Protein 1YZH (pdb70)

Nearest PDB structures (foldseek):
  1yzh-assembly1_A  TM=1.005E+00  e=1.078E-45  Streptococcus pneumoniae
  7nzj-assembly3_E  TM=9.701E-01  e=1.504E-29  Bacillus subtilis subsp. subtilis str. 168
  3dxy-assembly1_A  TM=8.002E-01  e=3.811E-17  Escherichia coli K-12
  3dxz-assembly1_A  TM=8.153E-01  e=6.397E-17  Escherichia coli K-12
  8cti-assembly1_A  TM=8.098E-01  e=4.009E-13  Homo sapiens

Sequence (404 aa):
GATELLEANPQYVVLNPLEEAKAKWRDLFGNDNPIHVEVGSGKGAFVSGAKQNPDINYIGIDIQKSVLSYALDKVLEVGVPNIIKLLWVDGSDLTDYFEDGEIDRLYLNFSDPWPKKRHEKRRLTYKTFLDTFKRILPENGEIHFKTDNRGLFEYSLVSFSQYGKLNGVWLDLHASDFEGNVTEYEQKFSNKGQVIYRVEAEFRKGATELLEANPQYVVLNPLEAKAKWRDLFGNDNPIHVEVGSGKGAFVSGAKQNPDINYIGIDIQKSVLSYALDKVLEEVGVPNIKLLWVDGSDLTDYFEDGEIDRLYLNFSDPWPKKRHEKRRLTYKTFLDTFKRILPENGEIHFKTDNRGLFEYSLVSFSQYGKLNGVWLDLHASDFEGNVTEYEQKFSNKKGQVIYRVEAEF

CATH classification: 3.40.50.150

InterPro domains:
  IPR003358 tRNA (guanine-N-7) methyltransferase, Trmb type [PF02390] (38-206)
  IPR003358 tRNA (guanine-N-7) methyltransferase, Trmb type [PS51625] (1-211)
  IPR003358 tRNA (guanine-N-7) methyltransferase, Trmb type [PTHR23417] (23-207)
  IPR003358 tRNA (guanine-N-7) methyltransferase, Trmb type [TIGR00091] (26-209)
  IPR029063 S-adenosyl-L-methionine-dependent methyltransferase superfamily [G3DSA:3.40.50.150] (1-211)
  IPR029063 S-adenosyl-L-methionine-dependent methyltransferase superfamily [SSF53335] (8-207)
  IPR055361 tRNA (guanine-N(7)-)-methyltransferase TrmB, bacteria [MF_01057] (1-211)

Radius of gyration: 23.81 Å; Cα contacts (8 Å, |Δi|>4): 761; chains: 2; bounding box: 49×51×68 Å

Secondary structure (DSSP, 8-state):
-HHHHHHT-TTTEE--GGGTTTTHHHHHTS---EEEEES-TTSHHHH---S-TTSEEEEEES-HHHHHHHHHHHHHH--SSEEEEE--SS-GGGTS-TT--SEEEEES-----SGGGGGGSTTSHHHHHHHHHHSPTT-EEEEEES-HHHHHHHHHHHHHH--EEEEESSGGGS-------HHHHHTGGG----EEEEEE-/---HHHHHHT-TTTEE-SSTTTTT-HHHHHTS---EEEEES-TTSHHHH---S-TTSEEEEEES-HHHHHHHHHHHHHH--SSEEEEE--SS-GGGTS-TT--SEEEEES-----SGGGGGGSTTSHHHHHHHHHHS-TT-EEEEEES-HHHHHHHHHHHHHH--EEEEESSGGGS-------HHHHHHTTTT---EEEEEE-

Solvent-accessible surface area: 20440 Å² total

Organism: Streptococcus pneumoniae serotype 4 (strain ATCC BAA-334 / TIGR4) (NCBI:txid170187)

Structure (mmCIF, N/CA/C/O backbone):
data_1YZH
#
_entry.id   1YZH
#
_cell.length_a   165.613
_cell.length_b   41.253
_cell.length_c   78.658
_cell.angle_alpha   90.00
_cell.angle_beta   111.87
_cell.angle_gamma   90.00
#
_symmetry.space_group_name_H-M   'C 1 2 1'
#
loop_
_entity.id
_entity.type
_entity.pdbx_description
1 polymer 'tRNA (guanine-N(7)-)-methyltransferase'
2 non-polymer GLYCEROL
3 water water
#
loop_
_atom_site.group_PDB
_atom_site.id
_atom_site.type_symbol
_atom_site.label_atom_id
_atom_site.label_alt_id
_atom_site.label_comp_id
_atom_site.label_asym_id
_atom_site.label_entity_id
_atom_site.label_seq_id
_atom_site.pdbx_PDB_ins_code
_atom_site.Cartn_x
_atom_site.Cartn_y
_atom_site.Cartn_z
_atom_site.occupancy
_atom_site.B_iso_or_equiv
_atom_site.auth_seq_id
_atom_site.auth_comp_id
_atom_site.auth_asym_id
_atom_site.auth_atom_id
_atom_site.pdbx_PDB_model_num
ATOM 1 N N . GLY A 1 11 ? 4.261 26.533 30.539 1.00 55.87 8 GLY A N 1
ATOM 2 C CA . GLY A 1 11 ? 4.160 25.043 30.537 1.00 55.81 8 GLY A CA 1
ATOM 3 C C . GLY A 1 11 ? 5.003 24.411 29.443 1.00 55.64 8 GLY A C 1
ATOM 4 O O . GLY A 1 11 ? 4.468 23.917 28.452 1.00 55.86 8 GLY A O 1
ATOM 5 N N . ALA A 1 12 ? 6.324 24.433 29.627 1.00 55.47 9 ALA A N 1
ATOM 6 C CA . ALA A 1 12 ? 7.269 23.841 28.670 1.00 54.93 9 ALA A CA 1
ATOM 7 C C . ALA A 1 12 ? 7.056 22.332 28.552 1.00 54.73 9 ALA A C 1
ATOM 8 O O . ALA A 1 12 ? 6.868 21.808 27.453 1.00 54.54 9 ALA A O 1
ATOM 10 N N . THR A 1 13 ? 7.055 21.657 29.701 1.00 54.44 10 THR A N 1
ATOM 11 C CA . THR A 1 13 ? 6.883 20.206 29.792 1.00 54.11 10 THR A CA 1
ATOM 12 C C . THR A 1 13 ? 5.584 19.765 29.133 1.00 53.88 10 THR A C 1
ATOM 13 O O . THR A 1 13 ? 5.527 18.728 28.479 1.00 54.10 10 THR A O 1
ATOM 17 N N . GLU A 1 14 ? 4.549 20.578 29.290 1.00 53.49 11 GLU A N 1
ATOM 18 C CA . GLU A 1 14 ? 3.238 20.277 28.724 1.00 53.06 11 GLU A CA 1
ATOM 19 C C . GLU A 1 14 ? 3.285 20.258 27.194 1.00 51.20 11 GLU A C 1
ATOM 20 O O . GLU A 1 14 ? 2.863 19.277 26.574 1.00 51.07 11 GLU A O 1
ATOM 26 N N . LEU A 1 15 ? 3.806 21.334 26.602 1.00 49.34 12 LEU A N 1
ATOM 27 C CA . LEU A 1 15 ? 3.957 21.455 25.140 1.00 47.77 12 LEU A CA 1
ATOM 28 C C . LEU A 1 15 ? 4.771 20.311 24.494 1.00 46.13 12 LEU A C 1
ATOM 29 O O . LEU A 1 15 ? 4.466 19.856 23.385 1.00 45.34 12 LEU A O 1
ATOM 34 N N . LEU A 1 16 ? 5.813 19.879 25.198 1.00 44.64 13 LEU A N 1
ATOM 35 C CA . LEU A 1 16 ? 6.705 18.816 24.756 1.00 42.81 13 LEU A CA 1
ATOM 36 C C . LEU A 1 16 ? 5.968 17.481 24.732 1.00 42.52 13 LEU A C 1
ATOM 37 O O . LEU A 1 16 ? 6.048 16.719 23.761 1.00 41.55 13 LEU A O 1
ATOM 42 N N . GLU A 1 17 ? 5.238 17.219 25.814 1.00 42.09 14 GLU A N 1
ATOM 43 C CA . GLU A 1 17 ? 4.468 15.986 25.988 1.00 41.84 14 GLU A CA 1
ATOM 44 C C . GLU A 1 17 ? 3.335 15.844 24.983 1.00 40.10 14 GLU A C 1
ATOM 45 O O . GLU A 1 17 ? 3.013 14.731 24.571 1.00 40.48 14 GLU A O 1
ATOM 51 N N . ALA A 1 18 ? 2.754 16.963 24.568 1.00 39.16 15 ALA A N 1
ATOM 52 C CA . ALA A 1 18 ? 1.669 16.962 23.581 1.00 37.91 15 ALA A CA 1
ATOM 53 C C . ALA A 1 18 ? 2.169 16.723 22.167 1.00 37.44 15 ALA A C 1
ATOM 54 O O . ALA A 1 18 ? 1.366 16.558 21.229 1.00 37.29 15 ALA A O 1
ATOM 56 N N . ASN A 1 19 ? 3.494 16.696 22.015 1.00 36.14 16 ASN A N 1
ATOM 57 C CA . ASN A 1 19 ? 4.110 16.605 20.693 1.00 35.39 16 ASN A CA 1
ATOM 58 C C . ASN A 1 19 ? 5.094 15.440 20.529 1.00 34.44 16 ASN A C 1
ATOM 59 O O . ASN A 1 19 ? 6.264 15.667 20.192 1.00 34.05 16 ASN A O 1
ATOM 64 N N . PRO A 1 20 ? 4.611 14.181 20.719 1.00 33.63 17 PRO A N 1
ATOM 65 C CA . PRO A 1 20 ? 5.518 13.036 20.696 1.00 32.32 17 PRO A CA 1
ATOM 66 C C . PRO A 1 20 ? 5.975 12.664 19.273 1.00 31.07 17 PRO A C 1
ATOM 67 O O . PRO A 1 20 ? 6.921 11.903 19.126 1.00 30.78 17 PRO A O 1
ATOM 71 N N . GLN A 1 21 ? 5.319 13.191 18.241 1.00 30.40 18 GLN A N 1
ATOM 72 C CA . GLN A 1 21 ? 5.787 13.004 16.866 1.00 30.10 18 GLN A CA 1
ATOM 73 C C . GLN A 1 21 ? 7.174 13.657 16.637 1.00 29.78 18 GLN A C 1
ATOM 74 O O . GLN A 1 21 ? 7.909 13.274 15.732 1.00 29.55 18 GLN A O 1
ATOM 80 N N . TYR A 1 22 ? 7.506 14.643 17.467 1.00 30.45 19 TYR A N 1
ATOM 81 C CA . TYR A 1 22 ? 8.802 15.337 17.408 1.00 30.85 19 TYR A CA 1
ATOM 82 C C . TYR A 1 22 ? 9.702 15.121 18.622 1.00 31.28 19 TYR A C 1
ATOM 83 O O . TYR A 1 22 ? 10.922 14.918 18.472 1.00 31.05 19 TYR A O 1
ATOM 92 N N . VAL A 1 23 ? 9.121 15.163 19.822 1.00 31.17 20 VAL A N 1
ATOM 93 C CA . VAL A 1 23 ? 9.952 15.122 21.017 1.00 30.70 20 VAL A CA 1
ATOM 94 C C . VAL A 1 23 ? 9.978 13.841 21.823 1.00 31.34 20 VAL A C 1
ATOM 95 O O . VAL A 1 23 ? 8.948 13.194 22.093 1.00 30.27 20 VAL A O 1
ATOM 99 N N . VAL A 1 24 ? 11.209 13.455 22.131 1.00 31.38 21 VAL A N 1
ATOM 100 C CA . VAL A 1 24 ? 11.524 12.277 22.906 1.00 33.04 21 VAL A CA 1
ATOM 101 C C . VAL A 1 24 ? 11.937 12.749 24.301 1.00 34.48 21 VAL A C 1
ATOM 102 O O . VAL A 1 24 ? 12.751 13.667 24.440 1.00 33.71 21 VAL A O 1
ATOM 106 N N . LEU A 1 25 ? 11.363 12.118 25.323 1.00 36.20 22 LEU A N 1
ATOM 107 C CA . LEU A 1 25 ? 11.511 12.577 26.706 1.00 38.29 22 LEU A CA 1
ATOM 108 C C . LEU A 1 25 ? 12.187 11.573 27.629 1.00 39.44 22 LEU A C 1
ATOM 109 O O . LEU A 1 25 ? 12.809 11.949 28.608 1.00 40.01 22 LEU A O 1
ATOM 114 N N . ASN A 1 26 ? 12.075 10.294 27.323 1.00 41.10 23 ASN A N 1
ATOM 115 C CA . ASN A 1 26 ? 12.729 9.292 28.153 1.00 42.30 23 ASN A CA 1
ATOM 116 C C . ASN A 1 26 ? 13.578 8.352 27.329 1.00 41.93 23 ASN A C 1
ATOM 117 O O . ASN A 1 26 ? 13.157 7.936 26.253 1.00 42.04 23 ASN A O 1
ATOM 122 N N . PRO A 1 27 ? 14.781 8.026 27.836 1.00 41.40 24 PRO A N 1
ATOM 123 C CA . PRO A 1 27 ? 15.782 7.238 27.113 1.00 41.27 24 PRO A CA 1
ATOM 124 C C . PRO A 1 27 ? 15.331 5.814 26.803 1.00 41.42 24 PRO A C 1
ATOM 125 O O . PRO A 1 27 ? 15.829 5.190 25.852 1.00 41.04 24 PRO A O 1
ATOM 129 N N . LEU A 1 28 ? 14.392 5.300 27.593 1.00 41.04 25 LEU A N 1
ATOM 130 C CA . LEU A 1 28 ? 13.932 3.934 27.400 1.00 41.45 25 LEU A CA 1
ATOM 131 C C . LEU A 1 28 ? 13.232 3.773 26.040 1.00 40.98 25 LEU A C 1
ATOM 132 O O . LEU A 1 28 ? 13.301 2.724 25.423 1.00 40.96 25 LEU A O 1
ATOM 137 N N A GLU A 1 29 ? 12.598 4.848 25.592 0.50 41.05 26 GLU A N 1
ATOM 138 N N B GLU A 1 29 ? 12.591 4.829 25.552 0.50 40.81 26 GLU A N 1
ATOM 139 C CA A GLU A 1 29 ? 11.935 4.880 24.304 0.50 41.20 26 GLU A CA 1
ATOM 140 C CA B GLU A 1 29 ? 11.952 4.779 24.237 0.50 40.67 26 GLU A CA 1
ATOM 141 C C A GLU A 1 29 ? 12.801 5.583 23.253 0.50 40.78 26 GLU A C 1
ATOM 142 C C B GLU A 1 29 ? 12.910 5.153 23.098 0.50 40.48 26 GLU A C 1
ATOM 143 O O A GLU A 1 29 ? 12.277 6.116 22.269 0.50 41.13 26 GLU A O 1
ATOM 144 O O B GLU A 1 29 ? 12.550 5.073 21.918 0.50 40.63 26 GLU A O 1
ATOM 155 N N . ALA A 1 30 ? 14.122 5.567 23.460 1.00 40.14 27 ALA A N 1
ATOM 156 C CA . ALA A 1 30 ? 15.069 6.148 22.496 1.00 38.97 27 ALA A CA 1
ATOM 157 C C . ALA A 1 30 ? 16.236 5.214 22.155 1.00 37.57 27 ALA A C 1
ATOM 158 O O . ALA A 1 30 ? 16.449 4.873 20.984 1.00 36.91 27 ALA A O 1
ATOM 160 N N . LYS A 1 31 ? 16.988 4.819 23.175 1.00 36.15 28 LYS A N 1
ATOM 161 C CA . LYS A 1 31 ? 18.199 4.033 22.996 1.00 35.25 28 LYS A CA 1
ATOM 162 C C . LYS A 1 31 ? 17.937 2.778 22.153 1.00 35.03 28 LYS A C 1
ATOM 163 O O . LYS A 1 31 ? 17.000 2.035 22.431 1.00 35.54 28 LYS A O 1
ATOM 169 N N . ALA A 1 32 ? 18.747 2.575 21.114 1.00 33.88 29 ALA A N 1
ATOM 170 C CA . ALA A 1 32 ? 18.600 1.458 20.151 1.00 33.39 29 ALA A CA 1
ATOM 171 C C . ALA A 1 32 ? 17.336 1.532 19.265 1.00 32.98 29 ALA A C 1
ATOM 172 O O . ALA A 1 32 ? 17.110 0.661 18.419 1.00 33.28 29 ALA A O 1
ATOM 174 N N . LYS A 1 33 ? 16.539 2.580 19.440 1.00 31.97 30 LYS A N 1
ATOM 175 C CA . LYS A 1 33 ? 15.257 2.674 18.766 1.00 31.69 30 LYS A CA 1
ATOM 176 C C . LYS A 1 33 ? 15.178 3.826 17.766 1.00 30.26 30 LYS A C 1
ATOM 177 O O . LYS A 1 33 ? 14.140 4.031 17.159 1.00 29.65 30 LYS A O 1
ATOM 183 N N . TRP A 1 34 ? 16.275 4.566 17.578 1.00 28.74 31 TRP A N 1
ATOM 184 C CA . TRP A 1 34 ? 16.193 5.800 16.779 1.00 28.06 31 TRP A CA 1
ATOM 185 C C . TRP A 1 34 ? 15.822 5.576 15.323 1.00 28.42 31 TRP A C 1
ATOM 186 O O . TRP A 1 34 ? 14.993 6.297 14.809 1.00 28.49 31 TRP A O 1
ATOM 197 N N . ARG A 1 35 ? 16.380 4.557 14.669 1.00 29.29 32 ARG A N 1
ATOM 198 C CA . ARG A 1 35 ? 15.956 4.271 13.288 1.00 30.54 32 ARG A CA 1
ATOM 199 C C . ARG A 1 35 ? 14.473 3.918 13.169 1.00 30.39 32 ARG A C 1
ATOM 200 O O . ARG A 1 35 ? 13.791 4.395 12.255 1.00 30.89 32 ARG A O 1
ATOM 208 N N . ASP A 1 36 ? 13.968 3.090 14.083 1.00 30.75 33 ASP A N 1
ATOM 209 C CA . ASP A 1 36 ? 12.524 2.826 14.164 1.00 31.21 33 ASP A CA 1
ATOM 210 C C . ASP A 1 36 ? 11.720 4.125 14.328 1.00 31.14 33 ASP A C 1
ATOM 211 O O . ASP A 1 36 ? 10.682 4.325 13.679 1.00 30.72 33 ASP A O 1
ATOM 216 N N . LEU A 1 37 ? 12.212 5.015 15.189 1.00 30.98 34 LEU A N 1
ATOM 217 C CA . LEU A 1 37 ? 11.521 6.286 15.461 1.00 30.80 34 LEU A CA 1
ATOM 218 C C . LEU A 1 37 ? 11.414 7.191 14.226 1.00 30.38 34 LEU A C 1
ATOM 219 O O . LEU A 1 37 ? 10.358 7.768 13.970 1.00 30.31 34 LEU A O 1
ATOM 224 N N . PHE A 1 38 ? 12.496 7.308 13.459 1.00 29.41 35 PHE A N 1
ATOM 225 C CA . PHE A 1 38 ? 12.461 8.060 12.205 1.00 29.69 35 PHE A CA 1
ATOM 226 C C . PHE A 1 38 ? 11.795 7.280 11.058 1.00 30.47 35 PHE A C 1
ATOM 227 O O . PHE A 1 38 ? 11.288 7.884 10.107 1.00 30.79 35 PHE A O 1
ATOM 235 N N . GLY A 1 39 ? 11.846 5.950 11.128 1.00 31.26 36 GLY A N 1
ATOM 236 C CA . GLY A 1 39 ? 11.163 5.090 10.143 1.00 32.00 36 GLY A CA 1
ATOM 237 C C . GLY A 1 39 ? 11.990 4.768 8.911 1.00 32.62 36 GLY A C 1
ATOM 238 O O . GLY A 1 39 ? 11.460 4.307 7.896 1.00 33.36 36 GLY A O 1
ATOM 239 N N . ASN A 1 40 ? 13.296 5.016 8.981 1.00 32.33 37 ASN A N 1
ATOM 240 C CA . ASN A 1 40 ? 14.197 4.684 7.878 1.00 31.65 37 ASN A CA 1
ATOM 241 C C . ASN A 1 40 ? 15.620 4.605 8.386 1.00 31.91 37 ASN A C 1
ATOM 242 O O . ASN A 1 40 ? 15.895 4.958 9.549 1.00 30.63 37 ASN A O 1
ATOM 247 N N . ASP A 1 41 ? 16.515 4.147 7.511 1.00 31.69 38 ASP A N 1
ATOM 248 C CA . ASP A 1 41 ? 17.900 3.889 7.862 1.00 32.43 38 ASP A CA 1
ATOM 249 C C . ASP A 1 41 ? 18.825 5.036 7.427 1.00 31.12 38 ASP A C 1
ATOM 250 O O . ASP A 1 41 ? 20.020 4.832 7.255 1.00 30.66 38 ASP A O 1
ATOM 255 N N . ASN A 1 42 ? 18.276 6.232 7.228 1.00 29.63 39 ASN A N 1
ATOM 256 C CA . ASN A 1 42 ? 19.100 7.402 6.901 1.00 29.21 39 ASN A CA 1
ATOM 257 C C . ASN A 1 42 ? 20.092 7.719 8.021 1.00 27.88 39 ASN A C 1
ATOM 258 O O . ASN A 1 42 ? 19.828 7.385 9.165 1.00 27.69 39 ASN A O 1
ATOM 263 N N . PRO A 1 43 ? 21.260 8.317 7.692 1.00 27.14 40 PRO A N 1
ATOM 264 C CA . PRO A 1 43 ? 22.200 8.632 8.791 1.00 26.88 40 PRO A CA 1
ATOM 265 C C . PRO A 1 43 ? 21.571 9.571 9.826 1.00 26.23 40 PRO A C 1
ATOM 266 O O . PRO A 1 43 ? 20.732 10.427 9.478 1.00 26.49 40 PRO A O 1
ATOM 270 N N . ILE A 1 44 ? 21.968 9.393 11.078 1.00 25.06 41 ILE A N 1
ATOM 271 C CA . ILE A 1 44 ? 21.445 10.198 12.162 1.00 25.06 41 ILE A CA 1
ATOM 272 C C . ILE A 1 44 ? 22.550 11.128 12.649 1.00 24.43 41 ILE A C 1
ATOM 273 O O . ILE A 1 44 ? 23.599 10.651 13.105 1.00 24.35 41 ILE A O 1
ATOM 278 N N . HIS A 1 45 ? 22.284 12.436 12.578 1.00 22.71 42 HIS A N 1
ATOM 279 C CA . HIS A 1 45 ? 23.245 13.461 12.962 1.00 23.23 42 HIS A CA 1
ATOM 280 C C . HIS A 1 45 ? 22.639 14.240 14.123 1.00 22.77 42 HIS A C 1
ATOM 281 O O . HIS A 1 45 ? 21.500 14.682 14.075 1.00 22.36 42 HIS A O 1
ATOM 288 N N . VAL A 1 46 ? 23.425 14.404 15.167 1.00 22.97 43 VAL A N 1
ATOM 289 C CA . VAL A 1 46 ? 22.935 14.901 16.433 1.00 23.71 43 VAL A CA 1
ATOM 290 C C . VAL A 1 46 ? 23.657 16.226 16.737 1.00 24.19 43 VAL A C 1
ATOM 291 O O . VAL A 1 46 ? 24.867 16.343 16.509 1.00 24.38 43 VAL A O 1
ATOM 295 N N . GLU A 1 47 ? 22.923 17.204 17.252 1.00 23.93 44 GLU A N 1
ATOM 296 C CA . GLU A 1 47 ? 23.509 18.426 17.768 1.00 24.55 44 GLU A CA 1
ATOM 297 C C . GLU A 1 47 ? 23.280 18.471 19.268 1.00 24.58 44 GLU A C 1
ATOM 298 O O . GLU A 1 47 ? 22.132 18.368 19.736 1.00 24.01 44 GLU A O 1
ATOM 304 N N . VAL A 1 48 ? 24.362 18.590 20.026 1.00 24.74 45 VAL A N 1
ATOM 305 C CA . VAL A 1 48 ? 24.220 18.711 21.459 1.00 26.69 45 VAL A CA 1
ATOM 306 C C . VAL A 1 48 ? 24.233 20.151 21.936 1.00 26.96 45 VAL A C 1
ATOM 307 O O . VAL A 1 48 ? 25.167 20.924 21.660 1.00 27.45 45 VAL A O 1
ATOM 311 N N . GLY A 1 49 ? 23.129 20.514 22.580 1.00 27.75 46 GLY A N 1
ATOM 312 C CA . GLY A 1 49 ? 22.857 21.876 23.060 1.00 28.22 46 GLY A CA 1
ATOM 313 C C . GLY A 1 49 ? 22.289 22.626 21.885 1.00 29.07 46 GLY A C 1
ATOM 314 O O . GLY A 1 49 ? 22.944 23.488 21.324 1.00 28.78 46 GLY A O 1
ATOM 315 N N . SER A 1 50 ? 21.070 22.282 21.495 1.00 29.82 47 SER A N 1
ATOM 316 C CA . SER A 1 50 ? 20.516 22.791 20.260 1.00 30.97 47 SER A CA 1
ATOM 317 C C . SER A 1 50 ? 19.773 24.137 20.408 1.00 31.92 47 SER A C 1
ATOM 318 O O . SER A 1 50 ? 19.263 24.667 19.439 1.00 31.95 47 SER A O 1
ATOM 321 N N . GLY A 1 51 ? 19.736 24.700 21.613 1.00 32.98 48 GLY A N 1
ATOM 322 C CA . GLY A 1 51 ? 19.148 26.034 21.783 1.00 34.07 48 GLY A CA 1
ATOM 323 C C . GLY A 1 51 ? 17.730 26.062 21.235 1.00 34.72 48 GLY A C 1
ATOM 324 O O . GLY A 1 51 ? 16.947 25.143 21.490 1.00 35.11 48 GLY A O 1
ATOM 325 N N . LYS A 1 52 ? 17.418 27.084 20.445 1.00 34.58 49 LYS A N 1
ATOM 326 C CA . LYS A 1 52 ? 16.054 27.303 19.981 1.00 35.40 49 LYS A CA 1
ATOM 327 C C . LYS A 1 52 ? 15.783 26.702 18.596 1.00 34.59 49 LYS A C 1
ATOM 328 O O . LYS A 1 52 ? 14.818 27.078 17.918 1.00 34.89 49 LYS A O 1
ATOM 334 N N . GLY A 1 53 ? 16.645 25.773 18.187 1.00 33.65 50 GLY A N 1
ATOM 335 C CA . GLY A 1 53 ? 16.392 24.937 17.011 1.00 32.51 50 GLY A CA 1
ATOM 336 C C . GLY A 1 53 ? 16.667 25.471 15.618 1.00 31.04 50 GLY A C 1
ATOM 337 O O . GLY A 1 53 ? 16.356 24.785 14.624 1.00 30.81 50 GLY A O 1
ATOM 338 N N . ALA A 1 54 ? 17.240 26.673 15.501 1.00 29.92 51 ALA A N 1
ATOM 339 C CA . ALA A 1 54 ? 17.549 27.181 14.157 1.00 29.22 51 ALA A CA 1
ATOM 340 C C . ALA A 1 54 ? 18.500 26.244 13.420 1.00 28.91 51 ALA A C 1
ATOM 341 O O . A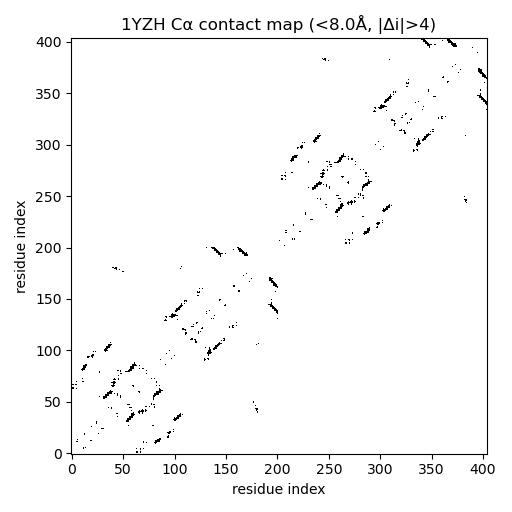LA A 1 54 ? 18.292 25.955 12.243 1.00 28.95 51 ALA A O 1
ATOM 343 N N . PHE A 1 55 ? 19.533 25.752 14.111 1.00 27.76 52 PHE A N 1
ATOM 344 C CA . PHE A 1 55 ? 20.520 24.887 13.445 1.00 26.94 52 PHE A CA 1
ATOM 345 C C . PHE A 1 55 ? 19.946 23.549 12.953 1.00 26.74 52 PHE A C 1
ATOM 346 O O . PHE A 1 55 ? 20.039 23.245 11.768 1.00 26.58 52 PHE A O 1
ATOM 354 N N . VAL A 1 56 ? 19.359 22.748 13.845 1.00 27.31 53 VAL A N 1
ATOM 355 C CA . VAL A 1 56 ? 18.760 21.477 13.391 1.00 28.32 53 VAL A CA 1
ATOM 356 C C . VAL A 1 56 ? 17.662 21.662 12.319 1.00 28.73 53 VAL A C 1
ATOM 357 O O . VAL A 1 56 ? 17.590 20.881 11.385 1.00 28.15 53 VAL A O 1
ATOM 361 N N . SER A 1 57 ? 16.856 22.724 12.430 1.00 29.88 54 SER A N 1
ATOM 362 C CA . SER A 1 57 ? 15.820 23.040 11.421 1.00 31.03 54 SER A CA 1
ATOM 363 C C . SER A 1 57 ? 16.389 23.348 10.052 1.00 31.07 54 SER A C 1
ATOM 364 O O . SER A 1 57 ? 15.930 22.813 9.029 1.00 31.85 54 SER A O 1
ATOM 367 N N . GLY A 1 58 ? 17.380 24.229 10.028 1.00 30.97 55 GLY A N 1
ATOM 368 C CA . GLY A 1 58 ? 18.040 24.617 8.789 1.00 30.04 55 GLY A CA 1
ATOM 369 C C . GLY A 1 58 ? 18.802 23.437 8.198 1.00 31.01 55 GLY A C 1
ATOM 370 O O . GLY A 1 58 ? 18.863 23.272 6.973 1.00 30.88 55 GLY A O 1
ATOM 379 N N . ALA A 1 60 ? 18.051 20.160 8.633 1.00 30.70 57 ALA A N 1
ATOM 380 C CA . ALA A 1 60 ? 17.045 19.218 8.130 1.00 32.01 57 ALA A CA 1
ATOM 381 C C . ALA A 1 60 ? 16.486 19.641 6.783 1.00 33.07 57 ALA A C 1
ATOM 382 O O . ALA A 1 60 ? 16.263 18.797 5.923 1.00 33.06 57 ALA A O 1
ATOM 384 N N . LYS A 1 61 ? 16.293 20.948 6.595 1.00 34.93 58 LYS A N 1
ATOM 385 C CA . LYS A 1 61 ? 15.871 21.499 5.309 1.00 36.81 58 LYS A CA 1
ATOM 386 C C . LYS A 1 61 ? 16.933 21.356 4.211 1.00 37.06 58 LYS A C 1
ATOM 387 O O . LYS A 1 61 ? 16.608 21.015 3.066 1.00 38.19 58 LYS A O 1
ATOM 393 N N . GLN A 1 62 ? 18.197 21.626 4.540 1.00 36.37 59 GLN A N 1
ATOM 394 C CA . GLN A 1 62 ? 19.278 21.532 3.565 1.00 35.80 59 GLN A CA 1
ATOM 395 C C . GLN A 1 62 ? 19.455 20.077 3.143 1.00 34.45 59 GLN A C 1
ATOM 396 O O . GLN A 1 62 ? 19.797 19.791 1.989 1.00 34.15 59 GLN A O 1
ATOM 402 N N . ASN A 1 63 ? 19.199 19.165 4.086 1.00 33.39 60 ASN A N 1
ATOM 403 C CA . ASN A 1 63 ? 19.574 17.750 3.950 1.00 32.24 60 ASN A CA 1
ATOM 404 C C . ASN A 1 63 ? 18.418 16.800 4.279 1.00 31.62 60 ASN A C 1
ATOM 405 O O . ASN A 1 63 ? 18.397 16.189 5.359 1.00 31.38 60 ASN A O 1
ATOM 410 N N . PRO A 1 64 ? 17.441 16.686 3.357 1.00 31.10 61 PRO A N 1
ATOM 411 C CA . PRO A 1 64 ? 16.263 15.853 3.600 1.00 30.87 61 PRO A CA 1
ATOM 412 C C . PRO A 1 64 ? 16.549 14.373 3.853 1.00 30.24 61 PRO A C 1
ATOM 413 O O . PRO A 1 64 ? 15.727 13.696 4.475 1.00 30.53 61 PRO A O 1
ATOM 417 N N . ASP A 1 65 ? 17.703 13.885 3.408 1.00 29.87 62 ASP A N 1
ATOM 418 C CA . ASP A 1 65 ? 18.045 12.464 3.554 1.00 29.75 62 ASP A CA 1
ATOM 419 C C . ASP A 1 65 ? 18.976 12.176 4.722 1.00 28.22 62 ASP A C 1
ATOM 420 O O . ASP A 1 65 ? 19.545 11.094 4.813 1.00 26.85 62 ASP A O 1
ATOM 425 N N . ILE A 1 66 ? 19.106 13.164 5.605 1.00 26.76 63 ILE A N 1
ATOM 426 C CA . ILE A 1 66 ? 19.744 13.005 6.913 1.00 25.77 63 ILE A CA 1
ATOM 427 C C . ILE A 1 66 ? 18.701 13.252 7.989 1.00 24.21 63 ILE A C 1
ATOM 428 O O . ILE A 1 66 ? 17.889 14.181 7.880 1.00 24.55 63 ILE A O 1
ATOM 433 N N . ASN A 1 67 ? 18.726 12.418 9.018 1.00 23.59 64 ASN A N 1
ATOM 434 C CA . ASN A 1 67 ? 17.856 12.573 10.184 1.00 24.14 64 ASN A CA 1
ATOM 435 C C . ASN A 1 67 ? 18.608 13.305 11.300 1.00 23.26 64 ASN A C 1
ATOM 436 O O . ASN A 1 67 ? 19.668 12.860 11.719 1.00 22.41 64 ASN A O 1
ATOM 441 N N . TYR A 1 68 ? 18.048 14.416 11.765 1.00 22.49 65 TYR A N 1
ATOM 442 C CA . TYR A 1 68 ? 18.662 15.229 12.819 1.00 22.92 65 TYR A CA 1
ATOM 443 C C . TYR A 1 68 ? 17.969 15.085 14.160 1.00 22.60 65 TYR A C 1
ATOM 444 O O . TYR A 1 68 ? 16.754 15.017 14.235 1.00 23.06 65 TYR A O 1
ATOM 453 N N . ILE A 1 69 ? 18.762 15.055 15.219 1.00 23.06 66 ILE A N 1
ATOM 454 C CA . ILE A 1 69 ? 18.243 15.126 16.585 1.00 22.49 66 ILE A CA 1
ATOM 455 C C . ILE A 1 69 ? 18.868 16.355 17.266 1.00 22.57 66 ILE A C 1
ATOM 456 O O . ILE A 1 69 ? 20.108 16.498 17.318 1.00 21.53 66 ILE A O 1
ATOM 461 N N . GLY A 1 70 ? 18.009 17.225 17.772 1.00 21.76 67 GLY A N 1
ATOM 462 C CA . GLY A 1 70 ? 18.432 18.388 18.557 1.00 23.14 67 GLY A CA 1
ATOM 463 C C . GLY A 1 70 ? 18.302 18.011 20.017 1.00 23.91 67 GLY A C 1
ATOM 464 O O . GLY A 1 70 ? 17.246 17.605 20.453 1.00 23.58 67 GLY A O 1
ATOM 465 N N . ILE A 1 71 ? 19.385 18.114 20.768 1.00 25.12 68 ILE A N 1
ATOM 466 C CA . ILE A 1 71 ? 19.383 17.688 22.163 1.00 27.27 68 ILE A CA 1
ATOM 467 C C . ILE A 1 71 ? 19.548 18.885 23.110 1.00 29.16 68 ILE A C 1
ATOM 468 O O . ILE A 1 71 ? 20.452 19.701 22.917 1.00 29.29 68 ILE A O 1
ATOM 473 N N . ASP A 1 72 ? 18.700 18.995 24.125 1.00 31.01 69 ASP A N 1
ATOM 474 C CA . ASP A 1 72 ? 18.946 19.990 25.177 1.00 33.85 69 ASP A CA 1
ATOM 475 C C . ASP A 1 72 ? 18.679 19.484 26.581 1.00 34.53 69 ASP A C 1
ATOM 476 O O . ASP A 1 72 ? 17.858 18.592 26.787 1.00 34.98 69 ASP A O 1
ATOM 481 N N . ILE A 1 73 ? 19.394 20.055 27.539 1.00 35.70 70 ILE A N 1
ATOM 482 C CA . ILE A 1 73 ? 19.223 19.712 28.950 1.00 36.81 70 ILE A CA 1
ATOM 483 C C . ILE A 1 73 ? 18.062 20.479 29.587 1.00 37.72 70 ILE A C 1
ATOM 484 O O . ILE A 1 73 ? 17.549 20.080 30.642 1.00 38.08 70 ILE A O 1
ATOM 489 N N . GLN A 1 74 ? 17.633 21.556 28.933 1.00 38.48 71 GLN A N 1
ATOM 490 C CA . GLN A 1 74 ? 16.536 22.394 29.438 1.00 40.18 71 GLN A CA 1
ATOM 491 C C . GLN A 1 74 ? 15.241 22.294 28.618 1.00 39.85 71 GLN A C 1
ATOM 492 O O . GLN A 1 74 ? 15.229 22.580 27.411 1.00 39.08 71 GLN A O 1
ATOM 498 N N . LYS A 1 75 ? 14.152 21.913 29.289 1.00 40.14 72 LYS A N 1
ATOM 499 C CA . LYS A 1 75 ? 12.842 21.758 28.646 1.00 40.58 72 LYS A CA 1
ATOM 500 C C . LYS A 1 75 ? 12.290 23.065 28.100 1.00 40.96 72 LYS A C 1
ATOM 501 O O . LYS A 1 75 ? 11.615 23.077 27.068 1.00 40.79 72 LYS A O 1
ATOM 507 N N . SER A 1 76 ? 12.561 24.156 28.814 1.00 41.91 73 SER A N 1
ATOM 508 C CA . SER A 1 76 ? 12.130 25.497 28.407 1.00 42.30 73 SER A CA 1
ATOM 509 C C . SER A 1 76 ? 12.622 25.835 27.009 1.00 42.22 73 SER A C 1
ATOM 510 O O . SER A 1 76 ? 11.827 26.158 26.125 1.00 42.33 73 SER A O 1
ATOM 513 N N . VAL A 1 77 ? 13.936 25.745 26.808 1.00 41.96 74 VAL A N 1
ATOM 514 C CA . VAL A 1 77 ? 14.529 26.118 25.529 1.00 41.37 74 VAL A CA 1
ATOM 515 C C . VAL A 1 77 ? 14.205 25.109 24.420 1.00 41.10 74 VAL A C 1
ATOM 516 O O . VAL A 1 77 ? 14.065 25.482 23.257 1.00 40.34 74 VAL A O 1
ATOM 520 N N . LEU A 1 78 ? 14.033 23.842 24.797 1.00 40.91 75 LEU A N 1
ATOM 521 C CA . LEU A 1 78 ? 13.573 22.836 23.846 1.00 40.86 75 LEU A CA 1
ATOM 522 C C . LEU A 1 78 ? 12.165 23.125 23.345 1.00 41.09 75 LEU A C 1
ATOM 523 O O . LEU A 1 78 ? 11.857 22.844 22.188 1.00 40.94 75 LEU A O 1
ATOM 528 N N . SER A 1 79 ? 11.315 23.698 24.204 1.00 41.20 76 SER A N 1
ATOM 529 C CA . SER A 1 79 ? 9.962 24.100 23.784 1.00 41.55 76 SER A CA 1
ATOM 530 C C . SER A 1 79 ? 9.968 25.185 22.706 1.00 41.49 76 SER A C 1
ATOM 531 O O . SER A 1 79 ? 9.089 25.197 21.841 1.00 40.70 76 SER A O 1
ATOM 534 N N . TYR A 1 80 ? 10.948 26.091 22.761 1.00 41.82 77 TYR A N 1
ATOM 535 C CA . TYR A 1 80 ? 11.126 27.101 21.704 1.00 42.56 77 TYR A CA 1
ATOM 536 C C . TYR A 1 80 ? 11.596 26.456 20.411 1.00 41.38 77 TYR A C 1
ATOM 537 O O . TYR A 1 80 ? 11.166 26.839 19.323 1.00 41.03 77 TYR A O 1
ATOM 546 N N . ALA A 1 81 ? 12.499 25.485 20.540 1.00 40.53 78 ALA A N 1
ATOM 547 C CA . ALA A 1 81 ? 12.943 24.703 19.387 1.00 39.47 78 ALA A CA 1
ATOM 548 C C . ALA A 1 81 ? 11.738 24.031 18.724 1.00 39.02 78 ALA A C 1
ATOM 549 O O . ALA A 1 81 ? 11.586 24.082 17.501 1.00 38.21 78 ALA A O 1
ATOM 551 N N . LEU A 1 82 ? 10.859 23.464 19.556 1.00 39.23 79 LEU A N 1
ATOM 552 C CA . LEU A 1 82 ? 9.609 22.835 19.106 1.00 39.08 79 LEU A CA 1
ATOM 553 C C . LEU A 1 82 ? 8.709 23.760 18.300 1.00 39.25 79 LEU A C 1
ATOM 554 O O . LEU A 1 82 ? 8.148 23.346 17.286 1.00 38.96 79 LEU A O 1
ATOM 559 N N . ASP A 1 83 ? 8.553 25.003 18.762 1.00 40.01 80 ASP A N 1
ATOM 560 C CA . ASP A 1 83 ? 7.768 25.998 18.025 1.00 40.61 80 ASP A CA 1
ATOM 561 C C . ASP A 1 83 ? 8.296 26.126 16.606 1.00 40.53 80 ASP A C 1
ATOM 562 O O . ASP A 1 83 ? 7.526 26.106 15.654 1.00 41.31 80 ASP A O 1
ATOM 567 N N . LYS A 1 84 ? 9.614 26.228 16.478 1.00 40.66 81 LYS A N 1
ATOM 568 C CA . LYS A 1 84 ? 10.291 26.296 15.176 1.00 41.16 81 LYS A CA 1
ATOM 569 C C . LYS A 1 84 ? 10.067 25.002 14.372 1.00 40.49 81 LYS A C 1
ATOM 570 O O . LYS A 1 84 ? 9.648 25.039 13.205 1.00 40.66 81 LYS A O 1
ATOM 576 N N . VAL A 1 85 ? 10.324 23.864 15.015 1.00 39.78 82 VAL A N 1
ATOM 577 C CA . VAL A 1 85 ? 10.154 22.563 14.382 1.00 39.21 82 VAL A CA 1
ATOM 578 C C . VAL A 1 85 ? 8.700 22.300 13.927 1.00 39.42 82 VAL A C 1
ATOM 579 O O . VAL A 1 85 ? 8.487 21.816 12.814 1.00 38.79 82 VAL A O 1
ATOM 583 N N . LEU A 1 86 ? 7.712 22.636 14.760 1.00 39.53 83 LEU A N 1
ATOM 584 C CA . LEU A 1 86 ? 6.298 22.501 14.354 1.00 40.32 83 LEU A CA 1
ATOM 585 C C . LEU A 1 86 ? 5.970 23.298 13.097 1.00 41.17 83 LEU A C 1
ATOM 586 O O . LEU A 1 86 ? 5.263 22.806 12.216 1.00 41.16 83 LEU A O 1
ATOM 591 N N . GLU A 1 87 ? 6.480 24.528 13.023 1.00 42.35 84 GLU A N 1
ATOM 592 C CA . GLU A 1 87 ? 6.263 25.399 11.864 1.00 43.23 84 GLU A CA 1
ATOM 593 C C . GLU A 1 87 ? 6.826 24.821 10.559 1.00 42.63 84 GLU A C 1
ATOM 594 O O . GLU A 1 87 ? 6.114 24.747 9.550 1.00 43.18 84 GLU A O 1
ATOM 600 N N . VAL A 1 88 ? 8.092 24.405 10.585 1.00 41.96 85 VAL A N 1
ATOM 601 C CA . VAL A 1 88 ? 8.739 23.795 9.399 1.00 40.97 85 VAL A CA 1
ATOM 602 C C . VAL A 1 88 ? 7.984 22.534 8.920 1.00 40.03 85 VAL A C 1
ATOM 603 O O . VAL A 1 88 ? 7.743 22.366 7.718 1.00 40.71 85 VAL A O 1
ATOM 607 N N . GLY A 1 89 ? 7.579 21.674 9.855 1.00 38.47 86 GLY A N 1
ATOM 608 C CA . GLY A 1 89 ? 6.766 20.507 9.518 1.00 36.24 86 GLY A CA 1
ATOM 609 C C . GLY A 1 89 ? 7.423 19.417 8.663 1.00 35.15 86 GLY A C 1
ATOM 610 O O . GLY A 1 89 ? 6.740 18.728 7.900 1.00 34.90 86 GLY A O 1
ATOM 611 N N . VAL A 1 90 ? 8.738 19.240 8.788 1.00 33.25 87 VAL A N 1
ATOM 612 C CA . VAL A 1 90 ? 9.425 18.202 8.020 1.00 31.75 87 VAL A CA 1
ATOM 613 C C . VAL A 1 90 ? 9.695 16.976 8.915 1.00 30.81 87 VAL A C 1
ATOM 614 O O . VAL A 1 90 ? 9.841 17.119 10.118 1.00 31.06 87 VAL A O 1
ATOM 618 N N . PRO A 1 91 ? 9.735 15.771 8.330 1.00 29.96 88 PRO A N 1
ATOM 619 C CA . PRO A 1 91 ? 9.820 14.581 9.178 1.00 29.38 88 PRO A CA 1
ATOM 620 C C . PRO A 1 91 ? 11.219 14.224 9.710 1.00 28.76 88 PRO A C 1
ATOM 621 O O . PRO A 1 91 ? 11.319 13.427 10.648 1.00 28.32 88 PRO A O 1
ATOM 625 N N . ASN A 1 92 ? 12.272 14.786 9.113 1.00 27.62 89 ASN A N 1
ATOM 626 C CA . ASN A 1 92 ? 13.646 14.351 9.404 1.00 27.10 89 ASN A CA 1
ATOM 627 C C . ASN A 1 92 ? 14.308 15.114 10.569 1.00 26.70 89 ASN A C 1
ATOM 628 O O . ASN A 1 92 ? 15.520 15.417 10.532 1.00 25.26 89 ASN A O 1
ATOM 633 N N A ILE A 1 93 ? 13.490 15.455 11.568 0.50 26.26 90 ILE A N 1
ATOM 634 N N B ILE A 1 93 ? 13.524 15.366 11.615 0.50 26.02 90 ILE A N 1
ATOM 635 C CA A ILE A 1 93 ? 13.952 16.064 12.815 0.50 26.44 90 ILE A CA 1
ATOM 636 C CA B ILE A 1 93 ? 14.016 16.071 12.792 0.50 25.91 90 ILE A CA 1
ATOM 637 C C A ILE A 1 93 ? 13.227 15.430 13.987 0.50 26.25 90 ILE A C 1
ATOM 638 C C B ILE A 1 93 ? 13.221 15.709 14.044 0.50 25.99 90 ILE A C 1
ATOM 639 O O A ILE A 1 93 ? 12.046 15.082 13.896 0.50 26.15 90 ILE A O 1
ATOM 640 O O B ILE A 1 93 ? 11.984 15.768 14.039 0.50 25.59 90 ILE A O 1
ATOM 649 N N . LYS A 1 94 ? 13.949 15.319 15.095 1.00 25.47 91 LYS A N 1
ATOM 650 C CA . LYS A 1 94 ? 13.381 15.034 16.405 1.00 25.62 91 LYS A CA 1
ATOM 651 C C . LYS A 1 94 ? 14.154 15.844 17.453 1.00 25.56 91 LYS A C 1
ATOM 652 O O . LYS A 1 94 ? 15.306 16.211 17.234 1.00 25.36 91 LYS A O 1
ATOM 658 N N . LEU A 1 95 ? 13.508 16.126 18.574 1.00 25.07 92 LEU A N 1
ATOM 659 C CA . LEU A 1 95 ? 14.120 16.889 19.659 1.00 25.15 92 LEU A CA 1
ATOM 660 C C . LEU A 1 95 ? 14.168 15.959 20.846 1.00 25.13 92 LEU A C 1
ATOM 661 O O . LEU A 1 95 ? 13.220 15.223 21.085 1.00 25.07 92 LEU A O 1
ATOM 666 N N . LEU A 1 96 ? 15.277 15.977 21.576 1.00 25.03 93 LEU A N 1
ATOM 667 C CA . LEU A 1 96 ? 15.464 15.099 22.710 1.00 25.72 93 LEU A CA 1
ATOM 668 C C . LEU A 1 96 ? 15.760 15.929 23.945 1.00 27.32 93 LEU A C 1
ATOM 669 O O . LEU A 1 96 ? 16.659 16.774 23.933 1.00 26.69 93 LEU A O 1
ATOM 674 N N . TRP A 1 97 ? 15.020 15.681 25.024 1.00 29.19 94 TRP A N 1
ATOM 675 C CA . TRP A 1 97 ? 15.369 16.282 26.298 1.00 30.85 94 TRP A CA 1
ATOM 676 C C . TRP A 1 97 ? 16.219 15.279 27.025 1.00 31.36 94 TRP A C 1
ATOM 677 O O . TRP A 1 97 ? 15.781 14.146 27.203 1.00 31.82 94 TRP A O 1
ATOM 688 N N . VAL A 1 98 ? 17.424 15.680 27.434 1.00 31.75 95 VAL A N 1
ATOM 689 C CA . VAL A 1 98 ? 18.300 14.819 28.252 1.00 33.07 95 VAL A CA 1
ATOM 690 C C . VAL A 1 98 ? 18.306 15.275 29.709 1.00 34.01 95 VAL A C 1
ATOM 691 O O . VAL A 1 98 ? 18.349 16.466 29.985 1.00 33.50 95 VAL A O 1
ATOM 695 N N . ASP A 1 99 ? 18.258 14.321 30.627 1.00 35.33 96 ASP A N 1
ATOM 696 C CA . ASP A 1 99 ? 17.986 14.626 32.033 1.00 36.98 96 ASP A CA 1
ATOM 697 C C . ASP A 1 99 ? 19.240 14.805 32.901 1.00 37.76 96 ASP A C 1
ATOM 698 O O . ASP A 1 99 ? 19.146 14.921 34.122 1.00 38.54 96 ASP A O 1
ATOM 703 N N . GLY A 1 100 ? 20.406 14.840 32.273 1.00 38.51 97 GLY A N 1
ATOM 704 C CA . GLY A 1 100 ? 21.654 15.037 33.010 1.00 39.30 97 GLY A CA 1
ATOM 705 C C . GLY A 1 100 ? 22.618 13.867 32.908 1.00 39.86 97 GLY A C 1
ATOM 706 O O . GLY A 1 100 ? 23.828 14.017 33.152 1.00 40.08 97 GLY A O 1
A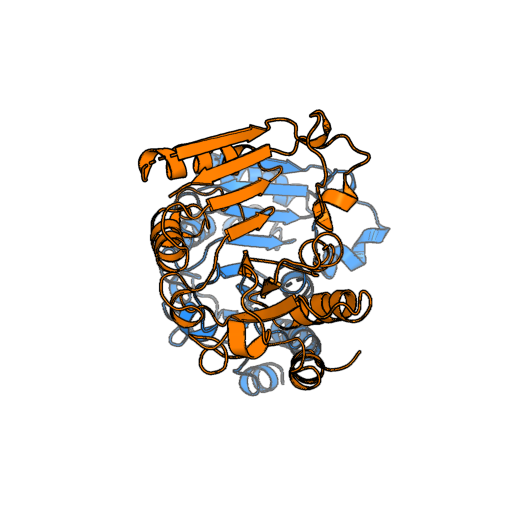TOM 707 N N . SER A 1 101 ? 22.095 12.697 32.547 1.00 39.89 98 SER A N 1
ATOM 708 C CA . SER A 1 101 ? 22.942 11.521 32.403 1.00 40.36 98 SER A CA 1
ATOM 709 C C . SER A 1 101 ? 23.826 11.619 31.157 1.00 39.75 98 SER A C 1
ATOM 710 O O . SER A 1 101 ? 23.612 12.482 30.287 1.00 39.50 98 SER A O 1
ATOM 713 N N . ASP A 1 102 ? 24.808 10.719 31.082 1.00 38.74 99 ASP A N 1
ATOM 714 C CA . ASP A 1 102 ? 25.617 10.561 29.887 1.00 38.03 99 ASP A CA 1
ATOM 715 C C . ASP A 1 102 ? 24.715 10.224 28.715 1.00 36.74 99 ASP A C 1
ATOM 716 O O . ASP A 1 102 ? 23.649 9.635 28.897 1.00 36.12 99 ASP A O 1
ATOM 721 N N . LEU A 1 103 ? 25.141 10.606 27.518 1.00 35.00 100 LEU A N 1
ATOM 722 C CA . LEU A 1 103 ? 24.365 10.342 26.317 1.00 34.37 100 LEU A CA 1
ATOM 723 C C . LEU A 1 103 ? 24.315 8.859 25.945 1.00 33.76 100 LEU A C 1
ATOM 724 O O . LEU A 1 103 ? 23.541 8.467 25.087 1.00 33.51 100 LEU A O 1
ATOM 729 N N . THR A 1 104 ? 25.172 8.055 26.568 1.00 33.31 101 THR A N 1
ATOM 730 C CA . THR A 1 104 ? 25.140 6.603 26.400 1.00 33.31 101 THR A CA 1
ATOM 731 C C . THR A 1 104 ? 23.836 6.011 26.963 1.00 32.91 101 THR A C 1
ATOM 732 O O . THR A 1 104 ? 23.486 4.873 26.643 1.00 33.30 101 THR A O 1
ATOM 736 N N . ASP A 1 105 ? 23.132 6.768 27.810 1.00 32.01 102 ASP A N 1
ATOM 737 C CA . ASP A 1 105 ? 21.783 6.370 28.256 1.00 31.70 102 ASP A CA 1
ATOM 738 C C . ASP A 1 105 ? 20.725 6.532 27.149 1.00 30.88 102 ASP A C 1
ATOM 739 O O . ASP A 1 105 ? 19.646 5.981 27.250 1.00 30.39 102 ASP A O 1
ATOM 744 N N . TYR A 1 106 ? 21.042 7.309 26.111 1.00 29.72 103 TYR A N 1
ATOM 745 C CA . TYR A 1 106 ? 20.081 7.687 25.066 1.00 28.88 103 TYR A CA 1
ATOM 746 C C . TYR A 1 106 ? 20.370 7.088 23.686 1.00 28.53 103 TYR A C 1
ATOM 747 O O . TYR A 1 106 ? 19.492 7.066 22.804 1.00 27.85 103 TYR A O 1
ATOM 756 N N . PHE A 1 107 ? 21.614 6.646 23.502 1.00 27.74 104 PHE A N 1
ATOM 757 C CA . PHE A 1 107 ? 22.102 6.115 22.233 1.00 27.30 104 PHE A CA 1
ATOM 758 C C . PHE A 1 107 ? 22.955 4.888 22.515 1.00 28.01 104 PHE A C 1
ATOM 759 O O . PHE A 1 107 ? 23.754 4.826 23.475 1.00 26.46 104 PHE A O 1
ATOM 767 N N . GLU A 1 108 ? 22.769 3.904 21.654 1.00 29.09 105 GLU A N 1
ATOM 768 C CA . GLU A 1 108 ? 23.598 2.722 21.645 1.00 30.96 105 GLU A CA 1
ATOM 769 C C . GLU A 1 108 ? 24.947 3.105 21.037 1.00 30.73 105 GLU A C 1
ATOM 770 O O . GLU A 1 108 ? 25.027 4.060 20.259 1.00 30.48 105 GLU A O 1
ATOM 776 N N . ASP A 1 109 ? 25.999 2.368 21.400 1.00 30.48 106 ASP A N 1
ATOM 777 C CA . ASP A 1 109 ? 27.277 2.466 20.712 1.00 30.75 106 ASP A CA 1
ATOM 778 C C . ASP A 1 109 ? 27.113 2.418 19.199 1.00 30.72 106 ASP A C 1
ATOM 779 O O . ASP A 1 109 ? 26.511 1.479 18.664 1.00 31.04 106 ASP A O 1
ATOM 784 N N . GLY A 1 110 ? 27.620 3.451 18.521 1.00 29.24 107 GLY A N 1
ATOM 785 C CA . GLY A 1 110 ? 27.551 3.531 17.062 1.00 28.87 107 GLY A CA 1
ATOM 786 C C . GLY A 1 110 ? 26.181 3.826 16.481 1.00 28.54 107 GLY A C 1
ATOM 787 O O . GLY A 1 110 ? 25.995 3.729 15.265 1.00 29.09 107 GLY A O 1
ATOM 788 N N . GLU A 1 111 ? 25.220 4.209 17.323 1.00 27.65 108 GLU A N 1
ATOM 789 C CA . GLU A 1 111 ? 23.847 4.416 16.835 1.00 27.71 108 GLU A CA 1
ATOM 790 C C . GLU A 1 111 ? 23.719 5.714 16.006 1.00 27.43 108 GLU A C 1
ATOM 791 O O . GLU A 1 111 ? 22.855 5.815 15.135 1.00 27.13 108 GLU A O 1
ATOM 797 N N . ILE A 1 112 ? 24.607 6.677 16.250 1.00 26.48 109 ILE A N 1
ATOM 798 C CA . ILE A 1 112 ? 24.588 7.925 15.467 1.00 26.29 109 ILE A CA 1
ATOM 799 C C . ILE A 1 112 ? 25.777 8.009 14.490 1.00 25.88 109 ILE A C 1
ATOM 800 O O . ILE A 1 112 ? 26.718 7.238 14.600 1.00 26.11 109 ILE A O 1
ATOM 805 N N . ASP A 1 113 ? 25.728 8.943 13.544 1.00 24.99 110 ASP A N 1
ATOM 806 C CA . ASP A 1 113 ? 26.731 8.981 12.486 1.00 25.18 110 ASP A CA 1
ATOM 807 C C . ASP A 1 113 ? 27.653 10.187 12.497 1.00 23.36 110 ASP A C 1
ATOM 808 O O . ASP A 1 113 ? 28.756 10.092 12.013 1.00 23.11 110 ASP A O 1
ATOM 813 N N . ARG A 1 114 ? 27.178 11.313 13.023 1.00 22.45 111 ARG A N 1
ATOM 814 C CA . ARG A 1 114 ? 28.005 12.516 13.175 1.00 22.12 111 ARG A CA 1
ATOM 815 C C . ARG A 1 114 ? 27.493 13.323 14.347 1.00 22.16 111 ARG A C 1
ATOM 816 O O . ARG A 1 114 ? 26.302 13.250 14.681 1.00 21.29 111 ARG A O 1
ATOM 824 N N . LEU A 1 115 ? 28.388 14.079 14.982 1.00 21.24 112 LEU A N 1
ATOM 825 C CA . LEU A 1 115 ? 27.985 14.932 16.080 1.00 22.13 112 LEU A CA 1
ATOM 826 C C . LEU A 1 115 ? 28.353 16.389 15.814 1.00 21.57 112 LEU A C 1
ATOM 827 O O . LEU A 1 115 ? 29.459 16.680 15.364 1.00 21.50 112 LEU A O 1
ATOM 832 N N . TYR A 1 116 ? 27.419 17.296 16.104 1.00 21.65 113 TYR A N 1
ATOM 833 C CA . TYR A 1 116 ? 27.636 18.731 15.987 1.00 21.64 113 TYR A CA 1
ATOM 834 C C . TYR A 1 116 ? 27.636 19.417 17.359 1.00 22.41 113 TYR A C 1
ATOM 835 O O . TYR A 1 116 ? 26.805 19.119 18.254 1.00 21.33 113 TYR A O 1
ATOM 844 N N . LEU A 1 117 ? 28.603 20.302 17.530 1.00 22.91 114 LEU A N 1
ATOM 845 C CA . LEU A 1 117 ? 28.664 21.160 18.696 1.00 24.16 114 LEU A CA 1
ATOM 846 C C . LEU A 1 117 ? 28.770 22.572 18.164 1.00 24.45 114 LEU A C 1
ATOM 847 O O . LEU A 1 117 ? 29.669 22.859 17.381 1.00 24.88 114 LEU A O 1
ATOM 852 N N . ASN A 1 118 ? 27.823 23.429 18.555 1.00 24.84 115 ASN A N 1
ATOM 853 C CA . ASN A 1 118 ? 27.774 24.828 18.136 1.00 25.28 115 ASN A CA 1
ATOM 854 C C . ASN A 1 118 ? 27.748 25.796 19.338 1.00 25.47 115 ASN A C 1
ATOM 855 O O . ASN A 1 118 ? 26.810 25.795 20.135 1.00 25.41 115 ASN A O 1
ATOM 860 N N . PHE A 1 119 ? 28.801 26.599 19.492 1.00 26.09 116 PHE A N 1
ATOM 861 C CA . PHE A 1 119 ? 28.817 27.692 20.487 1.00 25.64 116 PHE A CA 1
ATOM 862 C C . PHE A 1 119 ? 28.527 27.200 21.889 1.00 26.48 116 PHE A C 1
ATOM 863 O O . PHE A 1 119 ? 27.810 27.854 22.667 1.00 26.92 116 PHE A O 1
ATOM 871 N N . SER A 1 120 ? 29.113 26.056 22.211 1.00 26.97 117 SER A N 1
ATOM 872 C CA . SER A 1 120 ? 28.892 25.389 23.486 1.00 27.51 117 SER A CA 1
ATOM 873 C C . SER A 1 120 ? 29.407 26.287 24.620 1.00 28.49 117 SER A C 1
ATOM 874 O O . SER A 1 120 ? 30.231 27.176 24.381 1.00 27.78 117 SER A O 1
ATOM 877 N N . ASP A 1 121 ? 28.873 26.091 25.827 1.00 28.97 118 ASP A N 1
ATOM 878 C CA . ASP A 1 121 ? 29.263 26.884 26.985 1.00 29.80 118 ASP A CA 1
ATOM 879 C C . ASP A 1 121 ? 30.781 26.785 27.149 1.00 30.13 118 ASP A C 1
ATOM 880 O O . ASP A 1 121 ? 31.318 25.669 27.245 1.00 30.12 118 ASP A O 1
ATOM 885 N N . PRO A 1 122 ? 31.481 27.944 27.150 1.00 30.36 119 PRO A N 1
ATOM 886 C CA . PRO A 1 122 ? 32.943 27.970 27.253 1.00 30.72 119 PRO A CA 1
ATOM 887 C C . PRO A 1 122 ? 33.513 27.587 28.618 1.00 31.38 119 PRO A C 1
ATOM 888 O O . PRO A 1 122 ? 34.637 27.113 28.671 1.00 31.62 119 PRO A O 1
ATOM 892 N N . TRP A 1 123 ? 32.761 27.770 29.710 1.00 32.19 120 TRP A N 1
ATOM 893 C CA . TRP A 1 123 ? 33.272 27.487 31.065 1.00 33.07 120 TRP A CA 1
ATOM 894 C C . TRP A 1 123 ? 34.757 27.864 31.266 1.00 33.58 120 TRP A C 1
ATOM 895 O O . TRP A 1 123 ? 35.555 27.015 31.645 1.00 33.08 120 TRP A O 1
ATOM 906 N N . PRO A 1 124 ? 35.118 29.151 31.038 1.00 34.32 121 PRO A N 1
ATOM 907 C CA . PRO A 1 124 ? 36.504 29.638 31.012 1.00 35.32 121 PRO A CA 1
ATOM 908 C C . PRO A 1 124 ? 37.334 29.387 32.275 1.00 36.85 121 PRO A C 1
ATOM 909 O O . PRO A 1 124 ? 38.558 29.273 32.186 1.00 36.85 121 PRO A O 1
ATOM 913 N N . LYS A 1 125 ? 36.687 29.302 33.440 1.00 38.15 122 LYS A N 1
ATOM 914 C CA . LYS A 1 125 ? 37.425 29.113 34.696 1.00 39.19 122 LYS A CA 1
ATOM 915 C C . LYS A 1 125 ? 37.992 27.708 34.784 1.00 40.03 122 LYS A C 1
ATOM 916 O O . LYS A 1 125 ? 37.308 26.728 34.470 1.00 39.57 122 LYS A O 1
ATOM 922 N N . LYS A 1 126 ? 39.250 27.637 35.224 1.00 40.60 123 LYS A N 1
ATOM 923 C CA . LYS A 1 126 ? 40.057 26.428 35.185 1.00 41.32 123 LYS A CA 1
ATOM 924 C C . LYS A 1 126 ? 39.412 25.270 35.925 1.00 40.90 123 LYS A C 1
ATOM 925 O O . LYS A 1 126 ? 39.530 24.107 35.508 1.00 40.43 123 LYS A O 1
ATOM 931 N N . ARG A 1 127 ? 38.714 25.584 37.016 1.00 39.82 124 ARG A N 1
ATOM 932 C CA . ARG A 1 127 ? 38.092 24.550 37.832 1.00 39.28 124 ARG A CA 1
ATOM 933 C C . ARG A 1 127 ? 36.835 24.007 37.167 1.00 38.55 124 ARG A C 1
ATOM 934 O O . ARG A 1 127 ? 36.351 22.942 37.544 1.00 38.97 124 ARG A O 1
ATOM 942 N N . HIS A 1 128 ? 36.305 24.745 36.192 1.00 38.08 125 HIS A N 1
ATOM 943 C CA . HIS A 1 128 ? 35.144 24.280 35.395 1.00 37.59 125 HIS A CA 1
ATOM 944 C C . HIS A 1 128 ? 35.506 23.589 34.054 1.00 36.94 125 HIS A C 1
ATOM 945 O O . HIS A 1 128 ? 34.622 23.382 33.211 1.00 36.47 125 HIS A O 1
ATOM 952 N N . GLU A 1 129 ? 36.785 23.250 33.858 1.00 35.82 126 GLU A N 1
ATOM 953 C CA . GLU A 1 129 ? 37.214 22.502 32.668 1.00 35.78 126 GLU A CA 1
ATOM 954 C C . GLU A 1 129 ? 36.298 21.306 32.366 1.00 35.13 126 GLU A C 1
ATOM 955 O O . GLU A 1 129 ? 35.821 21.142 31.241 1.00 34.48 126 GLU A O 1
ATOM 961 N N . LYS A 1 130 ? 36.058 20.497 33.391 1.00 35.11 127 LYS A N 1
ATOM 962 C CA . LYS A 1 130 ? 35.245 19.279 33.311 1.00 35.58 127 LYS A CA 1
ATOM 963 C C . LYS A 1 130 ? 33.853 19.463 32.730 1.00 34.65 127 LYS A C 1
ATOM 964 O O . LYS A 1 130 ? 33.258 18.492 32.260 1.00 35.77 127 LYS A O 1
ATOM 970 N N . ARG A 1 131 ? 33.331 20.688 32.767 1.00 33.79 128 ARG A N 1
ATOM 971 C CA . ARG A 1 131 ? 31.992 20.980 32.251 1.00 32.78 128 ARG A CA 1
ATOM 972 C C . ARG A 1 131 ? 31.949 21.268 30.749 1.00 31.45 128 ARG A C 1
ATOM 973 O O . ARG A 1 131 ? 30.866 21.287 30.147 1.00 30.37 128 ARG A O 1
ATOM 981 N N . ARG A 1 132 ? 33.114 21.519 30.156 1.00 29.50 129 ARG A N 1
ATOM 982 C CA . ARG A 1 132 ? 33.195 21.821 28.726 1.00 28.33 129 A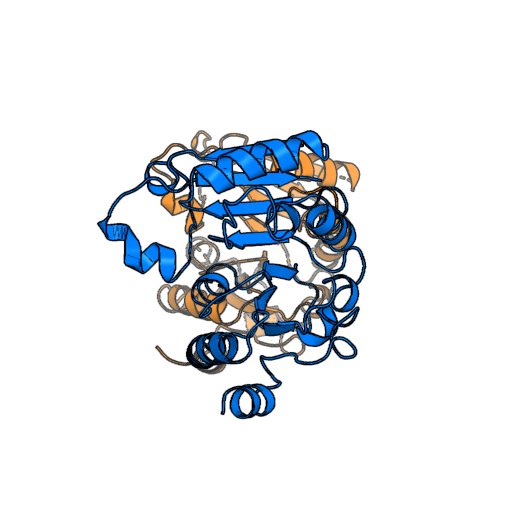RG A CA 1
ATOM 983 C C . ARG A 1 132 ? 32.839 20.563 27.941 1.00 27.25 129 ARG A C 1
ATOM 984 O O . ARG A 1 132 ? 33.323 19.492 28.255 1.00 26.73 129 ARG A O 1
ATOM 992 N N . LEU A 1 133 ? 31.995 20.698 26.922 1.00 26.88 130 LEU A N 1
ATOM 993 C CA . LEU A 1 133 ? 31.587 19.534 26.101 1.00 26.22 130 LEU A CA 1
ATOM 994 C C . LEU A 1 133 ? 32.741 18.882 25.317 1.00 25.98 130 LEU A C 1
ATOM 995 O O . LEU A 1 133 ? 32.596 17.761 24.799 1.00 26.18 130 LEU A O 1
ATOM 1000 N N . THR A 1 134 ? 33.885 19.574 25.261 1.00 25.19 131 THR A N 1
ATOM 1001 C CA . THR A 1 134 ? 35.072 19.095 24.545 1.00 24.54 131 THR A CA 1
ATOM 1002 C C . THR A 1 134 ? 36.124 18.489 25.494 1.00 25.47 131 THR A C 1
ATOM 1003 O O . THR A 1 134 ? 37.192 18.042 25.065 1.00 24.77 131 THR A O 1
ATOM 1007 N N . TYR A 1 135 ? 35.793 18.453 26.782 1.00 26.57 132 TYR A N 1
ATOM 1008 C CA . TYR A 1 135 ? 36.578 17.724 27.784 1.00 27.87 132 TYR A CA 1
ATOM 1009 C C . TYR A 1 135 ? 36.544 16.194 27.583 1.00 27.97 132 TYR A C 1
ATOM 1010 O O . TYR A 1 135 ? 35.538 15.631 27.151 1.00 28.17 132 TYR A O 1
ATOM 1019 N N . LYS A 1 136 ? 37.649 15.544 27.917 1.00 27.68 133 LYS A N 1
ATOM 1020 C CA . LYS A 1 136 ? 37.868 14.126 27.636 1.00 28.28 133 LYS A CA 1
ATOM 1021 C C . LYS A 1 136 ? 36.767 13.129 28.067 1.00 27.56 133 LYS A C 1
ATOM 1022 O O . LYS A 1 136 ? 36.581 12.129 27.419 1.00 26.23 133 LYS A O 1
ATOM 1028 N N . THR A 1 137 ? 36.069 13.385 29.171 1.00 27.44 134 THR A N 1
ATOM 1029 C CA . THR A 1 137 ? 34.988 12.479 29.587 1.00 27.57 134 THR A CA 1
ATOM 1030 C C . THR A 1 137 ? 33.776 12.565 28.642 1.00 27.21 134 THR A C 1
ATOM 1031 O O . THR A 1 137 ? 33.127 11.548 28.379 1.00 26.38 134 THR A O 1
ATOM 1035 N N . PHE A 1 138 ? 33.500 13.756 28.105 1.00 26.56 135 PHE A N 1
ATOM 1036 C CA . PHE A 1 138 ? 32.473 13.886 27.047 1.00 26.87 135 PHE A CA 1
ATOM 1037 C C . PHE A 1 138 ? 32.960 13.238 25.755 1.00 26.28 135 PHE A C 1
ATOM 1038 O O . PHE A 1 138 ? 32.204 12.536 25.072 1.00 27.39 135 PHE A O 1
ATOM 1046 N N . LEU A 1 139 ? 34.230 13.454 25.432 1.00 25.80 136 LEU A N 1
ATOM 1047 C CA . LEU A 1 139 ? 34.864 12.757 24.309 1.00 24.42 136 LEU A CA 1
ATOM 1048 C C . LEU A 1 139 ? 34.737 11.234 24.395 1.00 24.56 136 LEU A C 1
ATOM 1049 O O . LEU A 1 139 ? 34.468 10.602 23.378 1.00 23.23 136 LEU A O 1
ATOM 1054 N N . ASP A 1 140 ? 34.934 10.656 25.589 1.00 24.49 137 ASP A N 1
ATOM 1055 C CA . ASP A 1 140 ? 34.703 9.215 25.806 1.00 25.69 137 ASP A CA 1
ATOM 1056 C C . ASP A 1 140 ? 33.301 8.794 25.372 1.00 25.42 137 ASP A C 1
ATOM 1057 O O . ASP A 1 140 ? 33.121 7.722 24.751 1.00 25.07 137 ASP A O 1
ATOM 1062 N N . THR A 1 141 ? 32.319 9.618 25.743 1.00 25.75 138 THR A N 1
ATOM 1063 C CA . THR A 1 141 ? 30.898 9.353 25.475 1.00 25.95 138 THR A CA 1
ATOM 1064 C C . THR A 1 141 ? 30.624 9.476 23.988 1.00 25.56 138 THR A C 1
ATOM 1065 O O . THR A 1 141 ? 29.987 8.590 23.399 1.00 24.60 138 THR A O 1
ATOM 1069 N N . PHE A 1 142 ? 31.116 10.565 23.393 1.00 24.02 139 PHE A N 1
ATOM 1070 C CA . PHE A 1 142 ? 30.933 10.786 21.966 1.00 23.50 139 PHE A CA 1
ATOM 1071 C C . PHE A 1 142 ? 31.604 9.681 21.124 1.00 23.82 139 PHE A C 1
ATOM 1072 O O . PHE A 1 142 ? 31.025 9.237 20.133 1.00 23.83 139 PHE A O 1
ATOM 1080 N N . LYS A 1 143 ? 32.806 9.249 21.518 1.00 22.99 140 LYS A N 1
ATOM 1081 C CA . LYS A 1 143 ? 33.511 8.177 20.806 1.00 24.12 140 LYS A CA 1
ATOM 1082 C C . LYS A 1 143 ? 32.690 6.897 20.786 1.00 23.57 140 LYS A C 1
ATOM 1083 O O . LYS A 1 143 ? 32.625 6.229 19.759 1.00 24.20 140 LYS A O 1
ATOM 1089 N N . ARG A 1 144 ? 32.065 6.566 21.917 1.00 24.08 141 ARG A N 1
ATOM 1090 C CA . ARG A 1 144 ? 31.198 5.376 22.026 1.00 24.71 141 ARG A CA 1
ATOM 1091 C C . ARG A 1 144 ? 29.968 5.435 21.135 1.00 24.27 141 ARG A C 1
ATOM 1092 O O . ARG A 1 144 ? 29.646 4.443 20.462 1.00 25.21 141 ARG A O 1
ATOM 1100 N N . ILE A 1 145 ? 29.277 6.581 21.117 1.00 23.72 142 ILE A N 1
ATOM 1101 C CA . ILE A 1 145 ? 27.978 6.654 20.422 1.00 23.54 142 ILE A CA 1
ATOM 1102 C C . ILE A 1 145 ? 28.095 6.808 18.912 1.00 23.70 142 ILE A C 1
ATOM 1103 O O . ILE A 1 145 ? 27.202 6.390 18.189 1.00 23.55 142 ILE A O 1
ATOM 1108 N N . LEU A 1 146 ? 29.209 7.404 18.472 1.00 23.21 143 LEU A N 1
ATOM 1109 C CA . LEU A 1 146 ? 29.595 7.529 17.073 1.00 23.19 143 LEU A CA 1
ATOM 1110 C C . LEU A 1 146 ? 30.184 6.209 16.531 1.00 23.38 143 LEU A C 1
ATOM 1111 O O . LEU A 1 146 ? 30.619 5.358 17.307 1.00 22.65 143 LEU A O 1
ATOM 1116 N N . PRO A 1 147 ? 30.212 6.035 15.196 1.00 23.81 144 PRO A N 1
ATOM 1117 C CA . PRO A 1 147 ? 30.887 4.839 14.658 1.00 24.66 144 PRO A CA 1
ATOM 1118 C C . PRO A 1 147 ? 32.401 4.968 14.756 1.00 25.08 144 PRO A C 1
ATOM 1119 O O . PRO A 1 147 ? 32.921 6.039 15.101 1.00 24.18 144 PRO A O 1
ATOM 1123 N N . GLU A 1 148 ? 33.108 3.888 14.425 1.00 25.31 145 GLU A N 1
ATOM 1124 C CA . GLU A 1 148 ? 34.535 3.988 14.137 1.00 26.65 145 GLU A CA 1
ATOM 1125 C C . GLU A 1 148 ? 34.776 5.088 13.104 1.00 25.74 145 GLU A C 1
ATOM 1126 O O . GLU A 1 148 ? 34.047 5.192 12.106 1.00 24.74 145 GLU A O 1
ATOM 1132 N N . ASN A 1 149 ? 35.806 5.893 13.351 1.00 25.40 146 ASN A N 1
ATOM 1133 C CA . ASN A 1 149 ? 36.173 7.031 12.490 1.00 26.93 146 ASN A CA 1
ATOM 1134 C C . ASN A 1 149 ? 35.105 8.133 12.422 1.00 26.40 146 ASN A C 1
ATOM 1135 O O . ASN A 1 149 ? 35.061 8.918 11.455 1.00 27.26 146 ASN A O 1
ATOM 1140 N N . GLY A 1 150 ? 34.247 8.177 13.447 1.00 25.61 147 GLY A N 1
ATOM 1141 C CA . GLY A 1 150 ? 33.109 9.130 13.507 1.00 24.43 147 GLY A CA 1
ATOM 1142 C C . GLY A 1 150 ? 33.679 10.503 13.813 1.00 24.32 147 GLY A C 1
ATOM 1143 O O . GLY A 1 150 ? 34.781 10.589 14.341 1.00 23.31 147 GLY A O 1
ATOM 1144 N N . GLU A 1 151 ? 32.939 11.564 13.487 1.00 23.01 148 GLU A N 1
ATOM 1145 C CA . GLU A 1 151 ? 33.476 12.919 13.540 1.00 23.54 148 GLU A CA 1
ATOM 1146 C C . GLU A 1 151 ? 32.620 13.859 14.377 1.00 22.02 148 GLU A C 1
ATOM 1147 O O . GLU A 1 151 ? 31.392 13.711 14.450 1.00 21.74 148 GLU A O 1
ATOM 1153 N N . ILE A 1 152 ? 33.295 14.833 14.972 1.00 20.90 149 ILE A N 1
ATOM 1154 C CA . ILE A 1 152 ? 32.689 15.938 15.675 1.00 20.70 149 ILE A CA 1
ATOM 1155 C C . ILE A 1 152 ? 32.957 17.162 14.806 1.00 21.48 149 ILE A C 1
ATOM 1156 O O . ILE A 1 152 ? 34.122 17.447 14.463 1.00 20.79 149 ILE A O 1
ATOM 1161 N N . HIS A 1 153 ? 31.883 17.867 14.443 1.00 20.76 150 HIS A N 1
ATOM 1162 C CA . HIS A 1 153 ? 31.996 19.125 13.718 1.00 21.86 150 HIS A CA 1
ATOM 1163 C C . HIS A 1 153 ? 31.603 20.233 14.702 1.00 22.08 150 HIS A C 1
ATOM 1164 O O . HIS A 1 153 ? 30.468 20.296 15.186 1.00 22.85 150 HIS A O 1
ATOM 1171 N N . PHE A 1 154 ? 32.568 21.081 15.017 1.00 22.97 151 PHE A N 1
ATOM 1172 C CA . PHE A 1 154 ? 32.459 22.032 16.132 1.00 22.85 151 PHE A CA 1
ATOM 1173 C C . PHE A 1 154 ? 32.723 23.446 15.635 1.00 23.18 151 PHE A C 1
ATOM 1174 O O . PHE A 1 154 ? 33.752 23.700 15.026 1.00 22.69 151 PHE A O 1
ATOM 1182 N N . LYS A 1 155 ? 31.789 24.357 15.892 1.00 23.16 152 LYS A N 1
ATOM 1183 C CA . LYS A 1 155 ? 32.024 25.767 15.601 1.00 24.05 152 LYS A CA 1
ATOM 1184 C C . LYS A 1 155 ? 31.697 26.676 16.812 1.00 23.62 152 LYS A C 1
ATOM 1185 O O . LYS A 1 155 ? 30.844 26.357 17.636 1.00 23.35 152 LYS A O 1
ATOM 1191 N N . THR A 1 156 ? 32.472 27.744 16.958 1.00 24.38 153 THR A N 1
ATOM 1192 C CA . THR A 1 156 ? 32.301 28.729 18.044 1.00 25.75 153 THR A CA 1
ATOM 1193 C C . THR A 1 156 ? 33.007 30.036 17.687 1.00 26.46 153 THR A C 1
ATOM 1194 O O . THR A 1 156 ? 33.901 30.043 16.850 1.00 25.43 153 THR A O 1
ATOM 1198 N N . ASP A 1 157 ? 32.553 31.133 18.293 1.00 27.73 154 ASP A N 1
ATOM 1199 C CA . ASP A 1 157 ? 33.268 32.408 18.224 1.00 28.87 154 ASP A CA 1
ATOM 1200 C C . ASP A 1 157 ? 34.153 32.584 19.474 1.00 28.64 154 ASP A C 1
ATOM 1201 O O . ASP A 1 157 ? 34.847 33.588 19.607 1.00 29.29 154 ASP A O 1
ATOM 1206 N N . ASN A 1 158 ? 34.080 31.651 20.422 1.00 27.75 155 ASN A N 1
ATOM 1207 C CA . ASN A 1 158 ? 34.852 31.780 21.658 1.00 27.45 155 ASN A CA 1
ATOM 1208 C C . ASN A 1 158 ? 36.293 31.309 21.450 1.00 26.96 155 ASN A C 1
ATOM 1209 O O . ASN A 1 158 ? 36.563 30.111 21.388 1.00 26.02 155 ASN A O 1
ATOM 1214 N N . ARG A 1 159 ? 37.220 32.258 21.343 1.00 26.01 156 ARG A N 1
ATOM 1215 C CA . ARG A 1 159 ? 38.606 31.911 21.078 1.00 26.12 156 ARG A CA 1
ATOM 1216 C C . ARG A 1 159 ? 39.189 30.972 22.123 1.00 25.38 156 ARG A C 1
ATOM 1217 O O . ARG A 1 159 ? 39.803 29.971 21.792 1.00 24.92 156 ARG A O 1
ATOM 1225 N N . GLY A 1 160 ? 39.017 31.316 23.392 1.00 25.43 157 GLY A N 1
ATOM 1226 C CA . GLY A 1 160 ? 39.533 30.502 24.492 1.00 24.95 157 GLY A CA 1
ATOM 1227 C C . GLY A 1 160 ? 39.014 29.076 24.441 1.00 24.80 157 GLY A C 1
ATOM 1228 O O . GLY A 1 160 ? 39.784 28.133 24.615 1.00 25.17 157 GLY A O 1
ATOM 1229 N N . LEU A 1 161 ? 37.710 28.906 24.200 1.00 24.27 158 LEU A N 1
ATOM 1230 C CA . LEU A 1 161 ? 37.140 27.561 24.106 1.00 22.87 158 LEU A CA 1
ATOM 1231 C C . LEU A 1 161 ? 37.718 26.769 22.922 1.00 23.35 158 LEU A C 1
ATOM 1232 O O . LEU A 1 161 ? 37.980 25.578 23.032 1.00 23.15 158 LEU A O 1
ATOM 1237 N N . PHE A 1 162 ? 37.854 27.430 21.781 1.00 23.79 159 PHE A N 1
ATOM 1238 C CA . PHE A 1 162 ? 38.331 26.782 20.572 1.00 24.11 159 PHE A CA 1
ATOM 1239 C C . PHE A 1 162 ? 39.801 26.365 20.731 1.00 24.68 159 PHE A C 1
ATOM 1240 O O . PHE A 1 162 ? 40.160 25.242 20.389 1.00 23.91 159 PHE A O 1
ATOM 1248 N N . GLU A 1 163 ? 40.626 27.253 21.300 1.00 24.49 160 GLU A N 1
ATOM 1249 C CA . GLU A 1 163 ? 42.011 26.928 21.641 1.00 24.93 160 GLU A CA 1
ATOM 1250 C C . GLU A 1 163 ? 42.088 25.718 22.560 1.00 24.74 160 GLU A C 1
ATOM 1251 O O . GLU A 1 163 ? 42.871 24.801 22.331 1.00 25.37 160 GLU A O 1
ATOM 1257 N N . TYR A 1 164 ? 41.281 25.728 23.611 1.00 24.69 161 TYR A N 1
ATOM 1258 C CA . TYR A 1 164 ? 41.212 24.591 24.515 1.00 24.41 161 TYR A CA 1
ATOM 1259 C C . TYR A 1 164 ? 40.798 23.298 23.794 1.00 24.18 161 TYR A C 1
ATOM 1260 O O . TYR A 1 164 ? 41.406 22.238 24.009 1.00 23.25 161 TYR A O 1
ATOM 1269 N N . SER A 1 165 ? 39.754 23.390 22.959 1.00 24.04 162 SER A N 1
ATOM 1270 C CA . SER A 1 165 ? 39.162 22.195 22.327 1.00 23.80 162 SER A CA 1
ATOM 1271 C C . SER A 1 165 ? 40.090 21.563 21.294 1.00 23.31 162 SER A C 1
ATOM 1272 O O . SER A 1 165 ? 40.124 20.334 21.170 1.00 23.72 162 SER A O 1
ATOM 1275 N N . LEU A 1 166 ? 40.830 22.388 20.553 1.00 21.99 163 LEU A N 1
ATOM 1276 C CA . LEU A 1 166 ? 41.845 21.856 19.635 1.00 23.11 163 LEU A CA 1
ATOM 1277 C C . LEU A 1 166 ? 42.874 21.017 20.380 1.00 22.21 163 LEU A C 1
ATOM 1278 O O . LEU A 1 166 ? 43.202 19.909 19.947 1.00 21.81 163 LEU A O 1
ATOM 1283 N N . VAL A 1 167 ? 43.369 21.534 21.501 1.00 21.47 164 VAL A N 1
ATOM 1284 C CA . VAL A 1 167 ? 44.335 20.797 22.339 1.00 21.87 164 VAL A CA 1
ATOM 1285 C C . VAL A 1 167 ? 43.712 19.545 22.980 1.00 22.14 164 VAL A C 1
ATOM 1286 O O . VAL A 1 167 ? 44.321 18.479 22.972 1.00 22.36 164 VAL A O 1
ATOM 1290 N N . SER A 1 168 ? 42.511 19.692 23.551 1.00 23.18 165 SER A N 1
ATOM 1291 C CA . SER A 1 168 ? 41.764 18.561 24.128 1.00 24.13 165 SER A CA 1
ATOM 1292 C C . SER A 1 168 ? 41.552 17.424 23.108 1.00 23.74 165 SER A C 1
ATOM 1293 O O . SER A 1 168 ? 41.885 16.256 23.394 1.00 24.77 165 SER A O 1
ATOM 1296 N N . PHE A 1 169 ? 41.026 17.769 21.923 1.00 22.93 166 PHE A N 1
ATOM 1297 C CA . PHE A 1 169 ? 40.841 16.807 20.816 1.00 22.75 166 PHE A CA 1
ATOM 1298 C C . PHE A 1 169 ? 42.150 16.091 20.479 1.00 22.37 166 PHE A C 1
ATOM 1299 O O . PHE A 1 169 ? 42.212 14.855 20.408 1.00 22.05 166 PHE A O 1
ATOM 1307 N N . SER A 1 170 ? 43.196 16.881 20.264 1.00 22.56 167 SER A N 1
ATOM 1308 C CA . SER A 1 170 ? 44.483 16.338 19.874 1.00 22.96 167 SER A CA 1
ATOM 1309 C C . SER A 1 170 ? 45.085 15.420 20.951 1.00 23.76 167 SER A C 1
ATOM 1310 O O . SER A 1 170 ? 45.505 14.290 20.651 1.00 23.36 167 SER A O 1
ATOM 1313 N N . GLN A 1 171 ? 45.106 15.899 22.199 1.00 24.68 168 GLN A N 1
ATOM 1314 C CA . GLN A 1 171 ? 45.649 15.137 23.331 1.00 25.53 168 GLN A CA 1
ATOM 1315 C C . GLN A 1 171 ? 44.885 13.821 23.544 1.00 25.90 168 GLN A C 1
ATOM 1316 O O . GLN A 1 171 ? 45.451 12.824 23.981 1.00 25.69 168 GLN A O 1
ATOM 1322 N N . TYR A 1 172 ? 43.599 13.833 23.211 1.00 25.35 169 TYR A N 1
ATOM 1323 C CA . TYR A 1 172 ? 42.745 12.654 23.334 1.00 25.12 169 TYR A CA 1
ATOM 1324 C C . TYR A 1 172 ? 43.139 11.595 22.320 1.00 24.83 169 TYR A C 1
ATOM 1325 O O . TYR A 1 172 ? 42.866 10.419 22.529 1.00 25.58 169 TYR A O 1
ATOM 1334 N N . GLY A 1 173 ? 43.778 12.014 21.235 1.00 23.95 170 GLY A N 1
ATOM 1335 C CA . GLY A 1 173 ? 44.138 11.102 20.151 1.00 23.76 170 GLY A CA 1
ATOM 1336 C C . GLY A 1 173 ? 43.279 11.251 18.899 1.00 24.27 170 GLY A C 1
ATOM 1337 O O . GLY A 1 173 ? 43.397 10.436 17.994 1.00 23.22 170 GLY A O 1
ATOM 1346 N N . LYS A 1 175 ? 42.116 13.040 15.320 1.00 25.78 172 LYS A N 1
ATOM 1347 C CA . LYS A 1 175 ? 42.811 13.703 14.211 1.00 26.62 172 LYS A CA 1
ATOM 1348 C C . LYS A 1 175 ? 41.991 14.913 13.759 1.00 26.22 172 LYS A C 1
ATOM 1349 O O . LYS A 1 175 ? 40.766 14.864 13.712 1.00 26.49 172 LYS A O 1
ATOM 1355 N N . LEU A 1 176 ? 42.676 16.001 13.460 1.00 25.41 173 LEU A N 1
ATOM 1356 C CA . LEU A 1 176 ? 42.029 17.212 12.967 1.00 25.19 173 LEU A CA 1
ATOM 1357 C C . LEU A 1 176 ? 42.055 17.092 11.465 1.00 23.82 173 LEU A C 1
ATOM 1358 O O . LEU A 1 176 ? 43.137 17.024 10.887 1.00 24.02 173 LEU A O 1
ATOM 1363 N N . ASN A 1 177 ? 40.884 17.023 10.838 1.00 23.25 174 ASN A N 1
ATOM 1364 C CA . ASN A 1 177 ? 40.784 16.891 9.378 1.00 22.72 174 ASN A CA 1
ATOM 1365 C C . ASN A 1 177 ? 40.672 18.232 8.672 1.00 22.44 174 ASN A C 1
ATOM 1366 O O . ASN A 1 177 ? 41.086 18.357 7.525 1.00 20.83 174 ASN A O 1
ATOM 1371 N N . GLY A 1 178 ? 40.085 19.220 9.348 1.00 21.30 175 GLY A N 1
ATOM 1372 C CA . GLY A 1 178 ? 39.996 20.558 8.769 1.00 21.24 175 GLY A CA 1
ATOM 1373 C C . GLY A 1 178 ? 39.863 21.569 9.877 1.00 21.37 175 GLY A C 1
ATOM 1374 O O . GLY A 1 178 ? 39.222 21.292 10.904 1.00 21.42 175 GLY A O 1
ATOM 1375 N N . VAL A 1 179 ? 40.477 22.732 9.682 1.00 21.17 176 VAL A N 1
ATOM 1376 C CA . VAL A 1 179 ? 40.439 23.818 10.648 1.00 21.47 176 VAL A CA 1
ATOM 1377 C C . VAL A 1 179 ? 40.170 25.116 9.883 1.00 22.23 176 VAL A C 1
ATOM 1378 O O . VAL A 1 179 ? 40.861 25.408 8.899 1.00 21.27 176 VAL A O 1
ATOM 1382 N N . TRP A 1 180 ? 39.148 25.854 10.336 1.00 22.57 177 TRP A N 1
ATOM 1383 C CA . TRP A 1 180 ? 38.725 27.140 9.779 1.00 23.13 177 TRP A CA 1
ATOM 1384 C C . TRP A 1 180 ? 38.927 28.188 10.867 1.00 22.92 177 TRP A C 1
ATOM 1385 O O . TRP A 1 180 ? 38.402 28.051 11.953 1.00 23.19 177 TRP A O 1
ATOM 1396 N N . LEU A 1 181 ? 39.700 29.230 10.595 1.00 23.50 178 LEU A N 1
ATOM 1397 C CA . LEU A 1 181 ? 39.974 30.232 11.621 1.00 24.01 178 LEU A CA 1
ATOM 1398 C C . LEU A 1 181 ? 39.286 31.555 11.297 1.00 25.43 178 LEU A C 1
ATOM 1399 O O . LEU A 1 181 ? 39.435 32.523 12.030 1.00 26.29 178 LEU A O 1
ATOM 1404 N N . ASP A 1 182 ? 38.554 31.584 10.185 1.00 26.83 179 ASP A N 1
ATOM 1405 C CA . ASP A 1 182 ? 37.639 32.690 9.854 1.00 28.44 179 ASP A CA 1
ATOM 1406 C C . ASP A 1 182 ? 36.578 32.093 8.939 1.00 29.12 179 ASP A C 1
ATOM 1407 O O . ASP A 1 182 ? 36.685 32.205 7.711 1.00 28.53 179 ASP A O 1
ATOM 1412 N N . LEU A 1 183 ? 35.579 31.422 9.530 1.00 29.27 180 LEU A N 1
ATOM 1413 C CA . LEU A 1 183 ? 34.652 30.608 8.726 1.00 30.90 180 LEU A CA 1
ATOM 1414 C C . LEU A 1 183 ? 33.929 31.429 7.677 1.00 32.52 180 LEU A C 1
ATOM 1415 O O . LEU A 1 183 ? 33.859 31.023 6.516 1.00 33.10 180 LEU A O 1
ATOM 1420 N N . HIS A 1 184 ? 33.377 32.574 8.090 1.00 35.05 181 HIS A N 1
ATOM 1421 C CA . HIS A 1 184 ? 32.541 33.372 7.176 1.00 37.09 181 HIS A CA 1
ATOM 1422 C C . HIS A 1 184 ? 33.364 33.945 6.030 1.00 37.80 181 HIS A C 1
ATOM 1423 O O . HIS A 1 184 ? 32.824 34.264 4.976 1.00 38.49 181 HIS A O 1
ATOM 1430 N N . ALA A 1 185 ? 34.676 34.049 6.220 1.00 38.38 182 ALA A N 1
ATOM 1431 C CA . ALA A 1 185 ? 35.545 34.556 5.159 1.00 38.92 182 ALA A CA 1
ATOM 1432 C C . ALA A 1 185 ? 36.058 33.458 4.219 1.00 39.09 182 ALA A C 1
ATOM 1433 O O . ALA A 1 185 ? 36.726 33.743 3.227 1.00 40.10 182 ALA A O 1
ATOM 1435 N N . SER A 1 186 ? 35.756 32.202 4.530 1.00 38.92 183 SER A N 1
ATOM 1436 C CA . SER A 1 186 ? 36.279 31.060 3.764 1.00 37.88 183 SER A CA 1
ATOM 1437 C C . SER A 1 186 ? 35.322 30.674 2.642 1.00 38.69 183 SER A C 1
ATOM 1438 O O . SER A 1 186 ? 34.221 31.205 2.557 1.00 37.92 183 SER A O 1
ATOM 1441 N N . ASP A 1 187 ? 35.731 29.724 1.807 1.00 40.04 184 ASP A N 1
ATOM 1442 C CA . ASP A 1 187 ? 34.857 29.180 0.759 1.00 41.55 184 ASP A CA 1
ATOM 1443 C C . ASP A 1 187 ? 33.953 28.023 1.247 1.00 41.53 184 ASP A C 1
ATOM 1444 O O . ASP A 1 187 ? 33.390 27.279 0.434 1.00 41.64 184 ASP A O 1
ATOM 1449 N N . PHE A 1 188 ? 33.822 27.864 2.567 1.00 41.70 185 PHE A N 1
ATOM 1450 C CA . PHE A 1 188 ? 32.998 26.794 3.123 1.00 41.60 185 PHE A CA 1
ATOM 1451 C C . PHE A 1 188 ? 31.553 26.989 2.667 1.00 42.05 185 PHE A C 1
ATOM 1452 O O . PHE A 1 188 ? 31.030 28.099 2.719 1.00 41.84 185 PHE A O 1
ATOM 1460 N N . GLU A 1 189 ? 30.912 25.922 2.212 1.00 42.37 186 GLU A N 1
ATOM 1461 C CA . GLU A 1 189 ? 29.498 26.048 1.843 1.00 43.53 186 GLU A CA 1
ATOM 1462 C C . GLU A 1 189 ? 28.542 25.189 2.656 1.00 42.75 186 GLU A C 1
ATOM 1463 O O . GLU A 1 189 ? 28.911 24.124 3.159 1.00 42.66 186 GLU A O 1
ATOM 1469 N N . GLY A 1 190 ? 27.311 25.680 2.780 1.00 42.25 187 GLY A N 1
ATOM 1470 C CA . GLY A 1 190 ? 26.260 24.953 3.474 1.00 41.68 187 GLY A CA 1
ATOM 1471 C C . GLY A 1 190 ? 26.136 25.306 4.947 1.00 41.13 187 GLY A C 1
ATOM 1472 O O . GLY A 1 190 ? 25.368 24.669 5.676 1.00 41.10 187 GLY A O 1
ATOM 1473 N N . ASN A 1 191 ? 26.868 26.325 5.392 1.00 40.25 188 ASN A N 1
ATOM 1474 C CA . ASN A 1 191 ? 26.815 26.713 6.799 1.00 39.45 188 ASN A CA 1
ATOM 1475 C C . ASN A 1 191 ? 25.407 27.171 7.180 1.00 39.09 188 ASN A C 1
ATOM 1476 O O . ASN A 1 191 ? 24.817 28.021 6.501 1.00 39.25 188 ASN A O 1
ATOM 1481 N N . VAL A 1 192 ? 24.875 26.587 8.255 1.00 37.55 189 VAL A N 1
ATOM 1482 C CA . VAL A 1 192 ? 23.596 26.988 8.814 1.00 36.64 189 VAL A CA 1
ATOM 1483 C C . VAL A 1 192 ? 23.897 27.652 10.142 1.00 37.41 189 VAL A C 1
ATOM 1484 O O . VAL A 1 192 ? 24.519 27.048 11.024 1.00 35.96 189 VAL A O 1
ATOM 1496 N N . THR A 1 194 ? 23.307 29.372 13.853 1.00 38.85 191 THR A N 1
ATOM 1497 C CA . THR A 1 194 ? 22.475 29.248 15.049 1.00 38.00 191 THR A CA 1
ATOM 1498 C C . THR A 1 194 ? 21.841 30.627 15.325 1.00 38.52 191 THR A C 1
ATOM 1499 O O . THR A 1 194 ? 22.180 31.604 14.644 1.00 37.78 191 THR A O 1
ATOM 1503 N N . GLU A 1 195 ? 20.946 30.703 16.314 1.00 38.72 192 GLU A N 1
ATOM 1504 C CA . GLU A 1 195 ? 20.350 31.993 16.707 1.00 39.95 192 GLU A CA 1
ATOM 1505 C C . GLU A 1 195 ? 21.449 32.919 17.201 1.00 40.09 192 GLU A C 1
ATOM 1506 O O . GLU A 1 195 ? 21.527 34.068 16.773 1.00 40.74 192 GLU A O 1
ATOM 1512 N N . TYR A 1 196 ? 22.309 32.408 18.084 1.00 40.28 193 TYR A N 1
ATOM 1513 C CA . TYR A 1 196 ? 23.442 33.185 18.583 1.00 40.40 193 TYR A CA 1
ATOM 1514 C C . TYR A 1 196 ? 24.271 33.750 17.428 1.00 40.36 193 TYR A C 1
ATOM 1515 O O . TYR A 1 196 ? 24.653 34.930 17.439 1.00 39.93 193 TYR A O 1
ATOM 1524 N N . GLU A 1 197 ? 24.549 32.892 16.451 1.00 40.18 194 GLU A N 1
ATOM 1525 C CA . GLU A 1 197 ? 25.378 33.220 15.301 1.00 40.15 194 GLU A CA 1
ATOM 1526 C C . GLU A 1 197 ? 24.731 34.310 14.452 1.00 41.40 194 GLU A C 1
ATOM 1527 O O . GLU A 1 197 ? 25.422 35.219 13.970 1.00 41.49 194 GLU A O 1
ATOM 1533 N N . GLN A 1 198 ? 23.412 34.228 14.292 1.00 42.55 195 GLN A N 1
ATOM 1534 C CA . GLN A 1 198 ? 22.627 35.261 13.602 1.00 44.00 195 GLN A CA 1
ATOM 1535 C C . GLN A 1 198 ? 22.715 36.595 14.332 1.00 44.11 195 GLN A C 1
ATOM 1536 O O . GLN A 1 198 ? 23.243 37.574 13.788 1.00 44.26 195 GLN A O 1
ATOM 1542 N N . LYS A 1 199 ? 22.199 36.602 15.565 1.00 44.08 196 LYS A N 1
ATOM 1543 C CA . LYS A 1 199 ? 22.261 37.741 16.484 1.00 44.05 196 LYS A CA 1
ATOM 1544 C C . LYS A 1 199 ? 23.567 38.527 16.355 1.00 43.55 196 LYS A C 1
ATOM 1545 O O . LYS A 1 199 ? 23.550 39.760 16.289 1.00 44.20 196 LYS A O 1
ATOM 1551 N N . PHE A 1 200 ? 24.689 37.820 16.287 1.00 42.40 197 PHE A N 1
ATOM 1552 C CA . PHE A 1 200 ? 25.983 38.480 16.255 1.00 41.50 197 PHE A CA 1
ATOM 1553 C C . PHE A 1 200 ? 26.661 38.582 14.901 1.00 40.53 197 PHE A C 1
ATOM 1554 O O . PHE A 1 200 ? 27.811 39.010 14.828 1.00 40.26 197 PHE A O 1
ATOM 1562 N N . SER A 1 201 ? 25.952 38.234 13.826 1.00 40.01 198 SER A N 1
ATOM 1563 C CA . SER A 1 201 ? 26.554 38.268 12.480 1.00 40.00 198 SER A CA 1
ATOM 1564 C C . SER A 1 201 ? 27.045 39.653 12.132 1.00 38.54 198 SER A C 1
ATOM 1565 O O . SER A 1 201 ? 28.105 39.797 11.520 1.00 37.79 198 SER A O 1
ATOM 1568 N N . ASN A 1 202 ? 26.270 40.660 12.538 1.00 37.74 199 ASN A N 1
ATOM 1569 C CA . ASN A 1 202 ? 26.618 42.073 12.280 1.00 37.00 199 ASN A CA 1
ATOM 1570 C C . ASN A 1 202 ? 27.909 42.517 12.949 1.00 35.80 199 ASN A C 1
ATOM 1571 O O . ASN A 1 202 ? 28.567 43.420 12.463 1.00 35.75 199 ASN A O 1
ATOM 1576 N N . LYS A 1 203 ? 28.255 41.896 14.076 1.00 34.88 200 LYS A N 1
ATOM 1577 C CA . LYS A 1 203 ? 29.486 42.230 14.805 1.00 34.22 200 LYS A CA 1
ATOM 1578 C C . LYS A 1 203 ? 30.721 41.924 13.949 1.00 34.51 200 LYS A C 1
ATOM 1579 O O . LYS A 1 203 ? 31.709 42.655 13.989 1.00 33.36 200 LYS A O 1
ATOM 1585 N N . GLY A 1 204 ? 30.658 40.833 13.184 1.00 34.84 201 GLY A N 1
ATOM 1586 C CA . GLY A 1 204 ? 31.737 40.467 12.250 1.00 35.12 201 GLY A CA 1
ATOM 1587 C C . GLY A 1 204 ? 32.989 39.874 12.893 1.00 34.77 201 GLY A C 1
ATOM 1588 O O . GLY A 1 204 ? 34.066 39.934 12.303 1.00 34.83 201 GLY A O 1
ATOM 1589 N N . GLN A 1 205 ? 32.862 39.344 14.110 1.00 34.22 202 GLN A N 1
ATOM 1590 C CA . GLN A 1 205 ? 33.979 38.673 14.798 1.00 34.73 202 GLN A CA 1
ATOM 1591 C C . GLN A 1 205 ? 34.184 37.296 14.168 1.00 33.48 202 GLN A C 1
ATOM 1592 O O . GLN A 1 205 ? 33.224 36.725 13.642 1.00 33.62 202 GLN A O 1
ATOM 1598 N N . VAL A 1 206 ? 35.411 36.766 14.174 1.00 31.70 203 VAL A N 1
ATOM 1599 C CA . VAL A 1 206 ? 35.662 35.544 13.394 1.00 30.05 203 VAL A CA 1
ATOM 1600 C C . VAL A 1 206 ? 34.931 34.376 14.046 1.00 29.18 203 VAL A C 1
ATOM 1601 O O . VAL A 1 206 ? 34.754 34.341 15.282 1.00 28.26 203 VAL A O 1
ATOM 1605 N N . ILE A 1 207 ? 34.487 33.448 13.208 1.00 27.66 204 ILE A N 1
ATOM 1606 C CA . ILE A 1 207 ? 33.916 32.203 13.690 1.00 26.61 204 ILE A CA 1
ATOM 1607 C C . ILE A 1 207 ? 34.954 31.109 13.396 1.00 25.89 204 ILE A C 1
ATOM 1608 O O . ILE A 1 207 ? 35.476 31.030 12.302 1.00 25.59 204 ILE A O 1
ATOM 1613 N N . TYR A 1 208 ? 35.232 30.282 14.393 1.00 25.22 205 TYR A N 1
ATOM 1614 C CA . TYR A 1 208 ? 36.174 29.163 14.288 1.00 24.06 205 TYR A CA 1
ATOM 1615 C C . TYR A 1 208 ? 35.387 27.897 14.037 1.00 23.33 205 TYR A C 1
ATOM 1616 O O . TYR A 1 208 ? 34.286 27.742 14.546 1.00 22.89 205 TYR A O 1
ATOM 1625 N N . ARG A 1 209 ? 35.983 26.976 13.288 1.00 22.92 206 ARG A N 1
ATOM 1626 C CA . ARG A 1 209 ? 35.362 25.679 13.015 1.00 22.41 206 ARG A CA 1
ATOM 1627 C C . ARG A 1 209 ? 36.415 24.572 12.878 1.00 21.38 206 ARG A C 1
ATOM 1628 O O . ARG A 1 209 ? 37.522 24.815 12.382 1.00 20.61 206 ARG A O 1
ATOM 1636 N N . VAL A 1 210 ? 36.081 23.363 13.344 1.00 21.01 207 VAL A N 1
ATOM 1637 C CA . VAL A 1 210 ? 36.971 22.220 13.164 1.00 20.20 207 VAL A CA 1
ATOM 1638 C C . VAL A 1 210 ? 36.134 20.965 12.903 1.00 20.71 207 VAL A C 1
ATOM 1639 O O . VAL A 1 210 ? 35.033 20.801 13.458 1.00 20.30 207 VAL A O 1
ATOM 1643 N N . GLU A 1 211 ? 36.662 20.092 12.053 1.00 20.47 208 GLU A N 1
ATOM 1644 C CA . GLU A 1 211 ? 36.151 18.737 11.922 1.00 20.68 208 GLU A CA 1
ATOM 1645 C C . GLU A 1 211 ? 37.220 17.823 12.506 1.00 20.71 208 GLU A C 1
ATOM 1646 O O . GLU A 1 211 ? 38.353 17.798 12.013 1.00 20.94 208 GLU A O 1
ATOM 1652 N N . ALA A 1 212 ? 36.884 17.115 13.579 1.00 20.14 209 ALA A N 1
ATOM 1653 C CA . ALA A 1 212 ? 37.835 16.202 14.232 1.00 21.20 209 ALA A CA 1
ATOM 1654 C C . ALA A 1 212 ? 37.279 14.772 14.194 1.00 21.59 209 ALA A C 1
ATOM 1655 O O . ALA A 1 212 ? 36.061 14.573 14.248 1.00 21.32 209 ALA A O 1
ATOM 1657 N N . GLU A 1 213 ? 38.175 13.794 14.127 1.00 21.88 210 GLU A N 1
ATOM 1658 C CA . GLU A 1 213 ? 37.794 12.395 13.906 1.00 23.76 210 GLU A CA 1
ATOM 1659 C C . GLU A 1 213 ? 38.388 11.486 14.984 1.00 24.04 210 GLU A C 1
ATOM 1660 O O . GLU A 1 213 ? 39.570 11.619 15.311 1.00 23.46 210 GLU A O 1
ATOM 1666 N N . PHE A 1 214 ? 37.575 10.559 15.512 1.00 24.36 211 PHE A N 1
ATOM 1667 C CA . PHE A 1 214 ? 38.050 9.593 16.506 1.00 25.25 211 PHE A CA 1
ATOM 1668 C C . PHE A 1 214 ? 38.888 8.526 15.819 1.00 27.06 211 PHE A C 1
ATOM 1669 O O . PHE A 1 214 ? 38.719 8.312 14.618 1.00 27.65 211 PHE A O 1
ATOM 1678 N N . ARG B 1 9 ? 2.818 26.446 -5.514 1.00 59.70 6 ARG B N 1
ATOM 1679 C CA . ARG B 1 9 ? 2.779 26.604 -4.031 1.00 59.42 6 ARG B CA 1
ATOM 1680 C C . ARG B 1 9 ? 2.085 25.419 -3.342 1.00 58.62 6 ARG B C 1
ATOM 1681 O O . ARG B 1 9 ? 2.323 25.170 -2.152 1.00 58.66 6 ARG B O 1
ATOM 1689 N N . LYS B 1 10 ? 1.244 24.699 -4.096 1.00 57.07 7 LYS B N 1
ATOM 1690 C CA . LYS B 1 10 ? 0.466 23.559 -3.579 1.00 55.74 7 LYS B CA 1
ATOM 1691 C C . LYS B 1 10 ? 1.295 22.422 -2.949 1.00 54.29 7 LYS B C 1
ATOM 1692 O O . LYS B 1 10 ? 2.528 22.360 -3.109 1.00 54.50 7 LYS B O 1
ATOM 1698 N N . GLY B 1 11 ? 0.608 21.539 -2.224 1.00 52.07 8 GLY B N 1
ATOM 1699 C CA . GLY B 1 11 ? 1.254 20.402 -1.586 1.00 49.46 8 GLY B CA 1
ATOM 1700 C C . GLY B 1 11 ? 1.924 19.504 -2.611 1.00 47.77 8 GLY B C 1
ATOM 1701 O O . GLY B 1 11 ? 1.387 19.271 -3.693 1.00 47.08 8 GLY B 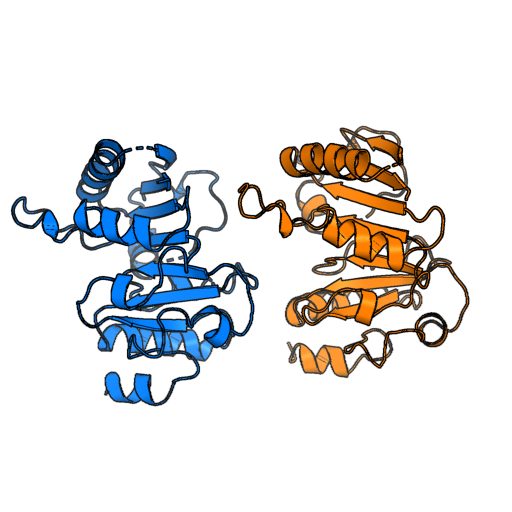O 1
ATOM 1702 N N . ALA B 1 12 ? 3.114 19.022 -2.265 1.00 46.22 9 ALA B N 1
ATOM 1703 C CA . ALA B 1 12 ? 3.859 18.099 -3.107 1.00 44.78 9 ALA B CA 1
ATOM 1704 C C . ALA B 1 12 ? 2.995 16.922 -3.565 1.00 43.77 9 ALA B C 1
ATOM 1705 O O . ALA B 1 12 ? 2.873 16.686 -4.772 1.00 43.36 9 ALA B O 1
ATOM 1707 N N . THR B 1 13 ? 2.394 16.196 -2.612 1.00 42.48 10 THR B N 1
ATOM 1708 C CA . THR B 1 13 ? 1.551 15.026 -2.935 1.00 41.50 10 THR B CA 1
ATOM 1709 C C . THR B 1 13 ? 0.402 15.433 -3.856 1.00 40.75 10 THR B C 1
ATOM 1710 O O . THR B 1 13 ? 0.115 14.761 -4.848 1.00 40.11 10 THR B O 1
ATOM 1714 N N . GLU B 1 14 ? -0.214 16.567 -3.531 1.00 40.22 11 GLU B N 1
ATOM 1715 C CA . GLU B 1 14 ? -1.357 17.092 -4.269 1.00 40.18 11 GLU B CA 1
ATOM 1716 C C . GLU B 1 14 ? -1.014 17.367 -5.727 1.00 39.13 11 GLU B C 1
ATOM 1717 O O . GLU B 1 14 ? -1.748 16.952 -6.613 1.00 39.15 11 GLU B O 1
ATOM 1723 N N . LEU B 1 15 ? 0.108 18.050 -5.970 1.00 38.65 12 LEU B N 1
ATOM 1724 C CA . LEU B 1 15 ? 0.572 18.301 -7.342 1.00 37.66 12 LEU B CA 1
ATOM 1725 C C . LEU B 1 15 ? 0.885 16.985 -8.070 1.00 37.00 12 LEU B C 1
ATOM 1726 O O . LEU B 1 15 ? 0.471 16.776 -9.226 1.00 36.65 12 LEU B O 1
ATOM 1731 N N . LEU B 1 16 ? 1.591 16.096 -7.373 1.00 36.09 13 LEU B N 1
ATOM 1732 C CA . LEU B 1 16 ? 1.937 14.771 -7.888 1.00 35.64 13 LEU B CA 1
ATOM 1733 C C . LEU B 1 16 ? 0.692 13.955 -8.275 1.00 35.37 13 LEU B C 1
ATOM 1734 O O . LEU B 1 16 ? 0.537 13.548 -9.436 1.00 34.42 13 LEU B O 1
ATOM 1739 N N . GLU B 1 17 ? -0.205 13.745 -7.312 1.00 35.25 14 GLU B N 1
ATOM 1740 C CA . GLU B 1 17 ? -1.487 13.068 -7.575 1.00 35.78 14 GLU B CA 1
ATOM 1741 C C . GLU B 1 17 ? -2.328 13.702 -8.678 1.00 34.99 14 GLU B C 1
ATOM 1742 O O . GLU B 1 17 ? -3.013 12.982 -9.403 1.00 34.79 14 GLU B O 1
ATOM 1748 N N . ALA B 1 18 ? -2.274 15.031 -8.815 1.00 34.11 15 ALA B N 1
ATOM 1749 C CA . ALA B 1 18 ? -3.074 15.731 -9.819 1.00 34.22 15 ALA B CA 1
ATOM 1750 C C . ALA B 1 18 ? -2.541 15.558 -11.249 1.00 34.37 15 ALA B C 1
ATOM 1751 O O . ALA B 1 18 ? -3.151 16.024 -12.222 1.00 33.93 15 ALA B O 1
ATOM 1753 N N . ASN B 1 19 ? -1.392 14.889 -11.376 1.00 34.22 16 ASN B N 1
ATOM 1754 C CA . ASN B 1 19 ? -0.729 14.744 -12.669 1.00 34.30 16 ASN B CA 1
ATOM 1755 C C . ASN B 1 19 ? -0.368 13.300 -13.001 1.00 34.83 16 ASN B C 1
ATOM 1756 O O . ASN B 1 19 ? 0.806 13.006 -13.307 1.00 34.61 16 ASN B O 1
ATOM 1761 N N . PRO B 1 20 ? -1.374 12.388 -12.945 1.00 35.35 17 PRO B N 1
ATOM 1762 C CA . PRO B 1 20 ? -1.109 10.966 -13.165 1.00 34.90 17 PRO B CA 1
ATOM 1763 C C . PRO B 1 20 ? -0.675 10.644 -14.588 1.00 34.89 17 PRO B C 1
ATOM 1764 O O . PRO B 1 20 ? -0.197 9.536 -14.838 1.00 34.94 17 PRO B O 1
ATOM 1768 N N . GLN B 1 21 ? -0.856 11.593 -15.509 1.00 34.35 18 GLN B N 1
ATOM 1769 C CA . GLN B 1 21 ? -0.419 11.422 -16.898 1.00 34.30 18 GLN B CA 1
ATOM 1770 C C . GLN B 1 21 ? 1.117 11.439 -17.012 1.00 34.20 18 GLN B C 1
ATOM 1771 O O . GLN B 1 21 ? 1.668 11.062 -18.049 1.00 33.60 18 GLN B O 1
ATOM 1777 N N . TYR B 1 22 ? 1.774 11.893 -15.943 1.00 34.01 19 TYR B N 1
ATOM 1778 C CA . TYR B 1 22 ? 3.239 11.934 -15.857 1.00 34.18 19 TYR B CA 1
ATOM 1779 C C . TYR B 1 22 ? 3.802 11.212 -14.655 1.00 34.07 19 TYR B C 1
ATOM 1780 O O . TYR B 1 22 ? 4.873 10.617 -14.760 1.00 34.47 19 TYR B O 1
ATOM 1789 N N . VAL B 1 23 ? 3.140 11.290 -13.504 1.00 34.19 20 VAL B N 1
ATOM 1790 C CA . VAL B 1 23 ? 3.747 10.725 -12.294 1.00 34.26 20 VAL B CA 1
ATOM 1791 C C . VAL B 1 23 ? 3.083 9.451 -11.775 1.00 34.93 20 VAL B C 1
ATOM 1792 O O . VAL B 1 23 ? 1.855 9.365 -11.661 1.00 34.78 20 VAL B O 1
ATOM 1796 N N . VAL B 1 24 ? 3.932 8.455 -11.509 1.00 35.43 21 VAL B N 1
ATOM 1797 C CA . VAL B 1 24 ? 3.570 7.171 -10.918 1.00 35.78 21 VAL B CA 1
ATOM 1798 C C . VAL B 1 24 ? 4.008 7.174 -9.452 1.00 37.10 21 VAL B C 1
ATOM 1799 O O . VAL B 1 24 ? 5.172 7.481 -9.130 1.00 36.65 21 VAL B O 1
ATOM 1803 N N . LEU B 1 25 ? 3.087 6.834 -8.558 1.00 38.12 22 LEU B N 1
ATOM 1804 C CA . LEU B 1 25 ? 3.343 7.009 -7.135 1.00 39.89 22 LEU B CA 1
ATOM 1805 C C . LEU B 1 25 ? 3.414 5.731 -6.297 1.00 40.85 22 LEU B C 1
ATOM 1806 O O . LEU B 1 25 ? 3.562 5.790 -5.081 1.00 40.75 22 LEU B O 1
ATOM 1811 N N . ASN B 1 26 ? 3.333 4.573 -6.944 1.00 42.11 23 ASN B N 1
ATOM 1812 C CA . ASN B 1 26 ? 3.368 3.306 -6.223 1.00 43.27 23 ASN B CA 1
ATOM 1813 C C . ASN B 1 26 ? 3.798 2.161 -7.132 1.00 43.93 23 ASN B C 1
ATOM 1814 O O . ASN B 1 26 ? 3.647 2.268 -8.352 1.00 44.09 23 ASN B O 1
ATOM 1819 N N . PRO B 1 27 ? 4.296 1.052 -6.539 1.00 44.65 24 PRO B N 1
ATOM 1820 C CA . PRO B 1 27 ? 4.815 -0.096 -7.308 1.00 45.05 24 PRO B CA 1
ATOM 1821 C C . PRO B 1 27 ? 3.752 -0.815 -8.145 1.00 45.74 24 PRO B C 1
ATOM 1822 O O . PRO B 1 27 ? 4.036 -1.186 -9.288 1.00 45.63 24 PRO B O 1
ATOM 1826 N N . LEU B 1 28 ? 2.549 -0.999 -7.586 1.00 46.58 25 LEU B N 1
ATOM 1827 C CA . LEU B 1 28 ? 1.419 -1.639 -8.295 1.00 47.20 25 LEU B CA 1
ATOM 1828 C C . LEU B 1 28 ? 1.196 -1.082 -9.691 1.00 47.32 25 LEU B C 1
ATOM 1829 O O . LEU B 1 28 ? 1.166 -1.837 -10.669 1.00 47.57 25 LEU B O 1
ATOM 1834 N N . GLU B 1 29 ? 1.033 0.241 -9.764 1.00 47.98 26 GLU B N 1
ATOM 1835 C CA . GLU B 1 29 ? 0.879 0.969 -11.031 1.00 48.32 26 GLU B CA 1
ATOM 1836 C C . GLU B 1 29 ? 2.097 0.893 -11.959 1.00 47.64 26 GLU B C 1
ATOM 1837 O O . GLU B 1 29 ? 2.022 1.290 -13.126 1.00 48.13 26 GLU B O 1
ATOM 1843 N N . ALA B 1 30 ? 3.215 0.395 -11.442 1.00 46.33 27 ALA B N 1
ATOM 1844 C CA . ALA B 1 30 ? 4.485 0.466 -12.166 1.00 45.03 27 ALA B CA 1
ATOM 1845 C C . ALA B 1 30 ? 4.882 -0.877 -12.811 1.00 44.02 27 ALA B C 1
ATOM 1846 O O . ALA B 1 30 ? 4.980 -0.972 -14.044 1.00 42.84 27 ALA B O 1
ATOM 1848 N N . LYS B 1 31 ? 5.084 -1.894 -11.967 1.00 42.87 28 LYS B N 1
ATOM 1849 C CA . LYS B 1 31 ? 5.708 -3.162 -12.372 1.00 42.86 28 LYS B CA 1
ATOM 1850 C C . LYS B 1 31 ? 4.937 -3.937 -13.452 1.00 43.53 28 LYS B C 1
ATOM 1851 O O . LYS B 1 31 ? 3.737 -4.213 -13.307 1.00 43.59 28 LYS B O 1
ATOM 1857 N N . ALA B 1 32 ? 5.652 -4.280 -14.526 1.00 44.02 29 ALA B N 1
ATOM 1858 C CA . ALA B 1 32 ? 5.117 -5.014 -15.686 1.00 44.27 29 ALA B CA 1
ATOM 1859 C C . ALA B 1 32 ? 4.141 -4.207 -16.549 1.00 44.48 29 ALA B C 1
ATOM 1860 O O . ALA B 1 32 ? 3.578 -4.735 -17.505 1.00 44.94 29 ALA B O 1
ATOM 1862 N N . LYS B 1 33 ? 3.968 -2.926 -16.238 1.00 44.52 30 LYS B N 1
ATOM 1863 C CA . LYS B 1 33 ? 2.956 -2.107 -16.913 1.00 44.59 30 LYS B CA 1
ATOM 1864 C C . LYS B 1 33 ? 3.527 -0.928 -17.692 1.00 43.81 30 LYS B C 1
ATOM 1865 O O . LYS B 1 33 ? 2.766 -0.114 -18.228 1.00 43.81 30 LYS B O 1
ATOM 1871 N N . TRP B 1 34 ? 4.851 -0.816 -17.758 1.00 42.67 31 TRP B N 1
ATOM 1872 C CA . TRP B 1 34 ? 5.457 0.433 -18.234 1.00 41.79 31 TRP B CA 1
ATOM 1873 C C . TRP B 1 34 ? 5.209 0.775 -19.694 1.00 42.06 31 TRP B C 1
ATOM 1874 O O . TRP B 1 34 ? 4.874 1.916 -19.996 1.00 42.02 31 TRP B O 1
ATOM 1885 N N . ARG B 1 35 ? 5.345 -0.182 -20.602 1.00 43.17 32 ARG B N 1
ATOM 1886 C CA . ARG B 1 35 ? 4.996 0.142 -21.990 1.00 44.92 32 ARG B CA 1
ATOM 1887 C C . ARG B 1 35 ? 3.495 0.463 -22.200 1.00 45.05 32 ARG B C 1
ATOM 1888 O O . ARG B 1 35 ? 3.143 1.272 -23.060 1.00 44.96 32 ARG B O 1
ATOM 1896 N N . ASP B 1 36 ? 2.630 -0.137 -21.387 1.00 45.50 33 ASP B N 1
ATOM 1897 C CA . ASP B 1 36 ? 1.222 0.269 -21.368 1.00 46.06 33 ASP B CA 1
ATOM 1898 C C . ASP B 1 36 ? 1.039 1.701 -20.901 1.00 45.95 33 ASP B C 1
ATOM 1899 O O . ASP B 1 36 ? 0.202 2.409 -21.455 1.00 46.06 33 ASP B O 1
ATOM 1904 N N . LEU B 1 37 ? 1.807 2.133 -19.893 1.00 45.63 34 LEU B N 1
ATOM 1905 C CA . LEU B 1 37 ? 1.725 3.529 -19.431 1.00 45.06 34 LEU B CA 1
ATOM 1906 C C . LEU B 1 37 ? 2.209 4.472 -20.522 1.00 44.85 34 LEU B C 1
ATOM 1907 O O . LEU B 1 37 ? 1.602 5.519 -20.764 1.00 44.34 34 LEU B O 1
ATOM 1912 N N . PHE B 1 38 ? 3.287 4.081 -21.194 1.00 44.59 35 PHE B N 1
ATOM 1913 C CA . PHE B 1 38 ? 3.822 4.865 -22.302 1.00 44.73 35 PHE B CA 1
ATOM 1914 C C . PHE B 1 38 ? 2.984 4.700 -23.582 1.00 45.92 35 PHE B C 1
ATOM 1915 O O . PHE B 1 38 ? 2.923 5.619 -24.418 1.00 46.30 35 PHE B O 1
ATOM 1923 N N . GLY B 1 39 ? 2.341 3.543 -23.727 1.00 46.41 36 GLY B N 1
ATOM 1924 C CA . GLY B 1 39 ? 1.476 3.271 -24.878 1.00 47.99 36 GLY B CA 1
ATOM 1925 C C . GLY B 1 39 ? 2.208 3.001 -26.185 1.00 48.73 36 GLY B C 1
ATOM 1926 O O . GLY B 1 39 ? 1.644 3.199 -27.269 1.00 49.06 36 GLY B O 1
ATOM 1927 N N . ASN B 1 40 ? 3.470 2.574 -26.082 1.00 49.13 37 ASN B N 1
ATOM 1928 C CA . ASN B 1 40 ? 4.263 2.137 -27.238 1.00 49.20 37 ASN B CA 1
ATOM 1929 C C . ASN B 1 40 ? 5.420 1.236 -26.813 1.00 49.18 37 ASN B C 1
ATOM 1930 O O . ASN B 1 40 ? 5.630 1.019 -25.618 1.00 49.49 37 ASN B O 1
ATOM 1935 N N . ASP B 1 41 ? 6.176 0.718 -27.781 1.00 49.06 38 ASP B N 1
ATOM 1936 C CA . ASP B 1 41 ? 7.230 -0.256 -27.471 1.00 48.78 38 ASP B CA 1
ATOM 1937 C C . ASP B 1 41 ? 8.648 0.331 -27.554 1.00 47.19 38 ASP B C 1
ATOM 1938 O O . ASP B 1 41 ? 9.624 -0.404 -27.639 1.00 47.08 38 ASP B O 1
ATOM 1943 N N . ASN B 1 42 ? 8.752 1.659 -27.533 1.00 45.77 39 ASN B N 1
ATOM 1944 C CA . ASN B 1 42 ? 10.048 2.341 -27.538 1.00 43.99 39 ASN B CA 1
ATOM 1945 C C . ASN B 1 42 ? 10.920 1.937 -26.347 1.00 42.55 39 ASN B C 1
ATOM 1946 O O . ASN B 1 42 ? 10.397 1.538 -25.305 1.00 42.44 39 ASN B O 1
ATOM 1951 N N . PRO B 1 43 ? 12.258 1.997 -26.511 1.00 41.21 40 PRO B N 1
ATOM 1952 C CA . PRO B 1 43 ? 13.119 1.658 -25.380 1.00 39.73 40 PRO B CA 1
ATOM 1953 C C . PRO B 1 43 ? 12.842 2.540 -24.156 1.00 38.03 40 PRO B C 1
ATOM 1954 O O . PRO B 1 43 ? 12.551 3.717 -24.298 1.00 38.12 40 PRO B O 1
ATOM 1958 N N . ILE B 1 44 ? 12.903 1.949 -22.967 1.00 36.35 41 ILE B N 1
ATOM 1959 C CA . ILE B 1 44 ? 12.710 2.692 -21.727 1.00 34.62 41 ILE B CA 1
ATOM 1960 C C . ILE B 1 44 ? 14.057 2.904 -21.019 1.00 33.65 41 ILE B C 1
ATOM 1961 O O . ILE B 1 44 ? 14.716 1.943 -20.604 1.00 32.82 41 ILE B O 1
ATOM 1966 N N . HIS B 1 45 ? 14.447 4.169 -20.892 1.00 32.56 42 HIS B N 1
ATOM 1967 C CA . HIS B 1 45 ? 15.688 4.546 -20.223 1.00 31.89 42 HIS B CA 1
ATOM 1968 C C . HIS B 1 45 ? 15.361 5.232 -18.899 1.00 31.76 42 HIS B C 1
ATOM 1969 O O . HIS B 1 45 ? 14.537 6.162 -18.844 1.00 31.34 42 HIS B O 1
ATOM 1976 N N . VAL B 1 46 ? 16.005 4.764 -17.839 1.00 30.89 43 VAL B N 1
ATOM 1977 C CA . VAL B 1 46 ? 15.650 5.146 -16.480 1.00 30.83 43 VAL B CA 1
ATOM 1978 C C . VAL B 1 46 ? 16.813 5.914 -15.819 1.00 30.75 43 VAL B C 1
ATOM 1979 O O . VAL B 1 46 ? 17.972 5.498 -15.927 1.00 30.49 43 VAL B O 1
ATOM 1983 N N . GLU B 1 47 ? 16.519 7.052 -15.183 1.00 29.52 44 GLU B N 1
ATOM 1984 C CA . GLU B 1 47 ? 17.526 7.732 -14.383 1.00 28.47 44 GLU B CA 1
ATOM 1985 C C . GLU B 1 47 ? 17.185 7.535 -12.917 1.00 28.56 44 GLU B C 1
ATOM 1986 O O . GLU B 1 47 ? 16.062 7.830 -12.487 1.00 27.55 44 GLU B O 1
ATOM 1992 N N . VAL B 1 48 ? 18.129 7.013 -12.145 1.00 27.53 45 VAL B N 1
ATOM 1993 C CA . VAL B 1 48 ? 17.899 6.933 -10.710 1.00 28.29 45 VAL B CA 1
ATOM 1994 C C . VAL B 1 48 ? 18.535 8.072 -9.946 1.00 28.06 45 VAL B C 1
ATOM 1995 O O . VAL B 1 48 ? 19.741 8.343 -10.063 1.00 29.00 45 VAL B O 1
ATOM 1999 N N . GLY B 1 49 ? 17.670 8.803 -9.246 1.00 27.60 46 GLY B N 1
ATOM 2000 C CA . GLY B 1 49 ? 18.033 10.034 -8.542 1.00 27.51 46 GLY B CA 1
ATOM 2001 C C . GLY B 1 49 ? 17.945 11.232 -9.476 1.00 27.91 46 GLY B C 1
ATOM 2002 O O . GLY B 1 49 ? 18.953 11.891 -9.753 1.00 27.80 46 GLY B O 1
ATOM 2003 N N . SER B 1 50 ? 16.749 11.538 -9.969 1.00 26.95 47 SER B N 1
ATOM 2004 C CA . SER B 1 50 ? 16.623 12.609 -10.962 1.00 27.23 47 SER B CA 1
ATOM 2005 C C . SER B 1 50 ? 16.650 14.026 -10.391 1.00 27.17 47 SER B C 1
ATOM 2006 O O . SER B 1 50 ? 16.778 14.991 -11.144 1.00 27.25 47 SER B O 1
ATOM 2009 N N . GLY B 1 51 ? 16.511 14.170 -9.079 1.00 27.78 48 GLY B N 1
ATOM 2010 C CA . GLY B 1 51 ? 16.408 15.500 -8.492 1.00 28.97 48 GLY B CA 1
ATOM 2011 C C . GLY B 1 51 ? 15.338 16.352 -9.173 1.00 30.14 48 GLY B C 1
ATOM 2012 O O . GLY B 1 51 ? 14.233 15.869 -9.453 1.00 30.42 48 GLY B O 1
ATOM 2013 N N . LYS B 1 52 ? 15.670 17.612 -9.468 1.00 31.10 49 LYS B N 1
ATOM 2014 C CA . LYS B 1 52 ? 14.702 18.550 -10.041 1.00 31.93 49 LYS B CA 1
ATOM 2015 C C . LYS B 1 52 ? 14.389 18.355 -11.525 1.00 31.79 49 LYS B C 1
ATOM 2016 O O . LYS B 1 52 ? 13.643 19.147 -12.102 1.00 32.60 49 LYS B O 1
ATOM 2022 N N . GLY B 1 53 ? 14.961 17.324 -12.153 1.00 31.96 50 GLY B N 1
ATOM 2023 C CA . GLY B 1 53 ? 14.495 16.882 -13.465 1.00 30.71 50 GLY B CA 1
ATOM 2024 C C . GLY B 1 53 ? 15.086 17.494 -14.728 1.00 31.54 50 GLY B C 1
ATOM 2025 O O . GLY B 1 53 ? 14.657 17.138 -15.834 1.00 31.74 50 GLY B O 1
ATOM 2026 N N . ALA B 1 54 ? 16.068 18.392 -14.603 1.00 31.16 51 ALA B N 1
ATOM 2027 C CA . ALA B 1 54 ? 16.705 18.964 -15.801 1.00 31.03 51 ALA B CA 1
ATOM 2028 C C . ALA B 1 54 ? 17.208 17.877 -16.757 1.00 31.16 51 ALA B C 1
ATOM 2029 O O . ALA B 1 54 ? 16.956 17.948 -17.964 1.00 31.20 51 ALA B O 1
ATOM 2031 N N . PHE B 1 55 ? 17.879 16.853 -16.216 1.00 31.10 52 PHE B N 1
ATOM 2032 C CA . PHE B 1 55 ? 18.450 15.800 -17.063 1.00 30.55 52 PHE B CA 1
ATOM 2033 C C . PHE B 1 55 ? 17.393 14.991 -17.800 1.00 30.73 52 PHE B C 1
ATOM 2034 O O . PHE B 1 55 ? 17.477 14.854 -19.034 1.00 31.01 52 PHE B O 1
ATOM 2042 N N . VAL B 1 56 ? 16.424 14.435 -17.069 1.00 30.22 53 VAL B N 1
ATOM 2043 C CA . VAL B 1 56 ? 15.444 13.557 -17.712 1.00 30.97 53 VAL B CA 1
ATOM 2044 C C . VAL B 1 56 ? 14.577 14.318 -18.673 1.00 30.88 53 VAL B C 1
ATOM 2045 O O . VAL B 1 56 ? 14.294 13.820 -19.749 1.00 30.80 53 VAL B O 1
ATOM 2049 N N . SER B 1 57 ? 14.147 15.514 -18.266 1.00 32.39 54 SER B N 1
ATOM 2050 C CA . SER B 1 57 ? 13.264 16.337 -19.110 1.00 33.25 54 SER B CA 1
ATOM 2051 C C . SER B 1 57 ? 13.985 16.769 -20.391 1.00 33.89 54 SER B C 1
ATOM 2052 O O . SER B 1 57 ? 13.396 16.723 -21.474 1.00 35.00 54 SER B O 1
ATOM 2055 N N . GLY B 1 58 ? 15.269 17.115 -20.271 1.00 34.47 55 GLY B N 1
ATOM 2056 C CA . GLY B 1 58 ? 16.128 17.423 -21.436 1.00 34.59 55 GLY B CA 1
ATOM 2057 C C . GLY B 1 58 ? 16.389 16.261 -22.381 1.00 35.10 55 GLY B C 1
ATOM 2058 O O . GLY B 1 58 ? 16.431 16.433 -23.596 1.00 34.87 55 GLY B O 1
ATOM 2067 N N . ALA B 1 60 ? 14.429 13.618 -22.770 1.00 38.29 57 ALA B N 1
ATOM 2068 C CA . ALA B 1 60 ? 13.151 13.301 -23.404 1.00 39.23 57 ALA B CA 1
ATOM 2069 C C . ALA B 1 60 ? 12.895 14.226 -24.596 1.00 40.33 57 ALA B C 1
ATOM 2070 O O . ALA B 1 60 ? 12.485 13.760 -25.668 1.00 40.83 57 ALA B O 1
ATOM 2072 N N . LYS B 1 61 ? 13.183 15.515 -24.427 1.00 41.56 58 LYS B N 1
ATOM 2073 C CA . LYS B 1 61 ? 13.080 16.486 -25.524 1.00 43.25 58 LYS B CA 1
ATOM 2074 C C . LYS B 1 61 ? 14.058 16.161 -26.672 1.00 43.76 58 LYS B C 1
ATOM 2075 O O . LYS B 1 61 ? 13.663 16.091 -27.844 1.00 43.67 58 LYS B O 1
ATOM 2081 N N . GLN B 1 62 ? 15.323 15.931 -26.324 1.00 43.75 59 GLN B N 1
ATOM 2082 C CA . GLN B 1 62 ? 16.352 15.578 -27.291 1.00 44.40 59 GLN B CA 1
ATOM 2083 C C . GLN B 1 62 ? 16.020 14.277 -28.026 1.00 43.98 59 GLN B C 1
ATOM 2084 O O . GLN B 1 62 ? 16.319 14.140 -29.216 1.00 44.65 59 GLN B O 1
ATOM 2090 N N . ASN B 1 63 ? 15.396 13.329 -27.329 1.00 43.77 60 ASN B N 1
ATOM 2091 C CA . ASN B 1 63 ? 15.242 11.957 -27.845 1.00 43.48 60 ASN B CA 1
ATOM 2092 C C . ASN B 1 63 ? 13.797 11.450 -27.845 1.00 43.67 60 ASN B C 1
ATOM 2093 O O . ASN B 1 63 ? 13.428 10.616 -27.007 1.00 43.41 60 ASN B O 1
ATOM 2098 N N . PRO B 1 64 ? 12.985 11.917 -28.822 1.00 43.99 61 PRO B N 1
ATOM 2099 C CA . PRO B 1 64 ? 11.541 11.679 -28.801 1.00 43.89 61 PRO B CA 1
ATOM 2100 C C . PRO B 1 64 ? 11.178 10.207 -28.912 1.00 43.69 61 PRO B C 1
ATOM 2101 O O . PRO B 1 64 ? 10.112 9.812 -28.452 1.00 44.00 61 PRO B O 1
ATOM 2105 N N . ASP B 1 65 ? 12.057 9.401 -29.501 1.00 43.32 62 ASP B N 1
ATOM 2106 C CA . ASP B 1 65 ? 11.779 7.972 -29.663 1.00 43.15 62 ASP B CA 1
ATOM 2107 C C . ASP B 1 65 ? 12.347 7.109 -28.532 1.00 41.86 62 ASP B C 1
ATOM 2108 O O . ASP B 1 65 ? 12.401 5.883 -28.648 1.00 42.33 62 ASP B O 1
ATOM 2113 N N . ILE B 1 66 ? 12.768 7.748 -27.442 1.00 40.10 63 ILE B N 1
ATOM 2114 C CA . ILE B 1 66 ? 13.089 7.021 -26.213 1.00 38.07 63 ILE B CA 1
ATOM 2115 C C . ILE B 1 66 ? 12.107 7.420 -25.116 1.00 37.06 63 ILE B C 1
ATOM 2116 O O . ILE B 1 66 ? 11.819 8.602 -24.928 1.00 37.59 63 ILE B O 1
ATOM 2121 N N . ASN B 1 67 ? 11.607 6.443 -24.380 1.00 35.97 64 ASN B N 1
ATOM 2122 C CA . ASN B 1 67 ? 10.784 6.738 -23.214 1.00 35.44 64 ASN B CA 1
ATOM 2123 C C . ASN B 1 67 ? 11.615 6.848 -21.920 1.00 35.24 64 ASN B C 1
ATOM 2124 O O . ASN B 1 67 ? 12.286 5.899 -21.530 1.00 35.47 64 ASN B O 1
ATOM 2129 N N . TYR B 1 68 ? 11.565 7.994 -21.256 1.00 34.17 65 TYR B N 1
ATOM 2130 C CA . TYR B 1 68 ? 12.338 8.177 -20.024 1.00 33.22 65 TYR B CA 1
ATOM 2131 C C . TYR B 1 68 ? 11.508 8.086 -18.763 1.00 32.39 65 TYR B C 1
ATOM 2132 O O . TYR B 1 68 ? 10.356 8.513 -18.735 1.00 32.09 65 TYR B O 1
ATOM 2141 N N . ILE B 1 69 ? 12.102 7.518 -17.718 1.00 31.03 66 ILE B N 1
ATOM 2142 C CA . ILE B 1 69 ? 11.537 7.567 -16.380 1.00 29.59 66 ILE B CA 1
ATOM 2143 C C . ILE B 1 69 ? 12.554 8.219 -15.445 1.00 29.54 66 ILE B C 1
ATOM 2144 O O . ILE B 1 69 ? 13.695 7.767 -15.343 1.00 28.17 66 ILE B O 1
ATOM 2149 N N . GLY B 1 70 ? 12.145 9.279 -14.760 1.00 29.03 67 GLY B N 1
ATOM 2150 C CA . GLY B 1 70 ? 12.970 9.858 -13.711 1.00 28.73 67 GLY B CA 1
ATOM 2151 C C . GLY B 1 70 ? 12.516 9.352 -12.360 1.00 29.63 67 GLY B C 1
ATOM 2152 O O . GLY B 1 70 ? 11.307 9.299 -12.092 1.00 29.51 67 GLY B O 1
ATOM 2153 N N . ILE B 1 71 ? 13.469 8.990 -11.498 1.00 28.97 68 ILE B N 1
ATOM 2154 C CA . ILE B 1 71 ? 13.147 8.427 -10.183 1.00 29.70 68 ILE B CA 1
ATOM 2155 C C . ILE B 1 71 ? 13.698 9.303 -9.051 1.00 30.87 68 ILE B C 1
ATOM 2156 O O . ILE B 1 71 ? 14.885 9.622 -9.056 1.00 30.26 68 ILE B O 1
ATOM 2161 N N . ASP B 1 72 ? 12.849 9.702 -8.100 1.00 31.60 69 ASP B N 1
ATOM 2162 C CA . ASP B 1 72 ? 13.322 10.379 -6.873 1.00 33.26 69 ASP B CA 1
ATOM 2163 C C . ASP B 1 72 ? 12.783 9.641 -5.654 1.00 33.76 69 ASP B C 1
ATOM 2164 O O . ASP B 1 72 ? 11.729 9.006 -5.737 1.00 33.81 69 ASP B O 1
ATOM 2169 N N . ILE B 1 73 ? 13.488 9.771 -4.529 1.00 34.44 70 ILE B N 1
ATOM 2170 C CA . ILE B 1 73 ? 13.026 9.262 -3.229 1.00 35.84 70 ILE B CA 1
ATOM 2171 C C . ILE B 1 73 ? 12.225 10.299 -2.423 1.00 35.97 70 ILE B C 1
ATOM 2172 O O . ILE B 1 73 ? 11.508 9.943 -1.500 1.00 36.77 70 ILE B O 1
ATOM 2177 N N . GLN B 1 74 ? 12.364 11.578 -2.753 1.00 36.35 71 GLN B N 1
ATOM 2178 C CA . GLN B 1 74 ? 11.609 12.619 -2.063 1.00 37.13 71 GLN B CA 1
ATOM 2179 C C . GLN B 1 74 ? 10.522 13.178 -2.994 1.00 36.84 71 GLN B C 1
ATOM 2180 O O . GLN B 1 74 ? 10.818 13.583 -4.123 1.00 36.50 71 GLN B O 1
ATOM 2186 N N . LYS B 1 75 ? 9.279 13.169 -2.514 1.00 36.32 72 LYS B N 1
ATOM 2187 C CA . LYS B 1 75 ? 8.128 13.711 -3.227 1.00 37.20 72 LYS B CA 1
ATOM 2188 C C . LYS B 1 75 ? 8.243 15.207 -3.511 1.00 37.20 72 LYS B C 1
ATOM 2189 O O . LYS B 1 75 ? 7.829 15.681 -4.571 1.00 36.94 72 LYS B O 1
ATOM 2195 N N . SER B 1 76 ? 8.790 15.947 -2.554 1.00 38.03 73 SER B N 1
ATOM 2196 C CA . SER B 1 76 ? 8.950 17.393 -2.702 1.00 39.29 73 SER B CA 1
ATOM 2197 C C . SER B 1 76 ? 9.867 17.694 -3.871 1.00 38.98 73 SER B C 1
ATOM 2198 O O . SER B 1 76 ? 9.560 18.541 -4.714 1.00 39.58 73 S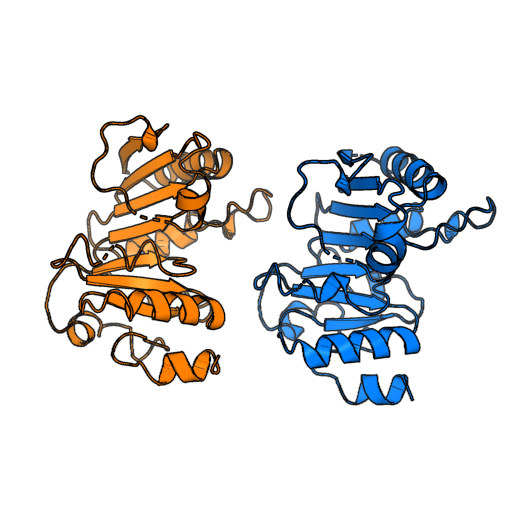ER B O 1
ATOM 2201 N N . VAL B 1 77 ? 10.976 16.969 -3.930 1.00 38.64 74 VAL B N 1
ATOM 2202 C CA . VAL B 1 77 ? 11.934 17.117 -5.014 1.00 38.60 74 VAL B CA 1
ATOM 2203 C C . VAL B 1 77 ? 11.310 16.715 -6.362 1.00 38.20 74 VAL B C 1
ATOM 2204 O O . VAL B 1 77 ? 11.468 17.415 -7.351 1.00 37.66 74 VAL B O 1
ATOM 2208 N N . LEU B 1 78 ? 10.587 15.597 -6.376 1.00 38.27 75 LEU B N 1
ATOM 2209 C CA . LEU B 1 78 ? 9.911 15.105 -7.585 1.00 38.14 75 LEU B CA 1
ATOM 2210 C C . LEU B 1 78 ? 8.848 16.089 -8.099 1.00 38.32 75 LEU B C 1
ATOM 2211 O O . LEU B 1 78 ? 8.564 16.178 -9.307 1.00 38.17 75 LEU B O 1
ATOM 2216 N N . SER B 1 79 ? 8.279 16.834 -7.163 1.00 38.04 76 SER B N 1
ATOM 2217 C CA . SER B 1 79 ? 7.333 17.910 -7.454 1.00 38.34 76 SER B CA 1
ATOM 2218 C C . SER B 1 79 ? 7.957 19.019 -8.308 1.00 37.87 76 SER B C 1
ATOM 2219 O O . SER B 1 79 ? 7.306 19.556 -9.217 1.00 37.62 76 SER B O 1
ATOM 2222 N N . TYR B 1 80 ? 9.215 19.362 -8.012 1.00 37.57 77 TYR B N 1
ATOM 2223 C CA . TYR B 1 80 ? 9.962 20.323 -8.817 1.00 37.46 77 TYR B CA 1
ATOM 2224 C C . TYR B 1 80 ? 10.323 19.765 -10.195 1.00 36.49 77 TYR B C 1
ATOM 2225 O O . TYR B 1 80 ? 10.315 20.491 -11.190 1.00 35.60 77 TYR B O 1
ATOM 2234 N N . ALA B 1 81 ? 10.613 18.465 -10.249 1.00 35.50 78 ALA B N 1
ATOM 2235 C CA . ALA B 1 81 ? 10.842 17.790 -11.520 1.00 34.84 78 ALA B CA 1
ATOM 2236 C C . ALA B 1 81 ? 9.596 17.828 -12.398 1.00 34.69 78 ALA B C 1
ATOM 2237 O O . ALA B 1 81 ? 9.697 17.919 -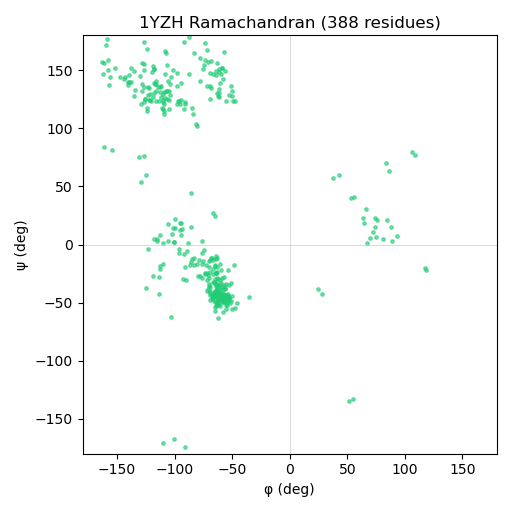13.623 1.00 34.51 78 ALA B O 1
ATOM 2239 N N . LEU B 1 82 ? 8.420 17.727 -11.769 1.00 35.00 79 LEU B N 1
ATOM 2240 C CA . LEU B 1 82 ? 7.158 17.805 -12.497 1.00 35.09 79 LEU B CA 1
ATOM 2241 C C . LEU B 1 82 ? 6.987 19.171 -13.156 1.00 35.33 79 LEU B C 1
ATOM 2242 O O . LEU B 1 82 ? 6.475 19.264 -14.271 1.00 34.82 79 LEU B O 1
ATOM 2247 N N . ASP B 1 83 ? 7.434 20.226 -12.482 1.00 36.47 80 ASP B N 1
ATOM 2248 C CA . ASP B 1 83 ? 7.400 21.573 -13.078 1.00 37.67 80 ASP B CA 1
ATOM 2249 C C . ASP B 1 83 ? 8.134 21.596 -14.428 1.00 37.42 80 ASP B C 1
ATOM 2250 O O . ASP B 1 83 ? 7.592 22.056 -15.446 1.00 36.93 80 ASP B O 1
ATOM 2255 N N . LYS B 1 84 ? 9.355 21.063 -14.442 1.00 37.56 81 LYS B N 1
ATOM 2256 C CA . LYS B 1 84 ? 10.166 21.010 -15.671 1.00 37.84 81 LYS B CA 1
ATOM 2257 C C . LYS B 1 84 ? 9.510 20.124 -16.733 1.00 37.89 81 LYS B C 1
ATOM 2258 O O . LYS B 1 84 ? 9.484 20.467 -17.918 1.00 37.76 81 LYS B O 1
ATOM 2264 N N . VAL B 1 85 ? 8.980 18.981 -16.302 1.00 37.99 82 VAL B N 1
ATOM 2265 C CA . VAL B 1 85 ? 8.302 18.061 -17.210 1.00 38.16 82 VAL B CA 1
ATOM 2266 C C . VAL B 1 85 ? 7.070 18.735 -17.863 1.00 38.61 82 VAL B C 1
ATOM 2267 O O . VAL B 1 85 ? 6.829 18.589 -19.058 1.00 38.30 82 VAL B O 1
ATOM 2271 N N . LEU B 1 86 ? 6.306 19.479 -17.073 1.00 39.68 83 LEU B N 1
ATOM 2272 C CA . LEU B 1 86 ? 5.140 20.209 -17.596 1.00 40.47 83 LEU B CA 1
ATOM 2273 C C . LEU B 1 86 ? 5.534 21.344 -18.546 1.00 41.58 83 LEU B C 1
ATOM 2274 O O . LEU B 1 86 ? 4.874 21.564 -19.563 1.00 41.75 83 LEU B O 1
ATOM 2279 N N A GLU B 1 87 ? 6.604 22.058 -18.210 0.50 42.08 84 GLU B N 1
ATOM 2280 N N B GLU B 1 87 ? 6.614 22.045 -18.211 0.50 42.11 84 GLU B N 1
ATOM 2281 C CA A GLU B 1 87 ? 7.123 23.120 -19.069 0.50 42.92 84 GLU B CA 1
ATOM 2282 C CA B GLU B 1 87 ? 7.148 23.120 -19.050 0.50 43.05 84 GLU B CA 1
ATOM 2283 C C A GLU B 1 87 ? 7.498 22.567 -20.447 0.50 43.18 84 GLU B C 1
ATOM 2284 C C B GLU B 1 87 ? 7.598 22.628 -20.429 0.50 43.22 84 GLU B C 1
ATOM 2285 O O A GLU B 1 87 ? 7.101 23.120 -21.474 0.50 43.56 84 GLU B O 1
ATOM 2286 O O B GLU B 1 87 ? 7.353 23.287 -21.439 0.50 43.68 84 GLU B O 1
ATOM 2297 N N . VAL B 1 88 ? 8.250 21.468 -20.458 1.00 43.38 85 VAL B N 1
ATOM 2298 C CA . VAL B 1 88 ? 8.693 20.836 -21.700 1.00 43.10 85 VAL B CA 1
ATOM 2299 C C . VAL B 1 88 ? 7.501 20.290 -22.503 1.00 43.21 85 VAL B C 1
ATOM 2300 O O . VAL B 1 88 ? 7.432 20.475 -23.712 1.00 43.33 85 VAL B O 1
ATOM 2304 N N . GLY B 1 89 ? 6.567 19.620 -21.825 1.00 42.99 86 GLY B N 1
ATOM 2305 C CA . GLY B 1 89 ? 5.311 19.184 -22.437 1.00 42.46 86 GLY B CA 1
ATOM 2306 C C . GLY B 1 89 ? 5.385 17.999 -23.385 1.00 42.69 86 GLY B C 1
ATOM 2307 O O . GLY B 1 89 ? 4.438 17.748 -24.131 1.00 43.09 86 GLY B O 1
ATOM 2308 N N . VAL B 1 90 ? 6.494 17.256 -23.371 1.00 42.08 87 VAL B N 1
ATOM 2309 C CA . VAL B 1 90 ? 6.621 16.078 -24.251 1.00 41.12 87 VAL B CA 1
ATOM 2310 C C . VAL B 1 90 ? 6.051 14.841 -23.561 1.00 40.45 87 VAL B C 1
ATOM 2311 O O . VAL B 1 90 ? 6.133 14.734 -22.337 1.00 40.96 87 VAL B O 1
ATOM 2315 N N . PRO B 1 91 ? 5.448 13.912 -24.334 1.00 40.00 88 PRO B N 1
ATOM 2316 C CA . PRO B 1 91 ? 4.804 12.741 -23.724 1.00 39.68 88 PRO B CA 1
ATOM 2317 C C . PRO B 1 91 ? 5.714 11.549 -23.383 1.00 39.12 88 PRO B C 1
ATOM 2318 O O . PRO B 1 91 ? 5.263 10.638 -22.686 1.00 38.25 88 PRO B O 1
ATOM 2322 N N . ASN B 1 92 ? 6.961 11.550 -23.869 1.00 38.79 89 ASN B N 1
ATOM 2323 C CA . ASN B 1 92 ? 7.872 10.395 -23.711 1.00 38.10 89 ASN B CA 1
ATOM 2324 C C . ASN B 1 92 ? 8.665 10.373 -22.388 1.00 37.79 89 ASN B C 1
ATOM 2325 O O . ASN B 1 92 ? 9.865 10.092 -22.358 1.00 37.32 89 ASN B O 1
ATOM 2330 N N . ILE B 1 93 ? 7.972 10.663 -21.295 1.00 37.41 90 ILE B N 1
ATOM 2331 C CA . ILE B 1 93 ? 8.603 10.791 -19.983 1.00 36.65 90 ILE B CA 1
ATOM 2332 C C . ILE B 1 93 ? 7.561 10.553 -18.881 1.00 36.24 90 ILE B C 1
ATOM 2333 O O . ILE B 1 93 ? 6.404 10.980 -19.010 1.00 36.64 90 ILE B O 1
ATOM 2338 N N . LYS B 1 94 ? 7.966 9.795 -17.860 1.00 35.06 91 LYS B N 1
ATOM 2339 C CA . LYS B 1 94 ? 7.210 9.576 -16.628 1.00 33.85 91 LYS B CA 1
ATOM 2340 C C . LYS B 1 94 ? 8.124 9.883 -15.443 1.00 33.42 91 LYS B C 1
ATOM 2341 O O . LYS B 1 94 ? 9.353 9.811 -15.560 1.00 32.66 91 LYS B O 1
ATOM 2347 N N . LEU B 1 95 ? 7.524 10.224 -14.308 1.00 32.09 92 LEU B N 1
ATOM 2348 C CA . LEU B 1 95 ? 8.256 10.421 -13.080 1.00 31.42 92 LEU B CA 1
ATOM 2349 C C . LEU B 1 95 ? 7.784 9.359 -12.115 1.00 32.32 92 LEU B C 1
ATOM 2350 O O . LEU B 1 95 ? 6.587 9.036 -12.090 1.00 32.59 92 LEU B O 1
ATOM 2355 N N . LEU B 1 96 ? 8.718 8.800 -11.341 1.00 31.92 93 LEU B N 1
ATOM 2356 C CA . LEU B 1 96 ? 8.397 7.758 -10.373 1.00 32.30 93 LEU B CA 1
ATOM 2357 C C . LEU B 1 96 ? 8.885 8.136 -8.980 1.00 33.31 93 LEU B C 1
ATOM 2358 O O . LEU B 1 96 ? 10.063 8.468 -8.781 1.00 33.05 93 LEU B O 1
ATOM 2363 N N . TRP B 1 97 ? 7.973 8.117 -8.019 1.00 34.18 94 TRP B N 1
ATOM 2364 C CA . TRP B 1 97 ? 8.361 8.233 -6.638 1.00 35.85 94 TRP B CA 1
ATOM 2365 C C . TRP B 1 97 ? 8.570 6.817 -6.114 1.00 36.65 94 TRP B C 1
ATOM 2366 O O . TRP B 1 97 ? 7.659 5.981 -6.184 1.00 36.72 94 TRP B O 1
ATOM 2377 N N . VAL B 1 98 ? 9.774 6.545 -5.610 1.00 37.55 95 VAL B N 1
ATOM 2378 C CA . VAL B 1 98 ? 10.053 5.259 -4.980 1.00 38.60 95 VAL B CA 1
ATOM 2379 C C . VAL B 1 98 ? 10.136 5.421 -3.458 1.00 40.17 95 VAL B C 1
ATOM 2380 O O . VAL B 1 98 ? 10.446 6.501 -2.955 1.00 39.57 95 VAL B O 1
ATOM 2384 N N . ASP B 1 99 ? 9.859 4.344 -2.729 1.00 42.27 96 ASP B N 1
ATOM 2385 C CA . ASP B 1 99 ? 9.608 4.454 -1.287 1.00 44.71 96 ASP B CA 1
ATOM 2386 C C . ASP B 1 99 ? 10.687 3.804 -0.414 1.00 45.56 96 ASP B C 1
ATOM 2387 O O . ASP B 1 99 ? 10.517 3.685 0.806 1.00 46.48 96 ASP B O 1
ATOM 2392 N N . GLY B 1 100 ? 11.781 3.375 -1.036 1.00 46.17 97 GLY B N 1
ATOM 2393 C CA . GLY B 1 100 ? 12.857 2.715 -0.314 1.00 46.47 97 GLY B CA 1
ATOM 2394 C C . GLY B 1 100 ? 13.095 1.289 -0.783 1.00 46.64 97 GLY B C 1
ATOM 2395 O O . GLY B 1 100 ? 14.188 0.750 -0.590 1.00 47.15 97 GLY B O 1
ATOM 2396 N N . SER B 1 101 ? 12.082 0.676 -1.403 1.00 46.38 98 SER B N 1
ATOM 2397 C CA . SER B 1 101 ? 12.185 -0.713 -1.874 1.00 45.81 98 SER B CA 1
ATOM 2398 C C . SER B 1 101 ? 13.180 -0.824 -3.032 1.00 45.54 98 SER B C 1
ATOM 2399 O O . SER B 1 101 ? 13.449 0.173 -3.724 1.00 45.35 98 SER B O 1
ATOM 2402 N N . ASP B 1 102 ? 13.712 -2.030 -3.251 1.00 44.57 99 ASP B N 1
ATOM 2403 C CA . ASP B 1 102 ? 14.569 -2.304 -4.404 1.00 44.07 99 ASP B CA 1
ATOM 2404 C C . ASP B 1 102 ? 13.804 -2.073 -5.703 1.00 42.84 99 ASP B C 1
ATOM 2405 O O . ASP B 1 102 ? 12.581 -2.267 -5.765 1.00 42.48 99 ASP B O 1
ATOM 2410 N N . LEU B 1 103 ? 14.522 -1.642 -6.739 1.00 41.06 100 LEU B N 1
ATOM 2411 C CA . LEU B 1 103 ? 13.872 -1.311 -8.004 1.00 40.11 100 LEU B CA 1
ATOM 2412 C C . LEU B 1 103 ? 13.145 -2.495 -8.637 1.00 39.50 100 LEU B C 1
ATOM 2413 O O . LEU B 1 103 ? 12.301 -2.320 -9.516 1.00 39.17 100 LEU B O 1
ATOM 2418 N N . THR B 1 104 ? 13.467 -3.695 -8.171 1.00 39.07 101 THR B N 1
ATOM 2419 C CA . THR B 1 104 ? 12.817 -4.902 -8.658 1.00 38.76 101 THR B CA 1
ATOM 2420 C C . THR B 1 104 ? 11.328 -4.966 -8.253 1.00 38.73 101 THR B C 1
ATOM 2421 O O . THR B 1 104 ? 10.594 -5.793 -8.768 1.00 39.35 101 THR B O 1
ATOM 2425 N N . ASP B 1 105 ? 10.891 -4.084 -7.352 1.00 38.88 102 ASP B N 1
ATOM 2426 C CA . ASP B 1 105 ? 9.464 -3.941 -7.035 1.00 38.45 102 ASP B CA 1
ATOM 2427 C C . ASP B 1 105 ? 8.767 -3.012 -8.003 1.00 38.77 102 ASP B C 1
ATOM 2428 O O . ASP B 1 105 ? 7.534 -2.954 -8.047 1.00 38.99 102 ASP B O 1
ATOM 2433 N N . TYR B 1 106 ? 9.553 -2.287 -8.793 1.00 37.90 103 TYR B N 1
ATOM 2434 C CA . TYR B 1 106 ? 8.987 -1.333 -9.734 1.00 37.52 103 TYR B CA 1
ATOM 2435 C C . TYR B 1 106 ? 9.139 -1.748 -11.185 1.00 37.54 103 TYR B C 1
ATOM 2436 O O . TYR B 1 106 ? 8.461 -1.184 -12.050 1.00 37.81 103 TYR B O 1
ATOM 2445 N N . PHE B 1 107 ? 10.038 -2.701 -11.458 1.00 37.44 104 PHE B N 1
ATOM 2446 C CA . PHE B 1 107 ? 10.298 -3.151 -12.838 1.00 37.44 104 PHE B CA 1
ATOM 2447 C C . PHE B 1 107 ? 10.464 -4.655 -12.873 1.00 37.94 104 PHE B C 1
ATOM 2448 O O . PHE B 1 107 ? 11.080 -5.225 -11.971 1.00 38.03 104 PHE B O 1
ATOM 2456 N N . GLU B 1 108 ? 9.907 -5.289 -13.908 1.00 39.13 105 GLU B N 1
ATOM 2457 C CA . GLU B 1 108 ? 10.128 -6.721 -14.142 1.00 40.72 105 GLU B CA 1
ATOM 2458 C C . GLU B 1 108 ? 11.558 -6.913 -14.606 1.00 40.10 105 GLU B C 1
ATOM 2459 O O . GLU B 1 108 ? 12.156 -5.984 -15.156 1.00 39.63 105 GLU B O 1
ATOM 2465 N N . ASP B 1 109 ? 12.100 -8.116 -14.423 1.00 40.26 106 ASP B N 1
ATOM 2466 C CA . ASP B 1 109 ? 13.369 -8.457 -15.064 1.00 40.39 106 ASP B CA 1
ATOM 2467 C C . ASP B 1 109 ? 13.286 -8.116 -16.539 1.00 39.70 106 ASP B C 1
ATOM 2468 O O . ASP B 1 109 ? 12.322 -8.475 -17.211 1.00 39.97 106 ASP B O 1
ATOM 2473 N N . GLY B 1 110 ? 14.264 -7.354 -17.022 1.00 38.95 107 GLY B N 1
ATOM 2474 C CA . GLY B 1 110 ? 14.348 -6.980 -18.434 1.00 37.30 107 GLY B CA 1
ATOM 2475 C C . GLY B 1 110 ? 13.385 -5.911 -18.925 1.00 36.73 107 GLY B C 1
ATOM 2476 O O . GLY B 1 110 ? 13.344 -5.627 -20.125 1.00 36.17 107 GLY B O 1
ATOM 2477 N N . GLU B 1 111 ? 12.625 -5.297 -18.020 1.00 35.72 108 GLU B N 1
ATOM 2478 C CA . GLU B 1 111 ? 11.602 -4.320 -18.428 1.00 36.02 108 GLU B CA 1
ATOM 2479 C C . GLU B 1 111 ? 12.176 -2.993 -18.962 1.00 35.70 108 GLU B C 1
ATOM 2480 O O . GLU B 1 111 ? 11.560 -2.325 -19.808 1.00 35.75 108 GLU B O 1
ATOM 2486 N N . ILE B 1 112 ? 13.363 -2.614 -18.492 1.00 35.07 109 ILE B N 1
ATOM 2487 C CA . ILE B 1 112 ? 14.002 -1.393 -18.989 1.00 34.53 109 ILE B CA 1
ATOM 2488 C C . ILE B 1 112 ? 15.210 -1.683 -19.892 1.00 34.50 109 ILE B C 1
ATOM 2489 O O . ILE B 1 112 ? 15.722 -2.788 -19.913 1.00 34.61 109 ILE B O 1
ATOM 2494 N N . ASP B 1 113 ? 15.661 -0.680 -20.629 1.00 34.30 110 ASP B N 1
ATOM 2495 C CA . ASP B 1 113 ? 16.696 -0.887 -21.631 1.00 34.22 110 ASP B CA 1
ATOM 2496 C C . ASP B 1 113 ? 18.042 -0.217 -21.323 1.00 32.84 110 ASP B C 1
ATOM 2497 O O . ASP B 1 113 ? 19.060 -0.615 -21.878 1.00 32.43 110 ASP B O 1
ATOM 2502 N N . ARG B 1 114 ? 18.041 0.805 -20.461 1.00 30.68 111 ARG B N 1
ATOM 2503 C CA . ARG B 1 114 ? 19.275 1.496 -20.091 1.00 29.37 111 ARG B CA 1
ATOM 2504 C C . ARG B 1 114 ? 19.113 2.201 -18.753 1.00 28.83 111 ARG B C 1
ATOM 2505 O O . ARG B 1 114 ? 18.023 2.648 -18.429 1.00 27.87 111 ARG B O 1
ATOM 2513 N N . LEU B 1 115 ? 20.208 2.331 -18.007 1.00 27.48 112 LEU B N 1
ATOM 2514 C CA . LEU B 1 115 ? 20.157 3.038 -16.745 1.00 27.62 112 LEU B CA 1
ATOM 2515 C C . LEU B 1 115 ? 21.150 4.214 -16.714 1.00 27.34 112 LEU B C 1
ATOM 2516 O O . LEU B 1 115 ? 22.305 4.077 -17.140 1.00 26.70 112 LEU B O 1
ATOM 2521 N N . TYR B 1 116 ? 20.676 5.363 -16.238 1.00 26.00 113 TYR B N 1
ATOM 2522 C CA . TYR B 1 116 ? 21.493 6.551 -16.077 1.00 25.94 113 TYR B CA 1
ATOM 2523 C C . TYR B 1 116 ? 21.677 6.846 -14.595 1.00 25.90 113 TYR B C 1
ATOM 2524 O O . TYR B 1 116 ? 20.717 6.737 -13.800 1.00 25.23 113 TYR B O 1
ATOM 2533 N N . LEU B 1 117 ? 22.919 7.182 -14.239 1.00 25.13 114 LEU B N 1
ATOM 2534 C CA . LEU B 1 117 ? 23.280 7.639 -12.886 1.00 25.67 114 LEU B CA 1
ATOM 2535 C C . LEU B 1 117 ? 24.065 8.927 -13.061 1.00 25.30 114 LEU B C 1
ATOM 2536 O O . LEU B 1 117 ? 25.082 8.933 -13.727 1.00 24.40 114 LEU B O 1
ATOM 2541 N N . ASN B 1 118 ? 23.573 10.012 -12.479 1.00 25.19 115 ASN B N 1
ATOM 2542 C CA . ASN B 1 118 ? 24.217 11.300 -12.606 1.00 25.87 115 ASN B CA 1
ATOM 2543 C C . ASN B 1 118 ? 24.528 11.856 -11.243 1.00 25.35 115 ASN B C 1
ATOM 2544 O O . ASN B 1 118 ? 23.632 12.079 -10.427 1.00 24.53 115 ASN B O 1
ATOM 2549 N N . PHE B 1 119 ? 25.817 12.045 -10.973 1.00 25.74 116 PHE B N 1
ATOM 2550 C CA . PHE B 1 119 ? 26.250 12.672 -9.714 1.00 25.34 116 PHE B CA 1
ATOM 2551 C C . PHE B 1 119 ? 25.678 12.018 -8.470 1.00 25.70 116 PHE B C 1
ATOM 2552 O O . PHE B 1 119 ? 25.348 12.709 -7.498 1.00 24.99 116 PHE B O 1
ATOM 2560 N N . SER B 1 120 ? 25.603 10.679 -8.480 1.00 25.87 117 SER B N 1
ATOM 2561 C CA . SER B 1 120 ? 25.102 9.909 -7.318 1.00 26.14 117 SER B CA 1
ATOM 2562 C C . SER B 1 120 ? 25.896 10.221 -6.037 1.00 27.06 117 SER B C 1
ATOM 2563 O O . SER B 1 120 ? 27.078 10.552 -6.123 1.00 26.33 117 SER B O 1
ATOM 2566 N N . ASP B 1 121 ? 25.252 10.134 -4.866 1.00 27.86 118 ASP B N 1
ATOM 2567 C CA . ASP B 1 121 ? 25.917 10.361 -3.562 1.00 28.99 118 ASP B CA 1
ATOM 2568 C C . ASP B 1 121 ? 27.211 9.554 -3.454 1.00 28.48 118 ASP B C 1
ATOM 2569 O O . ASP B 1 121 ? 27.197 8.338 -3.659 1.00 29.29 118 ASP B O 1
ATOM 2574 N N . PRO B 1 122 ? 28.340 10.227 -3.192 1.00 28.72 119 PRO B N 1
ATOM 2575 C CA . PRO B 1 122 ? 29.624 9.505 -3.130 1.00 28.17 119 PRO B CA 1
ATOM 2576 C C . PRO B 1 122 ? 29.851 8.602 -1.901 1.00 28.51 119 PRO B C 1
ATOM 2577 O O . PRO B 1 122 ? 30.642 7.660 -1.990 1.00 28.06 119 PRO B O 1
ATOM 2581 N N . TRP B 1 123 ? 29.180 8.888 -0.781 1.00 28.63 120 TRP B N 1
ATOM 2582 C CA . TRP B 1 123 ? 29.337 8.104 0.451 1.00 29.63 120 TRP B CA 1
ATOM 2583 C C . TRP B 1 123 ? 30.821 7.759 0.721 1.00 30.63 120 TRP B C 1
ATOM 2584 O O . TRP B 1 123 ? 31.184 6.583 0.772 1.00 30.33 120 TRP B O 1
ATOM 2595 N N . PRO B 1 124 ? 31.679 8.783 0.871 1.00 31.73 121 PRO B N 1
ATOM 2596 C CA . PRO B 1 124 ? 33.129 8.545 0.887 1.00 33.71 121 PRO B CA 1
ATOM 2597 C C . PRO B 1 124 ? 33.653 7.694 2.050 1.00 35.18 121 PRO B C 1
ATOM 2598 O O . PRO B 1 124 ? 34.690 7.048 1.913 1.00 36.34 121 PRO B O 1
ATOM 2602 N N . LYS B 1 125 ? 32.940 7.658 3.168 1.00 36.80 122 LYS B N 1
ATOM 2603 C CA . LYS B 1 125 ? 33.388 6.845 4.315 1.00 38.40 122 LYS B CA 1
ATOM 2604 C C . LYS B 1 125 ? 33.264 5.345 3.982 1.00 38.75 122 LYS B C 1
ATOM 2605 O O . LYS B 1 125 ? 32.274 4.915 3.383 1.00 38.80 122 LYS B O 1
ATOM 2611 N N . LYS B 1 126 ? 34.289 4.568 4.333 1.00 39.31 123 LYS B N 1
ATOM 2612 C CA . LYS B 1 126 ? 34.359 3.131 4.002 1.00 40.21 123 LYS B CA 1
ATOM 2613 C C . LYS B 1 126 ? 33.156 2.352 4.532 1.00 39.27 123 LYS B C 1
ATOM 2614 O O . LYS B 1 126 ? 32.629 1.443 3.879 1.00 39.15 123 LYS B O 1
ATOM 2620 N N . ARG B 1 127 ? 32.720 2.731 5.724 1.00 38.28 124 ARG B N 1
ATOM 2621 C CA . ARG B 1 127 ? 31.563 2.122 6.356 1.00 37.63 124 ARG B CA 1
ATOM 2622 C C . ARG B 1 127 ? 30.271 2.336 5.564 1.00 36.52 124 ARG B C 1
ATOM 2623 O O . ARG B 1 127 ? 29.300 1.600 5.767 1.00 36.23 124 ARG B O 1
ATOM 2631 N N . HIS B 1 128 ? 30.261 3.327 4.668 1.00 34.62 125 HIS B N 1
ATOM 2632 C CA . HIS B 1 128 ? 29.100 3.578 3.811 1.00 33.87 125 HIS B CA 1
ATOM 2633 C C . HIS B 1 128 ? 29.211 3.065 2.343 1.00 32.26 125 HIS B C 1
ATOM 2634 O O . HIS B 1 128 ? 28.411 3.447 1.476 1.00 31.00 125 HIS B O 1
ATOM 2641 N N . GLU B 1 129 ? 30.185 2.207 2.062 1.00 31.00 126 GLU B N 1
ATOM 2642 C CA . GLU B 1 129 ? 30.354 1.684 0.705 1.00 30.40 126 GLU B CA 1
ATOM 2643 C C . GLU B 1 129 ? 29.056 1.132 0.134 1.00 30.29 126 GLU B C 1
ATOM 2644 O O . GLU B 1 129 ? 28.723 1.410 -1.008 1.00 29.94 126 GLU B O 1
ATOM 2650 N N . LYS B 1 130 ? 28.321 0.372 0.943 1.00 30.57 127 LYS B N 1
ATOM 2651 C CA . LYS B 1 130 ? 27.133 -0.341 0.495 1.00 31.34 127 LYS B CA 1
ATOM 2652 C C . LYS B 1 130 ? 25.951 0.554 0.122 1.00 30.87 127 LYS B C 1
ATOM 2653 O O . LYS B 1 130 ? 24.971 0.073 -0.477 1.00 31.48 127 LYS B O 1
ATOM 2659 N N . ARG B 1 131 ? 26.042 1.834 0.459 1.00 29.97 128 ARG B N 1
ATOM 2660 C CA . ARG B 1 131 ? 25.038 2.808 0.077 1.00 29.55 128 ARG B CA 1
ATOM 2661 C C . ARG B 1 131 ? 25.295 3.406 -1.310 1.00 28.65 128 ARG B C 1
ATOM 2662 O O . ARG B 1 131 ? 24.375 3.989 -1.927 1.00 27.80 128 ARG B O 1
ATOM 2670 N N . ARG B 1 132 ? 26.527 3.259 -1.802 1.00 26.78 129 ARG B N 1
ATOM 2671 C CA . ARG B 1 132 ? 26.869 3.740 -3.149 1.00 25.80 129 ARG B CA 1
ATOM 2672 C C . ARG B 1 132 ? 26.057 3.003 -4.216 1.00 25.21 129 ARG B C 1
ATOM 2673 O O . ARG B 1 132 ? 26.012 1.778 -4.216 1.00 24.76 129 ARG B O 1
ATOM 2681 N N . LEU B 1 133 ? 25.428 3.736 -5.127 1.00 24.99 130 LEU B N 1
ATOM 2682 C CA . LEU B 1 133 ? 24.603 3.088 -6.165 1.00 25.79 130 LEU B CA 1
ATOM 2683 C C . LEU B 1 133 ? 25.417 2.204 -7.100 1.00 25.30 130 LEU B C 1
ATOM 2684 O O . LEU B 1 133 ? 24.850 1.458 -7.895 1.00 25.50 130 LEU B O 1
ATOM 2689 N N . THR B 1 134 ? 26.746 2.295 -7.005 1.00 24.74 131 THR B N 1
ATOM 2690 C CA . THR B 1 134 ? 27.614 1.478 -7.873 1.00 24.71 131 THR B CA 1
ATOM 2691 C C . THR B 1 134 ? 28.167 0.245 -7.154 1.00 25.28 131 THR B C 1
ATOM 2692 O O . THR B 1 134 ? 28.963 -0.507 -7.724 1.00 25.54 131 THR B O 1
ATOM 2696 N N . TYR B 1 135 ? 27.752 0.078 -5.896 1.00 25.80 132 TYR B N 1
ATOM 2697 C CA . TYR B 1 135 ? 28.023 -1.119 -5.102 1.00 26.72 132 TYR B CA 1
ATOM 2698 C C . TYR B 1 135 ? 27.358 -2.372 -5.705 1.00 26.68 132 TYR B C 1
ATOM 2699 O O . TYR B 1 135 ? 26.260 -2.289 -6.255 1.00 26.47 132 TYR B O 1
ATOM 2708 N N . LYS B 1 136 ? 28.013 -3.530 -5.578 1.00 27.44 133 LYS B N 1
ATOM 2709 C CA . LYS B 1 136 ? 27.548 -4.778 -6.245 1.00 27.99 133 LYS B CA 1
ATOM 2710 C C . LYS B 1 136 ? 26.085 -5.193 -6.000 1.00 28.25 133 LYS B C 1
ATOM 2711 O O . LYS B 1 136 ? 25.444 -5.732 -6.897 1.00 28.25 133 LYS B O 1
ATOM 2717 N N . THR B 1 137 ? 25.550 -4.945 -4.803 1.00 28.98 134 THR B N 1
ATOM 2718 C CA . THR B 1 137 ? 24.135 -5.244 -4.557 1.00 29.46 134 THR B CA 1
ATOM 2719 C C . THR B 1 137 ? 23.188 -4.359 -5.369 1.00 29.52 134 THR B C 1
ATOM 2720 O O . THR B 1 137 ? 22.109 -4.813 -5.765 1.00 29.53 134 THR B O 1
ATOM 2724 N N . PHE B 1 138 ? 23.570 -3.107 -5.634 1.00 28.50 135 PHE B N 1
ATOM 2725 C CA . PHE B 1 138 ? 22.790 -2.313 -6.581 1.00 27.66 135 PHE B CA 1
ATOM 2726 C C . PHE B 1 138 ? 22.993 -2.806 -7.999 1.00 27.03 135 PHE B C 1
ATOM 2727 O O . PHE B 1 138 ? 22.031 -2.871 -8.787 1.00 26.44 135 PHE B O 1
ATOM 2735 N N . LEU B 1 139 ? 24.237 -3.155 -8.330 1.00 26.07 136 LEU B N 1
ATOM 2736 C CA . LEU B 1 139 ? 24.531 -3.769 -9.637 1.00 26.28 136 LEU B CA 1
ATOM 2737 C C . LEU B 1 139 ? 23.695 -5.003 -9.915 1.00 26.71 136 LEU B C 1
ATOM 2738 O O . LEU B 1 139 ? 23.187 -5.158 -11.031 1.00 27.15 136 LEU B O 1
ATOM 2743 N N . ASP B 1 140 ? 23.550 -5.874 -8.918 1.00 27.41 137 ASP B N 1
ATOM 2744 C CA . ASP B 1 140 ? 22.624 -7.029 -9.026 1.00 28.41 137 ASP B CA 1
ATOM 2745 C C . ASP B 1 140 ? 21.210 -6.631 -9.449 1.00 28.52 137 ASP B C 1
ATOM 2746 O O . ASP B 1 140 ? 20.650 -7.221 -10.383 1.00 28.43 137 ASP B O 1
ATOM 2751 N N . THR B 1 141 ? 20.636 -5.639 -8.758 1.00 28.12 138 THR B N 1
ATOM 2752 C CA . THR B 1 141 ? 19.313 -5.091 -9.106 1.00 28.34 138 THR B CA 1
ATOM 2753 C C . THR B 1 141 ? 19.284 -4.523 -10.531 1.00 28.22 138 THR B C 1
ATOM 2754 O O . THR B 1 141 ? 18.351 -4.781 -11.311 1.00 28.18 138 THR B O 1
ATOM 2758 N N . PHE B 1 142 ? 20.290 -3.734 -10.884 1.00 27.44 139 PHE B N 1
ATOM 2759 C CA . PHE B 1 142 ? 20.283 -3.108 -12.197 1.00 27.94 139 PHE B CA 1
ATOM 2760 C C . PHE B 1 142 ? 20.355 -4.186 -13.279 1.00 28.84 139 PHE B C 1
ATOM 2761 O O . PHE B 1 142 ? 19.643 -4.129 -14.290 1.00 29.00 139 PHE B O 1
ATOM 2769 N N . LYS B 1 143 ? 21.205 -5.174 -13.040 1.00 29.23 140 LYS B N 1
ATOM 2770 C CA . LYS B 1 143 ? 21.405 -6.264 -13.974 1.00 30.91 140 LYS B CA 1
ATOM 2771 C C . LYS B 1 143 ? 20.070 -6.992 -14.264 1.00 31.14 140 LYS B C 1
ATOM 2772 O O . LYS B 1 143 ? 19.753 -7.289 -15.436 1.00 30.80 140 LYS B O 1
ATOM 2778 N N . ARG B 1 144 ? 19.287 -7.212 -13.1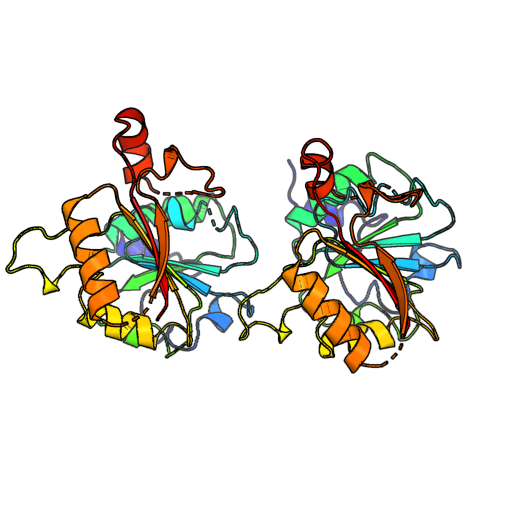98 1.00 31.26 141 ARG B N 1
ATOM 2779 C CA . ARG B 1 144 ? 17.959 -7.832 -13.290 1.00 32.28 141 ARG B CA 1
ATOM 2780 C C . ARG B 1 144 ? 16.997 -7.001 -14.117 1.00 31.93 141 ARG B C 1
ATOM 2781 O O . ARG B 1 144 ? 16.388 -7.513 -15.068 1.00 31.90 141 ARG B O 1
ATOM 2789 N N . ILE B 1 145 ? 16.888 -5.713 -13.801 1.00 31.20 142 ILE B N 1
ATOM 2790 C CA . ILE B 1 145 ? 15.878 -4.889 -14.466 1.00 31.48 142 ILE B CA 1
ATOM 2791 C C . ILE B 1 145 ? 16.208 -4.550 -15.912 1.00 31.49 142 ILE B C 1
ATOM 2792 O O . ILE B 1 145 ? 15.301 -4.321 -16.727 1.00 31.70 142 ILE B O 1
ATOM 2797 N N . LEU B 1 146 ? 17.501 -4.559 -16.231 1.00 31.21 143 LEU B N 1
ATOM 2798 C CA . LEU B 1 146 ? 17.984 -4.348 -17.589 1.00 30.91 143 LEU B CA 1
ATOM 2799 C C . LEU B 1 146 ? 17.934 -5.664 -18.369 1.00 31.10 143 LEU B C 1
ATOM 2800 O O . LEU B 1 146 ? 17.849 -6.733 -17.769 1.00 30.92 143 LEU B O 1
ATOM 2805 N N . PRO B 1 147 ? 18.036 -5.596 -19.700 1.00 31.70 144 PRO B N 1
ATOM 2806 C CA . PRO B 1 147 ? 18.123 -6.835 -20.447 1.00 32.70 144 PRO B CA 1
ATOM 2807 C C . PRO B 1 147 ? 19.581 -7.296 -20.664 1.00 34.34 144 PRO B C 1
ATOM 2808 O O . PRO B 1 147 ? 20.535 -6.703 -20.081 1.00 33.11 144 PRO B O 1
ATOM 2812 N N . GLU B 1 148 ? 19.725 -8.372 -21.454 1.00 34.53 145 GLU B N 1
ATOM 2813 C CA . GLU B 1 148 ? 21.017 -8.878 -21.928 1.00 35.79 145 GLU B CA 1
ATOM 2814 C C . GLU B 1 148 ? 21.788 -7.743 -22.520 1.00 34.57 145 GLU B C 1
ATOM 2815 O O . GLU B 1 148 ? 21.241 -6.991 -23.312 1.00 35.08 145 GLU B O 1
ATOM 2821 N N . ASN B 1 149 ? 23.051 -7.602 -22.135 1.00 33.62 146 ASN B N 1
ATOM 2822 C CA . ASN B 1 149 ? 23.881 -6.500 -22.633 1.00 33.08 146 ASN B CA 1
ATOM 2823 C C . ASN B 1 149 ? 23.397 -5.091 -22.214 1.00 31.78 146 ASN B C 1
ATOM 2824 O O . ASN B 1 149 ? 23.776 -4.097 -22.834 1.00 31.28 146 ASN B O 1
ATOM 2829 N N . GLY B 1 150 ? 22.555 -5.003 -21.184 1.00 30.60 147 GLY B N 1
ATOM 2830 C CA . GLY B 1 150 ? 22.070 -3.694 -20.723 1.00 29.58 147 GLY B CA 1
ATOM 2831 C C . GLY B 1 150 ? 23.224 -2.844 -20.182 1.00 28.76 147 GLY B C 1
ATOM 2832 O O . GLY B 1 150 ? 24.180 -3.377 -19.626 1.00 27.86 147 GLY B O 1
ATOM 2833 N N . GLU B 1 151 ? 23.125 -1.522 -20.322 1.00 28.62 148 GLU B N 1
ATOM 2834 C CA . GLU B 1 151 ? 24.196 -0.609 -19.892 1.00 28.29 148 GLU B CA 1
ATOM 2835 C C . GLU B 1 151 ? 23.819 0.399 -18.805 1.00 27.84 148 GLU B C 1
ATOM 2836 O O . GLU B 1 151 ? 22.652 0.780 -18.671 1.00 27.13 148 GLU B O 1
ATOM 2842 N N . ILE B 1 152 ? 24.834 0.812 -18.049 1.00 26.61 149 ILE B N 1
ATOM 2843 C CA . ILE B 1 152 ? 24.738 1.919 -17.099 1.00 26.39 149 ILE B CA 1
ATOM 2844 C C . ILE B 1 152 ? 25.598 3.040 -17.668 1.00 26.35 149 ILE B C 1
ATOM 2845 O O . ILE B 1 152 ? 26.777 2.828 -17.986 1.00 25.89 149 ILE B O 1
ATOM 2850 N N . HIS B 1 153 ? 25.003 4.220 -17.801 1.00 25.67 150 HIS B N 1
ATOM 2851 C CA . HIS B 1 153 ? 25.714 5.395 -18.236 1.00 25.29 150 HIS B CA 1
ATOM 2852 C C . HIS B 1 153 ? 25.806 6.290 -17.012 1.00 25.70 150 HIS B C 1
ATOM 2853 O O . HIS B 1 153 ? 24.787 6.769 -16.505 1.00 25.02 150 HIS B O 1
ATOM 2860 N N . PHE B 1 154 ? 27.034 6.461 -16.523 1.00 24.74 151 PHE B N 1
ATOM 2861 C CA . PHE B 1 154 ? 27.306 7.126 -15.244 1.00 25.61 151 PHE B CA 1
ATOM 2862 C C . PHE B 1 154 ? 28.226 8.347 -15.440 1.00 26.00 151 PHE B C 1
ATOM 2863 O O . PHE B 1 154 ? 29.263 8.242 -16.082 1.00 25.24 151 PHE B O 1
ATOM 2871 N N . LYS B 1 155 ? 27.832 9.499 -14.906 1.00 26.43 152 LYS B N 1
ATOM 2872 C CA . LYS B 1 155 ? 28.749 10.639 -14.856 1.00 27.78 152 LYS B CA 1
ATOM 2873 C C . LYS B 1 155 ? 28.716 11.326 -13.501 1.00 26.95 152 LYS B C 1
ATOM 2874 O O . LYS B 1 155 ? 27.703 11.301 -12.798 1.00 27.35 152 LYS B O 1
ATOM 2880 N N . THR B 1 156 ? 29.855 11.896 -13.124 1.00 26.68 153 THR B N 1
ATOM 2881 C CA . THR B 1 156 ? 30.049 12.538 -11.829 1.00 26.35 153 THR B CA 1
ATOM 2882 C C . THR B 1 156 ? 31.299 13.419 -11.957 1.00 26.95 153 THR B C 1
ATOM 2883 O O . THR B 1 156 ? 32.144 13.178 -12.824 1.00 25.42 153 THR B O 1
ATOM 2887 N N . ASP B 1 157 ? 31.398 14.429 -11.091 1.00 27.13 154 ASP B N 1
ATOM 2888 C CA . ASP B 1 157 ? 32.613 15.206 -10.943 1.00 28.15 154 ASP B CA 1
ATOM 2889 C C . ASP B 1 157 ? 33.436 14.652 -9.766 1.00 27.60 154 ASP B C 1
ATOM 2890 O O . ASP B 1 157 ? 34.569 15.079 -9.538 1.00 28.57 154 ASP B O 1
ATOM 2895 N N . ASN B 1 158 ? 32.866 13.709 -9.018 1.00 26.53 155 ASN B N 1
ATOM 2896 C CA . ASN B 1 158 ? 33.530 13.169 -7.824 1.00 26.28 155 ASN B CA 1
ATOM 2897 C C . ASN B 1 158 ? 34.569 12.109 -8.224 1.00 26.34 155 ASN B C 1
ATOM 2898 O O . ASN B 1 158 ? 34.215 10.960 -8.570 1.00 24.70 155 ASN B O 1
ATOM 2903 N N . ARG B 1 159 ? 35.842 12.516 -8.205 1.00 25.65 156 ARG B N 1
ATOM 2904 C CA . ARG B 1 159 ? 36.926 11.634 -8.610 1.00 25.88 156 ARG B CA 1
ATOM 2905 C C . ARG B 1 159 ? 36.953 10.319 -7.814 1.00 25.68 156 ARG B C 1
ATOM 2906 O O . ARG B 1 159 ? 37.097 9.251 -8.397 1.00 25.25 156 ARG B O 1
ATOM 2914 N N . GLY B 1 160 ? 36.829 10.416 -6.498 1.00 24.71 157 GLY B N 1
ATOM 2915 C CA . GLY B 1 160 ? 36.840 9.240 -5.635 1.00 25.06 157 GLY B CA 1
ATOM 2916 C C . GLY B 1 160 ? 35.709 8.255 -5.908 1.00 24.79 157 GLY B C 1
ATOM 2917 O O . GLY B 1 160 ? 35.937 7.030 -5.939 1.00 24.14 157 GLY B O 1
ATOM 2918 N N . LEU B 1 161 ? 34.490 8.772 -6.097 1.00 23.49 158 LEU B N 1
ATOM 2919 C CA . LEU B 1 161 ? 33.377 7.910 -6.494 1.00 23.11 158 LEU B CA 1
ATOM 2920 C C . LEU B 1 161 ? 33.640 7.225 -7.835 1.00 22.76 158 LEU B C 1
ATOM 2921 O O . LEU B 1 161 ? 33.356 6.030 -8.002 1.00 23.30 158 LEU B O 1
ATOM 2926 N N . PHE B 1 162 ? 34.192 7.965 -8.788 1.00 22.25 159 PHE B N 1
ATOM 2927 C CA . PHE B 1 162 ? 34.394 7.412 -10.120 1.00 22.42 159 PHE B CA 1
ATOM 2928 C C . PHE B 1 162 ? 35.486 6.321 -10.097 1.00 22.40 159 PHE B C 1
ATOM 2929 O O . PHE B 1 162 ? 35.300 5.280 -10.692 1.00 22.55 159 PHE B O 1
ATOM 2937 N N . GLU B 1 163 ? 36.608 6.558 -9.398 1.00 22.32 160 GLU B N 1
ATOM 2938 C CA . GLU B 1 163 ? 37.671 5.549 -9.258 1.00 22.20 160 GLU B CA 1
ATOM 2939 C C . GLU B 1 163 ? 37.109 4.284 -8.631 1.00 21.97 160 GLU B C 1
ATOM 2940 O O . GLU B 1 163 ? 37.321 3.180 -9.153 1.00 21.71 160 GLU B O 1
ATOM 2946 N N . TYR B 1 164 ? 36.388 4.454 -7.513 1.00 22.19 161 TYR B N 1
ATOM 2947 C CA . TYR B 1 164 ? 35.686 3.357 -6.838 1.00 21.86 161 TYR B CA 1
ATOM 2948 C C . TYR B 1 164 ? 34.779 2.587 -7.813 1.00 21.82 161 TYR B C 1
ATOM 2949 O O . TYR B 1 164 ? 34.789 1.366 -7.837 1.00 21.70 161 TYR B O 1
ATOM 2958 N N . SER B 1 165 ? 33.996 3.311 -8.605 1.00 21.74 162 SER B N 1
ATOM 2959 C CA . SER B 1 165 ? 32.974 2.696 -9.471 1.00 21.29 162 SER B CA 1
ATOM 2960 C C . SER B 1 165 ? 33.544 1.918 -10.656 1.00 20.68 162 SER B C 1
ATOM 2961 O O . SER B 1 165 ? 32.994 0.889 -11.023 1.00 20.16 162 SER B O 1
ATOM 2964 N N . LEU B 1 166 ? 34.610 2.425 -11.270 1.00 20.55 163 LEU B N 1
ATOM 2965 C CA . LEU B 1 166 ? 35.284 1.703 -12.361 1.00 20.87 163 LEU B CA 1
ATOM 2966 C C . LEU B 1 166 ? 35.746 0.325 -11.879 1.00 20.83 163 LEU B C 1
ATOM 2967 O O . LEU B 1 166 ? 35.542 -0.684 -12.571 1.00 20.52 163 LEU B O 1
ATOM 2972 N N . VAL B 1 167 ? 36.374 0.302 -10.703 1.00 20.75 164 VAL B N 1
ATOM 2973 C CA . VAL B 1 167 ? 36.860 -0.935 -10.082 1.00 21.61 164 VAL B CA 1
ATOM 2974 C C . VAL B 1 167 ? 35.684 -1.848 -9.716 1.00 22.04 164 VAL B C 1
ATOM 2975 O O . VAL B 1 167 ? 35.658 -3.035 -10.096 1.00 21.07 164 VAL B O 1
ATOM 2979 N N . SER B 1 168 ? 34.690 -1.269 -9.037 1.00 21.94 165 SER B N 1
ATOM 2980 C CA . SER B 1 168 ? 33.470 -1.991 -8.685 1.00 22.84 165 SER B CA 1
ATOM 2981 C C . SER B 1 168 ? 32.781 -2.629 -9.899 1.00 22.92 165 SER B C 1
ATOM 2982 O O . SER B 1 168 ? 32.467 -3.838 -9.872 1.00 22.24 165 SER B O 1
ATOM 2985 N N . PHE B 1 169 ? 32.581 -1.842 -10.960 1.00 23.03 166 PHE B N 1
ATOM 2986 C CA . PHE B 1 169 ? 32.016 -2.362 -12.211 1.00 23.33 166 PHE B CA 1
ATOM 2987 C C . PHE B 1 169 ? 32.869 -3.517 -12.761 1.00 24.02 166 PHE B C 1
ATOM 2988 O O . PHE B 1 169 ? 32.338 -4.575 -13.166 1.00 24.47 166 PHE B O 1
ATOM 2996 N N . SER B 1 170 ? 34.184 -3.312 -12.796 1.00 24.60 167 SER B N 1
ATOM 2997 C CA . SER B 1 170 ? 35.097 -4.289 -13.397 1.00 24.48 167 SER B CA 1
ATOM 2998 C C . SER B 1 170 ? 35.111 -5.586 -12.575 1.00 25.51 167 SER B C 1
ATOM 2999 O O . SER B 1 170 ? 34.964 -6.671 -13.134 1.00 25.18 167 SER B O 1
ATOM 3002 N N . GLN B 1 171 ? 35.243 -5.460 -11.256 1.00 26.03 168 GLN B N 1
ATOM 3003 C CA . GLN B 1 171 ? 35.279 -6.624 -10.362 1.00 27.69 168 GLN B CA 1
ATOM 3004 C C . GLN B 1 171 ? 34.000 -7.454 -10.456 1.00 27.95 168 GLN B C 1
ATOM 3005 O O . GLN B 1 171 ? 34.034 -8.693 -10.337 1.00 27.87 168 GLN B O 1
ATOM 3011 N N . TYR B 1 172 ? 32.881 -6.769 -10.706 1.00 27.90 169 TYR B N 1
ATOM 3012 C CA . TYR B 1 172 ? 31.584 -7.400 -10.890 1.00 27.87 169 TYR B CA 1
ATOM 3013 C C . TYR B 1 172 ? 31.532 -8.240 -12.156 1.00 28.24 169 TYR B C 1
ATOM 3014 O O . TYR B 1 172 ? 30.727 -9.172 -12.253 1.00 29.43 169 TYR B O 1
ATOM 3023 N N . GLY B 1 173 ? 32.359 -7.908 -13.144 1.00 27.67 170 GLY B N 1
ATOM 3024 C CA . GLY B 1 173 ? 32.305 -8.608 -14.423 1.00 26.87 170 GLY B CA 1
ATOM 3025 C C . GLY B 1 173 ? 31.744 -7.778 -15.562 1.00 27.30 170 GLY B C 1
ATOM 3026 O O . GLY B 1 173 ? 31.684 -8.249 -16.696 1.00 26.71 170 GLY B O 1
ATOM 3035 N N . LYS B 1 175 ? 31.707 -4.958 -18.493 1.00 26.79 172 LYS B N 1
ATOM 3036 C CA . LYS B 1 175 ? 32.680 -4.433 -19.427 1.00 27.50 172 LYS B CA 1
ATOM 3037 C C . LYS B 1 175 ? 32.541 -2.927 -19.599 1.00 27.45 172 LYS B C 1
ATOM 3038 O O . LYS B 1 175 ? 31.436 -2.411 -19.714 1.00 26.76 172 LYS B O 1
ATOM 3044 N N . LEU B 1 176 ? 33.677 -2.241 -19.625 1.00 26.27 173 LEU B N 1
ATOM 3045 C CA . LEU B 1 176 ? 33.705 -0.810 -19.881 1.00 26.70 173 LEU B CA 1
ATOM 3046 C C . LEU B 1 176 ? 33.720 -0.536 -21.394 1.00 25.99 173 LEU B C 1
ATOM 3047 O O . LEU B 1 176 ? 34.651 -0.933 -22.109 1.00 25.47 173 LEU B O 1
ATOM 3052 N N . ASN B 1 177 ? 32.677 0.126 -21.886 1.00 25.56 174 ASN B N 1
ATOM 3053 C CA . ASN B 1 177 ? 32.552 0.371 -23.330 1.00 26.22 174 ASN B CA 1
ATOM 3054 C C . ASN B 1 177 ? 33.189 1.663 -23.760 1.00 25.95 174 ASN B C 1
ATOM 3055 O O . ASN B 1 177 ? 33.628 1.771 -24.888 1.00 26.06 174 ASN B O 1
ATOM 3060 N N . GLY B 1 178 ? 33.209 2.655 -22.868 1.00 24.87 175 GLY B N 1
ATOM 3061 C CA . GLY B 1 178 ? 33.838 3.946 -23.149 1.00 24.09 175 GLY B CA 1
ATOM 3062 C C . GLY B 1 178 ? 34.080 4.658 -21.834 1.00 23.69 175 GLY B C 1
ATOM 3063 O O . GLY B 1 178 ? 33.318 4.487 -20.878 1.00 23.55 175 GLY B O 1
ATOM 3064 N N . VAL B 1 179 ? 35.158 5.424 -21.769 1.00 23.56 176 VAL B N 1
ATOM 3065 C CA . VAL B 1 179 ? 35.515 6.189 -20.566 1.00 23.73 176 VAL B CA 1
ATOM 3066 C C . VAL B 1 179 ? 35.902 7.598 -21.001 1.00 24.26 176 VAL B C 1
ATOM 3067 O O . VAL B 1 179 ? 36.652 7.750 -21.946 1.00 23.58 176 VAL B O 1
ATOM 3071 N N . TRP B 1 180 ? 35.369 8.605 -20.313 1.00 24.75 177 TRP B N 1
ATOM 3072 C CA . TRP B 1 180 ? 35.703 10.019 -20.516 1.00 25.25 177 TRP B CA 1
ATOM 3073 C C . TRP B 1 180 ? 36.252 10.542 -19.210 1.00 25.66 177 TRP B C 1
ATOM 3074 O O . TRP B 1 180 ? 35.572 10.464 -18.170 1.00 24.94 177 TRP B O 1
ATOM 3085 N N . LEU B 1 181 ? 37.465 11.088 -19.229 1.00 26.05 178 LEU B N 1
ATOM 3086 C CA . LEU B 1 181 ? 38.071 11.619 -17.982 1.00 26.98 178 LEU B CA 1
ATOM 3087 C C . LEU B 1 181 ? 38.094 13.141 -17.895 1.00 27.77 178 LEU B C 1
ATOM 3088 O O . LEU B 1 181 ? 38.588 13.725 -16.921 1.00 27.92 178 LEU B O 1
ATOM 3093 N N . ASP B 1 182 ? 37.523 13.778 -18.905 1.00 28.84 179 ASP B N 1
ATOM 3094 C CA . ASP B 1 182 ? 37.283 15.233 -18.900 1.00 30.93 179 ASP B CA 1
ATOM 3095 C C . ASP B 1 182 ? 36.223 15.465 -19.979 1.00 31.55 179 ASP B C 1
ATOM 3096 O O . ASP B 1 182 ? 36.548 15.740 -21.141 1.00 31.73 179 ASP B O 1
ATOM 3101 N N . LEU B 1 183 ? 34.961 15.279 -19.606 1.00 32.21 180 LEU B N 1
ATOM 3102 C CA . LEU B 1 183 ? 33.882 15.173 -20.595 1.00 33.48 180 LEU B CA 1
ATOM 3103 C C . LEU B 1 183 ? 33.716 16.447 -21.418 1.00 34.83 180 LEU B C 1
ATOM 3104 O O . LEU B 1 183 ? 33.607 16.387 -22.638 1.00 34.76 180 LEU B O 1
ATOM 3109 N N . HIS B 1 184 ? 33.714 17.591 -20.747 1.00 37.26 181 HIS B N 1
ATOM 3110 C CA . HIS B 1 184 ? 33.511 18.871 -21.441 1.00 39.93 181 HIS B CA 1
ATOM 3111 C C . HIS B 1 184 ? 34.648 19.200 -22.424 1.00 41.19 181 HIS B C 1
ATOM 3112 O O . HIS B 1 184 ? 34.477 20.021 -23.342 1.00 42.24 181 HIS B O 1
ATOM 3119 N N . ALA B 1 185 ? 35.786 18.531 -22.248 1.00 41.52 182 ALA B N 1
ATOM 3120 C CA . ALA B 1 185 ? 36.940 18.727 -23.101 1.00 41.86 182 ALA B CA 1
ATOM 3121 C C . ALA B 1 185 ? 36.952 17.750 -24.276 1.00 42.14 182 ALA B C 1
ATOM 3122 O O . ALA B 1 185 ? 37.786 17.870 -25.170 1.00 42.41 182 ALA B O 1
ATOM 3124 N N . SER B 1 186 ? 36.045 16.778 -24.264 1.00 42.07 183 SER B N 1
ATOM 3125 C CA . SER B 1 186 ? 35.980 15.767 -25.313 1.00 42.15 183 SER B CA 1
ATOM 3126 C C . SER B 1 186 ? 35.103 16.230 -26.474 1.00 42.76 183 SER B C 1
ATOM 3127 O O . SER B 1 186 ? 34.501 17.303 -26.429 1.00 42.18 183 SER B O 1
ATOM 3130 N N . ASP B 1 187 ? 35.022 15.377 -27.487 1.00 43.36 184 ASP B N 1
ATOM 3131 C CA . ASP B 1 187 ? 34.164 15.594 -28.634 1.00 44.65 184 ASP B CA 1
ATOM 3132 C C . ASP B 1 187 ? 32.807 14.902 -28.454 1.00 44.52 184 ASP B C 1
ATOM 3133 O O . ASP B 1 187 ? 32.087 14.674 -29.433 1.00 44.19 184 ASP B O 1
ATOM 3138 N N . PHE B 1 188 ? 32.470 14.560 -27.206 1.00 44.03 185 PHE B N 1
ATOM 3139 C CA . PHE B 1 188 ? 31.192 13.924 -26.897 1.00 43.93 185 PHE B CA 1
ATOM 3140 C C . PHE B 1 188 ? 30.061 14.870 -27.286 1.00 44.04 185 PHE B C 1
ATOM 3141 O O . PHE B 1 188 ? 30.086 16.054 -26.931 1.00 43.76 185 PHE B O 1
ATOM 3149 N N . GLU B 1 189 ? 29.088 14.354 -28.025 1.00 44.38 186 GLU B N 1
ATOM 3150 C CA . GLU B 1 189 ? 27.938 15.177 -28.429 1.00 45.54 186 GLU B CA 1
ATOM 3151 C C . GLU B 1 189 ? 26.681 14.770 -27.683 1.00 44.21 186 GLU B C 1
ATOM 3152 O O . GLU B 1 189 ? 26.505 13.606 -27.333 1.00 44.00 186 GLU B O 1
ATOM 3158 N N . GLY B 1 190 ? 25.826 15.752 -27.411 1.00 43.75 187 GLY B N 1
ATOM 3159 C CA . GLY B 1 190 ? 24.486 15.490 -26.881 1.00 42.31 187 GLY B CA 1
ATOM 3160 C C . GLY B 1 190 ? 24.404 15.314 -25.374 1.00 41.55 187 GLY B C 1
ATOM 3161 O O . GLY B 1 190 ? 23.451 14.723 -24.879 1.00 41.42 187 GLY B O 1
ATOM 3162 N N . ASN B 1 191 ? 25.400 15.823 -24.649 1.00 40.63 188 ASN B N 1
ATOM 3163 C CA . ASN B 1 191 ? 25.384 15.792 -23.194 1.00 39.36 188 ASN B CA 1
ATOM 3164 C C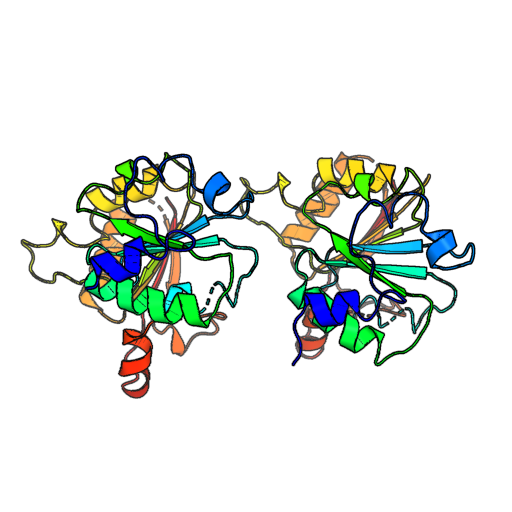 . ASN B 1 191 ? 24.307 16.727 -22.663 1.00 39.07 188 ASN B C 1
ATOM 3165 O O . ASN B 1 191 ? 24.283 17.910 -23.003 1.00 38.94 188 ASN B O 1
ATOM 3170 N N . VAL B 1 192 ? 23.413 16.190 -21.840 1.00 38.70 189 VAL B N 1
ATOM 3171 C CA . VAL B 1 192 ? 22.413 17.008 -21.163 1.00 38.36 189 VAL B CA 1
ATOM 3172 C C . VAL B 1 192 ? 22.901 17.228 -19.754 1.00 39.14 189 VAL B C 1
ATOM 3173 O O . VAL B 1 192 ? 23.155 16.276 -19.025 1.00 38.22 189 VAL B O 1
ATOM 3185 N N . THR B 1 194 ? 22.872 18.281 -15.807 1.00 39.73 191 THR B N 1
ATOM 3186 C CA . THR B 1 194 ? 22.015 18.381 -14.636 1.00 38.07 191 THR B CA 1
ATOM 3187 C C . THR B 1 194 ? 22.089 19.823 -14.124 1.00 38.33 191 THR B C 1
ATOM 3188 O O . THR B 1 194 ? 22.964 20.593 -14.552 1.00 38.16 191 THR B O 1
ATOM 3192 N N . GLU B 1 195 ? 21.189 20.173 -13.205 1.00 37.92 192 GLU B N 1
ATOM 3193 C CA . GLU B 1 195 ? 21.203 21.474 -12.526 1.00 38.41 192 GLU B CA 1
ATOM 3194 C C . GLU B 1 195 ? 22.592 21.795 -11.935 1.00 38.71 192 GLU B C 1
ATOM 3195 O O . GLU B 1 195 ? 23.126 22.885 -12.133 1.00 38.21 192 GLU B O 1
ATOM 3201 N N . TYR B 1 196 ? 23.165 20.829 -11.223 1.00 39.51 193 TYR B N 1
ATOM 3202 C CA . TYR B 1 196 ? 24.489 20.972 -10.598 1.00 40.56 193 TYR B CA 1
ATOM 3203 C C . TYR B 1 196 ? 25.591 21.236 -11.638 1.00 41.60 193 TYR B C 1
ATOM 3204 O O . TYR B 1 196 ? 26.352 22.195 -11.537 1.00 41.51 193 TYR B O 1
ATOM 3213 N N . GLU B 1 197 ? 25.650 20.374 -12.639 1.00 43.20 194 GLU B N 1
ATOM 3214 C CA . GLU B 1 197 ? 26.567 20.510 -13.753 1.00 44.89 194 GLU B CA 1
ATOM 3215 C C . GLU B 1 197 ? 26.435 21.895 -14.404 1.00 46.86 194 GLU B C 1
ATOM 3216 O O . GLU B 1 197 ? 27.438 22.579 -14.623 1.00 47.04 194 GLU B O 1
ATOM 3222 N N . GLN B 1 198 ? 25.196 22.299 -14.685 1.00 48.96 195 GLN B N 1
ATOM 3223 C CA . GLN B 1 198 ? 24.863 23.604 -15.275 1.00 51.36 195 GLN B CA 1
ATOM 3224 C C . GLN B 1 198 ? 25.343 24.804 -14.432 1.00 52.49 195 GLN B C 1
ATOM 3225 O O . GLN B 1 198 ? 25.632 25.875 -14.970 1.00 53.35 195 GLN B O 1
ATOM 3231 N N . LYS B 1 199 ? 25.428 24.625 -13.117 1.00 53.81 196 LYS B N 1
ATOM 3232 C CA . LYS B 1 199 ? 25.930 25.665 -12.221 1.00 55.00 196 LYS B CA 1
ATOM 3233 C C . LYS B 1 199 ? 27.427 25.927 -12.354 1.00 55.99 196 LYS B C 1
ATOM 3234 O O . LYS B 1 199 ? 27.920 26.974 -11.925 1.00 56.01 196 LYS B O 1
ATOM 3240 N N . PHE B 1 200 ? 28.153 24.977 -12.929 1.00 57.17 197 PHE B N 1
ATOM 3241 C CA . PHE B 1 200 ? 29.604 25.060 -12.925 1.00 58.60 197 PHE B CA 1
ATOM 3242 C C . PHE B 1 200 ? 30.236 25.034 -14.300 1.00 58.96 197 PHE B C 1
ATOM 3243 O O . PHE B 1 200 ? 31.452 25.197 -14.419 1.00 59.77 197 PHE B O 1
ATOM 3251 N N . SER B 1 201 ? 29.412 24.866 -15.334 1.00 59.31 198 SER B N 1
ATOM 3252 C CA . SER B 1 201 ? 29.875 24.814 -16.730 1.00 59.49 198 SER B CA 1
ATOM 3253 C C . SER B 1 201 ? 30.841 25.947 -17.153 1.00 59.52 198 SER B C 1
ATOM 3254 O O . SER B 1 201 ? 31.539 25.835 -18.170 1.00 60.01 198 SER B O 1
ATOM 3257 N N . ASN B 1 202 ? 30.872 27.033 -16.379 1.00 59.07 199 ASN B N 1
ATOM 3258 C CA . ASN B 1 202 ? 31.741 28.180 -16.676 1.00 58.11 199 ASN B CA 1
ATOM 3259 C C . ASN B 1 202 ? 33.014 28.212 -15.817 1.00 57.28 199 ASN B C 1
ATOM 3260 O O . ASN B 1 202 ? 33.873 29.090 -15.977 1.00 57.75 199 ASN B O 1
ATOM 3265 N N A LYS B 1 203 ? 33.128 27.240 -14.917 0.50 56.59 200 LYS B N 1
ATOM 3266 N N B LYS B 1 203 ? 33.127 27.241 -14.914 0.50 56.63 200 LYS B N 1
ATOM 3267 C CA A LYS B 1 203 ? 34.217 27.182 -13.948 0.50 55.49 200 LYS B CA 1
ATOM 3268 C CA B LYS B 1 203 ? 34.220 27.174 -13.947 0.50 55.57 200 LYS B CA 1
ATOM 3269 C C A LYS B 1 203 ? 35.175 26.030 -14.274 0.50 54.74 200 LYS B C 1
ATOM 3270 C C B LYS B 1 203 ? 35.192 26.041 -14.284 0.50 54.78 200 LYS B C 1
ATOM 3271 O O A LYS B 1 203 ? 36.025 25.667 -13.457 0.50 54.80 200 LYS B O 1
ATOM 3272 O O B LYS B 1 203 ? 36.067 25.700 -13.483 0.50 54.83 200 LYS B O 1
ATOM 3283 N N . GLY B 1 204 ? 35.032 25.470 -15.476 1.00 54.13 201 GLY B N 1
ATOM 3284 C CA . GLY B 1 204 ? 35.884 24.367 -15.951 1.00 52.07 201 GLY B CA 1
ATOM 3285 C C . GLY B 1 204 ? 35.911 23.120 -15.070 1.00 50.03 201 GLY B C 1
ATOM 3286 O O . GLY B 1 204 ? 36.991 22.650 -14.683 1.00 50.30 201 GLY B O 1
ATOM 3287 N N . GLN B 1 205 ? 34.743 22.566 -14.745 1.00 47.46 202 GLN B N 1
ATOM 3288 C CA . GLN B 1 205 ? 34.740 21.367 -13.898 1.00 44.61 202 GLN B CA 1
ATOM 3289 C C . GLN B 1 205 ? 35.097 20.116 -14.704 1.00 41.29 202 GLN B C 1
ATOM 3290 O O . GLN B 1 205 ? 34.688 19.966 -15.868 1.00 40.46 202 GLN B O 1
ATOM 3296 N N . VAL B 1 206 ? 35.884 19.237 -14.085 1.00 38.03 203 VAL B N 1
ATOM 3297 C CA . VAL B 1 206 ? 36.248 17.960 -14.708 1.00 33.78 203 VAL B CA 1
ATOM 3298 C C . VAL B 1 206 ? 35.124 16.950 -14.442 1.00 32.38 203 VAL B C 1
ATOM 3299 O O . VAL B 1 206 ? 34.883 16.553 -13.291 1.00 30.63 203 VAL B O 1
ATOM 3303 N N . ILE B 1 207 ? 34.437 16.566 -15.518 1.00 30.72 204 ILE B N 1
ATOM 3304 C CA . ILE B 1 207 ? 33.358 15.596 -15.461 1.00 28.94 204 ILE B CA 1
ATOM 3305 C C . ILE B 1 207 ? 33.848 14.269 -16.025 1.00 27.75 204 ILE B C 1
ATOM 3306 O O . ILE B 1 207 ? 34.341 14.196 -17.157 1.00 27.28 204 ILE B O 1
ATOM 3311 N N . TYR B 1 208 ? 33.705 13.227 -15.207 1.00 27.21 205 TYR B N 1
ATOM 3312 C CA . TYR B 1 208 ? 34.033 11.852 -15.576 1.00 26.16 205 TYR B CA 1
ATOM 3313 C C . TYR B 1 208 ? 32.781 11.140 -16.079 1.00 25.94 205 TYR B C 1
ATOM 3314 O O . TYR B 1 208 ? 31.716 11.300 -15.501 1.00 26.30 205 TYR B O 1
ATOM 3323 N N . ARG B 1 209 ? 32.915 10.345 -17.133 1.00 24.67 206 ARG B N 1
ATOM 3324 C CA . ARG B 1 209 ? 31.804 9.580 -17.632 1.00 24.92 206 ARG B CA 1
ATOM 3325 C C . ARG B 1 209 ? 32.246 8.186 -18.052 1.00 24.70 206 ARG B C 1
ATOM 3326 O O . ARG B 1 209 ? 33.373 7.985 -18.524 1.00 23.93 206 ARG B O 1
ATOM 3334 N N . VAL B 1 210 ? 31.360 7.216 -17.858 1.00 25.24 207 VAL B N 1
ATOM 3335 C CA . VAL B 1 210 ? 31.636 5.837 -18.271 1.00 25.08 207 VAL B CA 1
ATOM 3336 C C . VAL B 1 210 ? 30.347 5.216 -18.769 1.00 25.81 207 VAL B C 1
ATOM 3337 O O . VAL B 1 210 ? 29.254 5.500 -18.224 1.00 25.68 207 VAL B O 1
ATOM 3341 N N . GLU B 1 211 ? 30.464 4.403 -19.823 1.00 25.64 208 GLU B N 1
ATOM 3342 C CA . GLU B 1 211 ? 29.391 3.493 -20.236 1.00 26.37 208 GLU B CA 1
ATOM 3343 C C . GLU B 1 211 ? 29.885 2.079 -19.956 1.00 26.33 208 GLU B C 1
ATOM 3344 O O . GLU B 1 211 ? 30.900 1.638 -20.519 1.00 25.98 208 GLU B O 1
ATOM 3350 N N . ALA B 1 212 ? 29.186 1.389 -19.060 1.00 25.31 209 ALA B N 1
ATOM 3351 C CA . ALA B 1 212 ? 29.559 0.036 -18.662 1.00 25.56 209 ALA B CA 1
ATOM 3352 C C . ALA B 1 212 ? 28.413 -0.889 -19.044 1.00 25.28 209 ALA B C 1
ATOM 3353 O O . ALA B 1 212 ? 27.276 -0.463 -19.066 1.00 24.40 209 ALA B O 1
ATOM 3355 N N . GLU B 1 213 ? 28.725 -2.149 -19.338 1.00 26.34 210 GLU B N 1
ATOM 3356 C CA . GLU B 1 213 ? 27.747 -3.081 -19.884 1.00 27.29 210 GLU B CA 1
ATOM 3357 C C . GLU B 1 213 ? 27.744 -4.356 -19.070 1.00 27.59 210 GLU B C 1
ATOM 3358 O O . GLU B 1 213 ? 28.814 -4.922 -18.786 1.00 27.12 210 GLU B O 1
ATOM 3364 N N . PHE B 1 214 ? 26.551 -4.816 -18.695 1.00 28.08 211 PHE B N 1
ATOM 3365 C CA . PHE B 1 214 ? 26.421 -6.133 -18.059 1.00 29.13 211 PHE B CA 1
ATOM 3366 C C . PHE B 1 214 ? 26.745 -7.292 -19.002 1.00 30.06 211 PHE B C 1
ATOM 3367 O O . PHE B 1 214 ? 27.264 -8.315 -18.534 1.00 31.33 211 PHE B O 1
#

B-factor: mean 34.73, std 9.04, range [18.69, 68.73]

Foldseek 3Di:
DLVVLQVVCPLAEDEAQVCAAVCPCVSLVHDQAEEEEEACFQQQQVLLVVVCVRYAYEYEDQDSVRLSNVVVVCVVSPHSRYHYYHDPPDQCCSRYAFQRHAEYEYEAFDQLLDPVCLVVGCLAVVVVVSVNRRHHAFGKYKYKHLDPSSVVVNVCSLVVSPFWPDKDFAVVPDPDPDDTGPVCVVCVVVRRGMIITIGTD/DDDLVVLQVVCPLAEDEDLVCAEPCVCVSLVHDAAEEEEEACFLAQQQLLVLVCVRYAYEYEHQDSNRVSNNVVSNVVSPRNRYHYYHDPPDQCCSRYAFQRHAEYEYEAFDQQPDPVCQCVGCLAVVVVVSVNRRHDAFYKYKYKHLDPNSVVVNVCSLVVNPFWPDKDFAVVPDPDPDDTGPVCVVCVPVRGRMIITIGTD